Protein AF-0000000072267073 (afdb_homodimer)

Foldseek 3Di:
DDDPPPPPPPPVPDDDFFDKDKDKWWKKWWWKKFFFQQAPDWQNRHGGGDIDIFIKIKMKIKIWGADPVGKIKIWMKIWIDTDDDPDDDIDIDDTKIWIQDPVFIKMKDLDAFQQLVQDDFAPQFPAFSGRQFFLAFQHFRRFCAPPAPSIKIKTKDDDPQKIKMKMWAQHPVPPWDTKIKIKMKGWDDDPQKTKIKIWMKIKIADQDWFAGGNRSPHTAHGIKMKTKMKMKIDNPQFKIWMKMKIWIDHPVWTWIKIKIKMKGDDPQKIKMKMKMWTDIDPAFIKIKMKMKIWGHPDPFKIWIKMKMYIDTPPDDTTHMMIITIMMGID/DPPPPPPPPCPVPDPPQFDKDKDKWWKKWWWKKFFFQQAPDWQNRHGGGDIDIFMKIKMKIKIWGADPVGKIKIWMWIWIDTDDDPDDDTDIDDTKIWIQDPVFIKMKAQDAFQQLVQDDFEPQFPADSGRQFFLAQQHFRRFPACPAPNIKIKTKDDDPQKIKMKMWAQHPVPPWDTKIKIKMKGWDDDPQKTKIKMWMKMKIADQDWFAGGNRSPHTAHGIKMKTKMKMKIDNPQFKIKMKMKIWIDHPVWTWIKIKIKMKGDDDQKIKMKMKMWTDIDPAFIKIKMKMKMWGHPDPFKIWIKMKMYIDTPPDDTTHMMIITIMMGID

InterPro domains:
  IPR023614 Porin domain superfamily [G3DSA:2.40.160.10] (22-330)
  IPR033900 Porin domain, Gram-negative type [PF13609] (7-313)

pLDDT: mean 92.09, std 15.99, range [21.25, 98.94]

Organism: Cereibacter sphaeroides (strain ATCC 17023 / DSM 158 / JCM 6121 / CCUG 31486 / LMG 2827 / NBRC 12203 / NCIMB 8253 / ATH 2.4.1.) (NCBI:txid272943)

Sequence (660 aa):
MKQILLATTALVMTAGVAAAEISFSGYAEMGVVGGGDDAPARAGHAAGGQTEFHNDFNLIVTMTSETDTGLAFGASVEISKDEGDSNGNFAADNEAAFISGAFGTLTMGEIDGAMDWAMTENVGNPGTIGDDETTHAGYFGAYGDGKYDNQIARYEYSFGDFGVAISAELDDTDTNGDGYAIGAKYKGDFGGFGMGFGLAYQTFETDVLVGLGSQEAALVGGDVELLGASVNADFNNGFVAGLAYTDISSDAQDGNHLGLSAGFTTGAFQIGANYGVFDMDVQDKVKGWGVAAAYDLGGGLKLHGGYGDSDIDGVDGDFETYSVGLSMSFMKQILLATTALVMTAGVAAAEISFSGYAEMGVVGGGDDAPARAGHAAGGQTEFHNDFNLIVTMTSETDTGLAFGASVEISKDEGDSNGNFAADNEAAFISGAFGTLTMGEIDGAMDWAMTENVGNPGTIGDDETTHAGYFGAYGDGKYDNQIARYEYSFGDFGVAISAELDDTDTNGDGYAIGAKYKGDFGGFGMGFGLAYQTFETDVLVGLGSQEAALVGGDVELLGASVNADFNNGFVAGLAYTDISSDAQDGNHLGLSAGFTTGAFQIGANYGVFDMDVQDKVKGWGVAAAYDLGGGLKLHGGYGDSDIDGVDGDFETYSVGLSMSF

Radius of gyration: 29.17 Å; Cα contacts (8 Å, |Δi|>4): 2107; chains: 2; bounding box: 80×87×71 Å

Nearest PDB structures (foldseek):
  2por-assembly1_A  TM=7.127E-01  e=4.923E-16  Rhodobacter capsulatus
  3prn-assembly1_A  TM=7.571E-01  e=5.895E-15  Pseudogemmobacter blasticus
  1h6s-assembly1_1  TM=7.377E-01  e=1.018E-14  Pseudogemmobacter blasticus
  1bh3-assembly1_A  TM=7.299E-01  e=8.344E-15  Pseudogemmobacter blasticus
  6prn-assembly1_A  TM=7.325E-01  e=1.514E-14  Pseudogemmobacter blasticus

Structure (mmCIF, N/CA/C/O backbone):
data_AF-0000000072267073-model_v1
#
loop_
_entity.id
_entity.type
_entity.pdbx_description
1 polymer Porin
#
loop_
_atom_site.group_PDB
_atom_site.id
_atom_site.type_symbol
_atom_site.label_atom_id
_atom_site.label_alt_id
_atom_site.label_comp_id
_atom_site.label_asym_id
_atom_site.label_entity_id
_atom_site.label_seq_id
_atom_site.pdbx_PDB_ins_code
_atom_site.Cartn_x
_atom_site.Cartn_y
_atom_site.Cartn_z
_atom_site.occupancy
_atom_site.B_iso_or_equiv
_atom_site.auth_seq_id
_atom_site.auth_comp_id
_atom_site.auth_asym_id
_atom_site.auth_atom_id
_atom_site.pdbx_PDB_model_num
ATOM 1 N N . MET A 1 1 ? -38.656 11.133 26.547 1 21.94 1 MET A N 1
ATOM 2 C CA . MET A 1 1 ? -39.125 9.898 25.938 1 21.94 1 MET A CA 1
ATOM 3 C C . MET A 1 1 ? -38.312 9.531 24.703 1 21.94 1 MET A C 1
ATOM 5 O O . MET A 1 1 ? -38.562 10.07 23.625 1 21.94 1 MET A O 1
ATOM 9 N N . LYS A 1 2 ? -37 9.305 24.906 1 23.52 2 LYS A N 1
ATOM 10 C CA . LYS A 1 2 ? -36 9.273 23.859 1 23.52 2 LYS A CA 1
ATOM 11 C C . LYS A 1 2 ? -36.219 8.086 22.922 1 23.52 2 LYS A C 1
ATOM 13 O O . LYS A 1 2 ? -36.219 6.934 23.375 1 23.52 2 LYS A O 1
ATOM 18 N N . GLN A 1 3 ? -36.875 8.273 21.688 1 23.69 3 GLN A N 1
ATOM 19 C CA . GLN A 1 3 ? -37.188 7.414 20.547 1 23.69 3 GLN A CA 1
ATOM 20 C C . GLN A 1 3 ? -35.938 6.871 19.906 1 23.69 3 GLN A C 1
ATOM 22 O O . GLN A 1 3 ? -35.031 7.637 19.516 1 23.69 3 GLN A O 1
ATOM 27 N N . ILE A 1 4 ? -35.469 5.742 20.328 1 27.05 4 ILE A N 1
ATOM 28 C CA . ILE A 1 4 ? -34.25 5.043 19.891 1 27.05 4 ILE A CA 1
ATOM 29 C C . ILE A 1 4 ? -34.438 4.547 18.469 1 27.05 4 ILE A C 1
ATOM 31 O O . ILE A 1 4 ? -35.281 3.699 18.188 1 27.05 4 ILE A O 1
ATOM 35 N N . LEU A 1 5 ? -34.281 5.375 17.438 1 26.2 5 LEU A N 1
ATOM 36 C CA . LEU A 1 5 ? -34.438 4.957 16.047 1 26.2 5 LEU A CA 1
ATOM 37 C C . LEU A 1 5 ? -33.438 3.855 15.703 1 26.2 5 LEU A C 1
ATOM 39 O O . LEU A 1 5 ? -32.219 4.078 15.734 1 26.2 5 LEU A O 1
ATOM 43 N N . LEU A 1 6 ? -33.625 2.576 16.016 1 24.67 6 LEU A N 1
ATOM 44 C CA . LEU A 1 6 ? -32.906 1.373 15.609 1 24.67 6 LEU A CA 1
ATOM 45 C C . LEU A 1 6 ? -32.938 1.209 14.094 1 24.67 6 LEU A C 1
ATOM 47 O O . LEU A 1 6 ? -33.969 1.007 13.492 1 24.67 6 LEU A O 1
ATOM 51 N N . ALA A 1 7 ? -32.125 1.827 13.305 1 27.69 7 ALA A N 1
ATOM 52 C CA . ALA A 1 7 ? -32 1.585 11.875 1 27.69 7 ALA A CA 1
ATOM 53 C C . ALA A 1 7 ? -31.703 0.118 11.586 1 27.69 7 ALA A C 1
ATOM 55 O O . ALA A 1 7 ? -30.594 -0.354 11.852 1 27.69 7 ALA A O 1
ATOM 56 N N . THR A 1 8 ? -32.625 -0.835 11.742 1 25.92 8 THR A N 1
ATOM 57 C CA . THR A 1 8 ? -32.531 -2.236 11.352 1 25.92 8 THR A CA 1
ATOM 58 C C . THR A 1 8 ? -32.25 -2.361 9.852 1 25.92 8 THR A C 1
ATOM 60 O O . THR A 1 8 ? -33.031 -1.874 9.031 1 25.92 8 THR A O 1
ATOM 63 N N . THR A 1 9 ? -31.062 -2.16 9.359 1 30.52 9 THR A N 1
ATOM 64 C CA . THR A 1 9 ? -30.844 -2.588 7.984 1 30.52 9 THR A CA 1
ATOM 65 C C . THR A 1 9 ? -31.484 -3.947 7.73 1 30.52 9 THR A C 1
ATOM 67 O O . THR A 1 9 ? -31.156 -4.93 8.406 1 30.52 9 THR A O 1
ATOM 70 N N . ALA A 1 10 ? -32.688 -4.012 7.445 1 27.73 10 ALA A N 1
ATOM 71 C CA . ALA A 1 10 ? -33.406 -5.18 6.945 1 27.73 10 ALA A CA 1
ATOM 72 C C . ALA A 1 10 ? -32.594 -5.898 5.863 1 27.73 10 ALA A C 1
ATOM 74 O O . ALA A 1 10 ? -32.344 -5.336 4.801 1 27.73 10 ALA A O 1
ATOM 75 N N . LEU A 1 11 ? -31.578 -6.707 6.234 1 30.36 11 LEU A N 1
ATOM 76 C CA . LEU A 1 11 ? -31.234 -7.754 5.277 1 30.36 11 LEU A CA 1
ATOM 77 C C . LEU A 1 11 ? -32.5 -8.398 4.695 1 30.36 11 LEU A C 1
ATOM 79 O O . LEU A 1 11 ? -33.25 -9.047 5.418 1 30.36 11 LEU A O 1
ATOM 83 N N . VAL A 1 12 ? -33.219 -7.668 3.93 1 31.41 12 VAL A N 1
ATOM 84 C CA . VAL A 1 12 ? -34.312 -8.32 3.203 1 31.41 12 VAL A CA 1
ATOM 85 C C . VAL A 1 12 ? -33.844 -9.703 2.734 1 31.41 12 VAL A C 1
ATOM 87 O O . VAL A 1 12 ? -32.906 -9.82 1.955 1 31.41 12 VAL A O 1
ATOM 90 N N . MET A 1 13 ? -33.969 -10.727 3.529 1 32.97 13 MET A N 1
ATOM 91 C CA . MET A 1 13 ? -34 -12.117 3.094 1 32.97 13 MET A CA 1
ATOM 92 C C . MET A 1 13 ? -34.969 -12.289 1.927 1 32.97 13 MET A C 1
ATOM 94 O O . MET A 1 13 ? -36.156 -12.531 2.133 1 32.97 13 MET A O 1
ATOM 98 N N . THR A 1 14 ? -35.156 -11.391 1.019 1 35 14 THR A N 1
ATOM 99 C CA . THR A 1 14 ? -36.125 -11.828 0.022 1 35 14 THR A CA 1
ATOM 100 C C . THR A 1 14 ? -35.812 -13.25 -0.445 1 35 14 THR A C 1
ATOM 102 O O . THR A 1 14 ? -34.656 -13.711 -0.333 1 35 14 THR A O 1
ATOM 105 N N . ALA A 1 15 ? -36.812 -14.07 -0.979 1 36.5 15 ALA A N 1
ATOM 106 C CA . ALA A 1 15 ? -36.875 -15.414 -1.55 1 36.5 15 ALA A CA 1
ATOM 107 C C . ALA A 1 15 ? -35.625 -15.734 -2.342 1 36.5 15 ALA A C 1
ATOM 109 O O . ALA A 1 15 ? -34.812 -14.844 -2.645 1 36.5 15 ALA A O 1
ATOM 110 N N . GLY A 1 16 ? -35.688 -16.984 -3.312 1 40.53 16 GLY A N 1
ATOM 111 C CA . GLY A 1 16 ? -34.844 -17.891 -4.086 1 40.53 16 GLY A CA 1
ATOM 112 C C . GLY A 1 16 ? -33.844 -17.172 -4.969 1 40.53 16 GLY A C 1
ATOM 113 O O . GLY A 1 16 ? -33.125 -17.797 -5.734 1 40.53 16 GLY A O 1
ATOM 114 N N . VAL A 1 17 ? -34.219 -16 -5.535 1 47.91 17 VAL A N 1
ATOM 115 C CA . VAL A 1 17 ? -33.344 -15.516 -6.586 1 47.91 17 VAL A CA 1
ATOM 116 C C . VAL A 1 17 ? -32.031 -15.055 -5.977 1 47.91 17 VAL A C 1
ATOM 118 O O . VAL A 1 17 ? -32 -14.297 -5 1 47.91 17 VAL A O 1
ATOM 121 N N . ALA A 1 18 ? -31.109 -15.898 -6 1 55.47 18 ALA A N 1
ATOM 122 C CA . ALA A 1 18 ? -29.734 -15.617 -5.602 1 55.47 18 ALA A CA 1
ATOM 123 C C . ALA A 1 18 ? -29.359 -14.172 -5.902 1 55.47 18 ALA A C 1
ATOM 125 O O . ALA A 1 18 ? -29.297 -13.766 -7.066 1 55.47 18 ALA A O 1
ATOM 126 N N . ALA A 1 19 ? -29.719 -13.227 -5.125 1 69.62 19 ALA A N 1
ATOM 127 C CA . ALA A 1 19 ? -29.453 -11.805 -5.301 1 69.62 19 ALA A CA 1
ATOM 128 C C . ALA A 1 19 ? -27.953 -11.555 -5.457 1 69.62 19 ALA A C 1
ATOM 130 O O . ALA A 1 19 ? -27.125 -12.258 -4.855 1 69.62 19 ALA A O 1
ATOM 131 N N . ALA A 1 20 ? -27.625 -10.797 -6.492 1 86.19 20 ALA A N 1
ATOM 132 C CA . ALA A 1 20 ? -26.266 -10.32 -6.73 1 86.19 20 ALA A CA 1
ATOM 133 C C . ALA A 1 20 ? -25.625 -9.836 -5.438 1 86.19 20 ALA A C 1
ATOM 135 O O . ALA A 1 20 ? -26.281 -9.18 -4.617 1 86.19 20 ALA A O 1
ATOM 136 N N . GLU A 1 21 ? -24.547 -10.414 -5.129 1 92 21 GLU A N 1
ATOM 137 C CA . GLU A 1 21 ? -23.781 -10.008 -3.951 1 92 21 GLU A CA 1
ATOM 138 C C . GLU A 1 21 ? -22.438 -9.398 -4.352 1 92 21 GLU A C 1
ATOM 140 O O . GLU A 1 21 ? -21.766 -9.898 -5.258 1 92 21 GLU A O 1
ATOM 145 N N . ILE A 1 22 ? -22.094 -8.266 -3.752 1 95.44 22 ILE A N 1
ATOM 146 C CA . ILE A 1 22 ? -20.75 -7.695 -3.816 1 95.44 22 ILE A CA 1
ATOM 147 C C . ILE A 1 22 ? -20.094 -7.773 -2.441 1 95.44 22 ILE A C 1
ATOM 149 O O . ILE A 1 22 ? -20.672 -7.336 -1.443 1 95.44 22 ILE A O 1
ATOM 153 N N . SER A 1 23 ? -18.984 -8.383 -2.365 1 95.06 23 SER A N 1
ATOM 154 C CA . SER A 1 23 ? -18.25 -8.508 -1.111 1 95.06 23 SER A CA 1
ATOM 155 C C . SER A 1 23 ? -16.828 -7.992 -1.253 1 95.06 23 SER A C 1
ATOM 157 O O . SER A 1 23 ? -16.312 -7.895 -2.365 1 95.06 23 SER A O 1
ATOM 159 N N . PHE A 1 24 ? -16.312 -7.633 -0.055 1 95.81 24 PHE A N 1
ATOM 160 C CA . PHE A 1 24 ? -14.953 -7.125 -0.008 1 95.81 24 PHE A CA 1
ATOM 161 C C . PHE A 1 24 ? -14.094 -7.969 0.925 1 95.81 24 PHE A C 1
ATOM 163 O O . PHE A 1 24 ? -14.555 -8.414 1.977 1 95.81 24 PHE A O 1
ATOM 170 N N . SER A 1 25 ? -12.93 -8.195 0.554 1 96.81 25 SER A N 1
ATOM 171 C CA . SER A 1 25 ? -11.844 -8.68 1.395 1 96.81 25 SER A CA 1
ATOM 172 C C . SER A 1 25 ? -10.531 -7.965 1.076 1 96.81 25 SER A C 1
ATOM 174 O O . SER A 1 25 ? -10.484 -7.117 0.184 1 96.81 25 SER A O 1
ATOM 176 N N . GLY A 1 26 ? -9.523 -8.273 1.938 1 96.5 26 GLY A N 1
ATOM 177 C CA . GLY A 1 26 ? -8.266 -7.598 1.662 1 96.5 26 GLY A CA 1
ATOM 178 C C . GLY A 1 26 ? -7.125 -8.07 2.543 1 96.5 26 GLY A C 1
ATOM 179 O O . GLY A 1 26 ? -7.328 -8.875 3.451 1 96.5 26 GLY A O 1
ATOM 180 N N . TYR A 1 27 ? -5.965 -7.605 2.158 1 96.69 27 TYR A N 1
ATOM 181 C CA . TYR A 1 27 ? -4.785 -7.859 2.98 1 96.69 27 TYR A CA 1
ATOM 182 C C . TYR A 1 27 ? -3.801 -6.699 2.895 1 96.69 27 TYR A C 1
ATOM 184 O O . TYR A 1 27 ? -3.857 -5.898 1.961 1 96.69 27 TYR A O 1
ATOM 192 N N . ALA A 1 28 ? -2.979 -6.617 3.846 1 96.56 28 ALA A N 1
ATOM 193 C CA . ALA A 1 28 ? -1.916 -5.617 3.93 1 96.56 28 ALA A CA 1
ATOM 194 C C . ALA A 1 28 ? -0.643 -6.219 4.516 1 96.56 28 ALA A C 1
ATOM 196 O O . ALA A 1 28 ? -0.682 -7.281 5.141 1 96.56 28 ALA A O 1
ATOM 197 N N . GLU A 1 29 ? 0.433 -5.559 4.219 1 96.75 29 GLU A N 1
ATOM 198 C CA . GLU A 1 29 ? 1.729 -5.961 4.758 1 96.75 29 GLU A CA 1
ATOM 199 C C . GLU A 1 29 ? 2.518 -4.754 5.254 1 96.75 29 GLU A C 1
ATOM 201 O O . GLU A 1 29 ? 2.361 -3.645 4.738 1 96.75 29 GLU A O 1
ATOM 206 N N . MET A 1 30 ? 3.307 -4.973 6.219 1 96.56 30 MET A N 1
ATOM 207 C CA . MET A 1 30 ? 4.258 -3.979 6.703 1 96.56 30 MET A CA 1
ATOM 208 C C . MET A 1 30 ? 5.531 -4.645 7.215 1 96.56 30 MET A C 1
ATOM 210 O O . MET A 1 30 ? 5.469 -5.688 7.867 1 96.56 30 MET A O 1
ATOM 214 N N . GLY A 1 31 ? 6.691 -4.07 6.852 1 97.06 31 GLY A N 1
ATOM 215 C CA . GLY A 1 31 ? 7.953 -4.617 7.328 1 97.06 31 GLY A CA 1
ATOM 216 C C . GLY A 1 31 ? 9.164 -4.035 6.621 1 97.06 31 GLY A C 1
ATOM 217 O O . GLY A 1 31 ? 9.156 -2.867 6.23 1 97.06 31 GLY A O 1
ATOM 218 N N . VAL A 1 32 ? 10.211 -4.859 6.645 1 97.38 32 VAL A N 1
ATOM 219 C CA . VAL A 1 32 ? 11.492 -4.457 6.059 1 97.38 32 VAL A CA 1
ATOM 220 C C . VAL A 1 32 ? 11.938 -5.5 5.039 1 97.38 32 VAL A C 1
ATOM 222 O O . VAL A 1 32 ? 11.789 -6.703 5.262 1 97.38 32 VAL A O 1
ATOM 225 N N . VAL A 1 33 ? 12.539 -5.031 3.959 1 97.12 33 VAL A N 1
ATOM 226 C CA . VAL A 1 33 ? 13.109 -5.891 2.93 1 97.12 33 VAL A CA 1
ATOM 227 C C . VAL A 1 33 ? 14.531 -5.449 2.611 1 97.12 33 VAL A C 1
ATOM 229 O O . VAL A 1 33 ? 14.914 -4.309 2.895 1 97.12 33 VAL A O 1
ATOM 232 N N . GLY A 1 34 ? 15.328 -6.312 2.121 1 97.12 34 GLY A N 1
ATOM 233 C CA . GLY A 1 34 ? 16.688 -6.027 1.68 1 97.12 34 GLY A CA 1
ATOM 234 C C . GLY A 1 34 ? 17.344 -7.207 0.998 1 97.12 34 GLY A C 1
ATOM 235 O O . GLY A 1 34 ? 16.688 -8.188 0.65 1 97.12 34 GLY A O 1
ATOM 236 N N . GLY A 1 35 ? 18.656 -7.023 0.706 1 97.56 35 GLY A N 1
ATOM 237 C CA . GLY A 1 35 ? 19.391 -8.094 0.043 1 97.56 35 GLY A CA 1
ATOM 238 C C . GLY A 1 35 ? 20.781 -7.691 -0.396 1 97.56 35 GLY A C 1
ATOM 239 O O . GLY A 1 35 ? 21.406 -6.816 0.213 1 97.56 35 GLY A O 1
ATOM 240 N N . GLY A 1 36 ? 21.234 -8.523 -1.31 1 97.31 36 GLY A N 1
ATOM 241 C CA . GLY A 1 36 ? 22.531 -8.242 -1.893 1 97.31 36 GLY A CA 1
ATOM 242 C C . GLY A 1 36 ? 22.484 -7.188 -2.98 1 97.31 36 GLY A C 1
ATOM 243 O O . GLY A 1 36 ? 21.422 -6.836 -3.465 1 97.31 36 GLY A O 1
ATOM 244 N N . ASP A 1 37 ? 23.656 -6.773 -3.41 1 95.62 37 ASP A N 1
ATOM 245 C CA . ASP A 1 37 ? 23.781 -5.676 -4.359 1 95.62 37 ASP A CA 1
ATOM 246 C C . ASP A 1 37 ? 23.125 -6.02 -5.695 1 95.62 37 ASP A C 1
ATOM 248 O O . ASP A 1 37 ? 22.719 -5.129 -6.438 1 95.62 37 ASP A O 1
ATOM 252 N N . ASP A 1 38 ? 23.031 -7.305 -5.949 1 95.94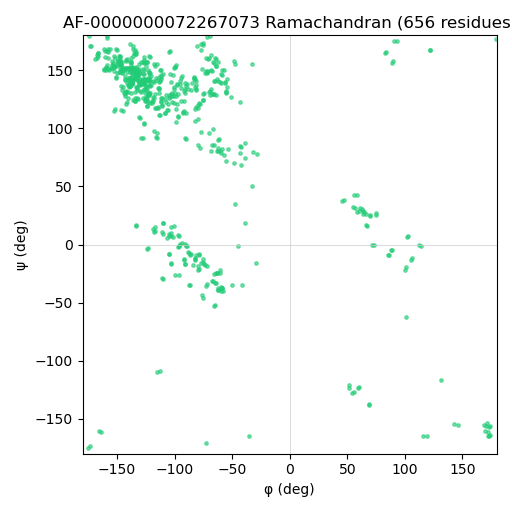 38 ASP A N 1
ATOM 253 C CA . ASP A 1 38 ? 22.484 -7.738 -7.234 1 95.94 38 ASP A CA 1
ATOM 254 C C . ASP A 1 38 ? 21.109 -8.375 -7.059 1 95.94 38 ASP A C 1
ATOM 256 O O . ASP A 1 38 ? 20.672 -9.148 -7.91 1 95.94 38 ASP A O 1
ATOM 260 N N . ALA A 1 39 ? 20.531 -8.094 -5.941 1 95.94 39 ALA A N 1
ATOM 261 C CA . ALA A 1 39 ? 19.188 -8.633 -5.715 1 95.94 39 ALA A CA 1
ATOM 262 C C . ALA A 1 39 ? 18.234 -8.219 -6.832 1 95.94 39 ALA A C 1
ATOM 264 O O . ALA A 1 39 ? 18.266 -7.078 -7.297 1 95.94 39 ALA A O 1
ATOM 265 N N . PRO A 1 40 ? 17.391 -9.133 -7.281 1 94.31 40 PRO A N 1
ATOM 266 C CA . PRO A 1 40 ? 16.406 -8.773 -8.305 1 94.31 40 PRO A CA 1
ATOM 267 C C . PRO A 1 40 ? 15.289 -7.871 -7.77 1 94.31 40 PRO A C 1
ATOM 269 O O . PRO A 1 40 ? 15.117 -7.762 -6.551 1 94.31 40 PRO A O 1
ATOM 272 N N . ALA A 1 41 ? 14.633 -7.191 -8.711 1 90.94 41 ALA A N 1
ATOM 273 C CA . ALA A 1 41 ? 13.391 -6.52 -8.328 1 90.94 41 ALA A CA 1
ATOM 274 C C . ALA A 1 41 ? 12.367 -7.52 -7.797 1 90.94 41 ALA A C 1
ATOM 276 O O . ALA A 1 41 ? 12.234 -8.625 -8.328 1 90.94 41 ALA A O 1
ATOM 277 N N . ARG A 1 42 ? 11.68 -7.145 -6.762 1 88.19 42 ARG A N 1
ATOM 278 C CA . ARG A 1 42 ? 10.703 -8.039 -6.141 1 88.19 42 ARG A CA 1
ATOM 279 C C . ARG A 1 42 ? 9.695 -7.25 -5.309 1 88.19 42 ARG A C 1
ATOM 281 O O . ARG A 1 42 ? 10.031 -6.219 -4.73 1 88.19 42 ARG A O 1
ATOM 288 N N . ALA A 1 43 ? 8.531 -7.797 -5.238 1 86.81 43 ALA A N 1
ATOM 289 C CA . ALA A 1 43 ? 7.492 -7.281 -4.352 1 86.81 43 ALA A CA 1
ATOM 290 C C . ALA A 1 43 ? 7.391 -5.762 -4.453 1 86.81 43 ALA A C 1
ATOM 292 O O . ALA A 1 43 ? 7.332 -5.066 -3.436 1 86.81 43 ALA A O 1
ATOM 293 N N . GLY A 1 44 ? 7.555 -5.238 -5.633 1 86.5 44 GLY A N 1
ATOM 294 C CA . GLY A 1 44 ? 7.379 -3.814 -5.879 1 86.5 44 GLY A CA 1
ATOM 295 C C . GLY A 1 44 ? 8.648 -3.012 -5.672 1 86.5 44 GLY A C 1
ATOM 296 O O . GLY A 1 44 ? 8.672 -1.802 -5.898 1 86.5 44 GLY A O 1
ATOM 297 N N . HIS A 1 45 ? 9.703 -3.641 -5.219 1 90.69 45 HIS A N 1
ATOM 298 C CA . HIS A 1 45 ? 10.977 -2.957 -5.004 1 90.69 45 HIS A CA 1
ATOM 299 C C . HIS A 1 45 ? 11.883 -3.09 -6.223 1 90.69 45 HIS A C 1
ATOM 301 O O . HIS A 1 45 ? 11.93 -4.148 -6.852 1 90.69 45 HIS A O 1
ATOM 307 N N . ALA A 1 46 ? 12.641 -2.053 -6.473 1 89.75 46 ALA A N 1
ATOM 308 C CA . ALA A 1 46 ? 13.602 -2.076 -7.57 1 89.75 46 ALA A CA 1
ATOM 309 C C . ALA A 1 46 ? 14.758 -3.025 -7.266 1 89.75 46 ALA A C 1
ATOM 311 O O . ALA A 1 46 ? 14.953 -3.426 -6.113 1 89.75 46 ALA A O 1
ATOM 312 N N . ALA A 1 47 ? 15.414 -3.383 -8.352 1 93 47 ALA A N 1
ATOM 313 C CA . ALA A 1 47 ? 16.609 -4.191 -8.148 1 93 47 ALA A CA 1
ATOM 314 C C . ALA A 1 47 ? 17.609 -3.48 -7.238 1 93 47 ALA A C 1
ATOM 316 O O . ALA A 1 47 ? 17.625 -2.25 -7.172 1 93 47 ALA A O 1
ATOM 317 N N . GLY A 1 48 ? 18.344 -4.324 -6.543 1 92.56 48 GLY A N 1
ATOM 318 C CA . GLY A 1 48 ? 19.266 -3.811 -5.547 1 92.56 48 GLY A CA 1
ATOM 319 C C . GLY A 1 48 ? 19 -4.344 -4.152 1 92.56 48 GLY A C 1
ATOM 320 O O . GLY A 1 48 ? 17.969 -4.961 -3.908 1 92.56 48 GLY A O 1
ATOM 321 N N . GLY A 1 49 ? 19.906 -4.148 -3.236 1 92.75 49 GLY A N 1
ATOM 322 C CA . GLY A 1 49 ? 19.828 -4.828 -1.953 1 92.75 49 GLY A CA 1
ATOM 323 C C . GLY A 1 49 ? 19.656 -3.877 -0.783 1 92.75 49 GLY A C 1
ATOM 324 O O . GLY A 1 49 ? 19.859 -4.262 0.37 1 92.75 49 GLY A O 1
ATOM 325 N N . GLN A 1 50 ? 19.312 -2.678 -1.016 1 93.69 50 GLN A N 1
ATOM 326 C CA . GLN A 1 50 ? 19.156 -1.718 0.074 1 93.69 50 GLN A CA 1
ATOM 327 C C . GLN A 1 50 ? 18 -2.1 0.99 1 93.69 50 GLN A C 1
ATOM 329 O O . GLN A 1 50 ? 16.969 -2.588 0.523 1 93.69 50 GLN A O 1
ATOM 334 N N . THR A 1 51 ? 18.281 -1.874 2.277 1 95.31 51 THR A N 1
ATOM 335 C CA . THR A 1 51 ? 17.188 -2.078 3.227 1 95.31 51 THR A CA 1
ATOM 336 C C . THR A 1 51 ? 16.125 -1.008 3.053 1 95.31 51 THR A C 1
ATOM 338 O O . THR A 1 51 ? 16.422 0.186 3.02 1 95.31 51 THR A O 1
ATOM 341 N N . GLU A 1 52 ? 14.922 -1.454 2.918 1 94.75 52 GLU A N 1
ATOM 342 C CA . GLU A 1 52 ? 13.789 -0.567 2.691 1 94.75 52 GLU A CA 1
ATOM 343 C C . GLU A 1 52 ? 12.602 -0.95 3.574 1 94.75 52 GLU A C 1
ATOM 345 O O . GLU A 1 52 ? 12.477 -2.104 3.988 1 94.75 52 GLU A O 1
ATOM 350 N N . PHE A 1 53 ? 11.805 0.051 3.881 1 95.19 53 PHE A N 1
ATOM 351 C CA . PHE A 1 53 ? 10.492 -0.274 4.426 1 95.19 53 PHE A CA 1
ATOM 352 C C . PHE A 1 53 ? 9.586 -0.859 3.348 1 95.19 53 PHE A C 1
ATOM 354 O O . PHE A 1 53 ? 9.734 -0.541 2.166 1 95.19 53 PHE A O 1
ATOM 361 N N . HIS A 1 54 ? 8.742 -1.729 3.777 1 94.56 54 HIS A N 1
ATOM 362 C CA . HIS A 1 54 ? 7.785 -2.385 2.895 1 94.56 54 HIS A CA 1
ATOM 363 C C . HIS A 1 54 ? 6.359 -2.209 3.4 1 94.56 54 HIS A C 1
ATOM 365 O O . HIS A 1 54 ? 6.055 -2.541 4.547 1 94.56 54 HIS A O 1
ATOM 371 N N . ASN A 1 55 ? 5.52 -1.665 2.553 1 92.19 55 ASN A N 1
ATOM 372 C CA . ASN A 1 55 ? 4.078 -1.587 2.75 1 92.19 55 ASN A CA 1
ATOM 373 C C . ASN A 1 55 ? 3.316 -2.066 1.516 1 92.19 55 ASN A C 1
ATOM 375 O O . ASN A 1 55 ? 3.717 -1.781 0.385 1 92.19 55 ASN A O 1
ATOM 379 N N . ASP A 1 56 ? 2.311 -2.789 1.799 1 92.75 56 ASP A N 1
ATOM 380 C CA . ASP A 1 56 ? 1.462 -3.279 0.716 1 92.75 56 ASP A CA 1
ATOM 381 C C . ASP A 1 56 ? -0.01 -3.266 1.122 1 92.75 56 ASP A C 1
ATOM 383 O O . ASP A 1 56 ? -0.357 -3.678 2.23 1 92.75 56 ASP A O 1
ATOM 387 N N . PHE A 1 57 ? -0.81 -2.766 0.336 1 95.19 57 PHE A N 1
ATOM 388 C CA . PHE A 1 57 ? -2.252 -2.732 0.558 1 95.19 57 PHE A CA 1
ATOM 389 C C . PHE A 1 57 ? -2.994 -3.359 -0.615 1 95.19 57 PHE A C 1
ATOM 391 O O . PHE A 1 57 ? -2.74 -3.018 -1.772 1 95.19 57 PHE A O 1
ATOM 398 N N . ASN A 1 58 ? -3.986 -4.246 -0.335 1 95.75 58 ASN A N 1
ATOM 399 C CA . ASN A 1 58 ? -4.797 -4.902 -1.355 1 95.75 58 ASN A CA 1
ATOM 400 C C . ASN A 1 58 ? -6.258 -5.008 -0.93 1 95.75 58 ASN A C 1
ATOM 402 O O . ASN A 1 58 ? -6.562 -5.52 0.149 1 95.75 58 ASN A O 1
ATOM 406 N N . LEU A 1 59 ? -7.125 -4.516 -1.763 1 96.56 59 LEU A N 1
ATOM 407 C CA . LEU A 1 59 ? -8.57 -4.668 -1.621 1 96.56 59 LEU A CA 1
ATOM 408 C C . LEU A 1 59 ? -9.133 -5.559 -2.723 1 96.56 59 LEU A C 1
ATOM 410 O O . LEU A 1 59 ? -8.922 -5.293 -3.91 1 96.56 59 LEU A O 1
ATOM 414 N N . ILE A 1 60 ? -9.859 -6.59 -2.361 1 97.81 60 ILE A N 1
ATOM 415 C CA . ILE A 1 60 ? -10.445 -7.512 -3.33 1 97.81 60 ILE A CA 1
ATOM 416 C C . ILE A 1 60 ? -11.961 -7.305 -3.389 1 97.81 60 ILE A C 1
ATOM 418 O O . ILE A 1 60 ? -12.641 -7.359 -2.361 1 97.81 60 ILE A O 1
ATOM 422 N N . VAL A 1 61 ? -12.422 -7.066 -4.539 1 97.62 61 VAL A N 1
ATOM 423 C CA . VAL A 1 61 ? -13.852 -6.961 -4.797 1 97.62 61 VAL A CA 1
ATOM 424 C C . VAL A 1 61 ? -14.344 -8.219 -5.512 1 97.62 61 VAL A C 1
ATOM 426 O O . VAL A 1 61 ? -13.805 -8.594 -6.555 1 97.62 61 VAL A O 1
ATOM 429 N N . THR A 1 62 ? -15.32 -8.828 -4.992 1 97.5 62 THR A N 1
ATOM 430 C CA . THR A 1 62 ? -15.922 -10.008 -5.594 1 97.5 62 THR A CA 1
ATOM 431 C C . THR A 1 62 ? -17.406 -9.805 -5.828 1 97.5 62 THR A C 1
ATOM 433 O O . THR A 1 62 ? -18.141 -9.375 -4.93 1 97.5 62 THR A O 1
ATOM 436 N N . MET A 1 63 ? -17.828 -10.062 -7.004 1 98.12 63 MET A N 1
ATOM 437 C CA . MET A 1 63 ? -19.234 -9.984 -7.391 1 98.12 63 MET A CA 1
ATOM 438 C C . MET A 1 63 ? -19.734 -11.344 -7.859 1 98.12 63 MET A C 1
ATOM 440 O O . MET A 1 63 ? -19.172 -11.945 -8.766 1 98.12 63 MET A O 1
ATOM 444 N N . THR A 1 64 ? -20.75 -11.75 -7.297 1 97.38 64 THR A N 1
ATOM 445 C CA . THR A 1 64 ? -21.281 -13.062 -7.668 1 97.38 64 THR A CA 1
ATOM 446 C C . THR A 1 64 ? -22.797 -13.031 -7.734 1 97.38 64 THR A C 1
ATOM 448 O O . THR A 1 64 ? -23.438 -12.195 -7.086 1 97.38 64 THR A O 1
ATOM 451 N N . SER A 1 65 ? -23.344 -13.859 -8.562 1 97 65 SER A N 1
ATOM 452 C CA . SER A 1 65 ? -24.781 -14.109 -8.641 1 97 65 SER A CA 1
ATOM 453 C C . SER A 1 65 ? -25.078 -15.453 -9.297 1 97 65 SER A C 1
ATOM 455 O O . SER A 1 65 ? -24.172 -16.266 -9.5 1 97 65 SER A O 1
ATOM 457 N N . GLU A 1 66 ? -26.297 -15.789 -9.414 1 95.69 66 GLU A N 1
ATOM 458 C CA . GLU A 1 66 ? -26.766 -17.016 -10.039 1 95.69 66 GLU A CA 1
ATOM 459 C C . GLU A 1 66 ? -27.922 -16.766 -10.984 1 95.69 66 GLU A C 1
ATOM 461 O O . GLU A 1 66 ? -28.781 -15.914 -10.711 1 95.69 66 GLU A O 1
ATOM 466 N N . THR A 1 67 ? -27.938 -17.531 -12.023 1 95.44 67 THR A N 1
ATOM 467 C CA . THR A 1 67 ? -29.078 -17.469 -12.922 1 95.44 67 THR A CA 1
ATOM 468 C C . THR A 1 67 ? -30.281 -18.203 -12.336 1 95.44 67 THR A C 1
ATOM 470 O O . THR A 1 67 ? -30.141 -18.969 -11.391 1 95.44 67 THR A O 1
ATOM 473 N N . ASP A 1 68 ? -31.344 -17.891 -13.047 1 92.81 68 ASP A N 1
ATOM 474 C CA . ASP A 1 68 ? -32.562 -18.578 -12.633 1 92.81 68 ASP A CA 1
ATOM 475 C C . ASP A 1 68 ? -32.438 -20.094 -12.828 1 92.81 68 ASP A C 1
ATOM 477 O O . ASP A 1 68 ? -33.094 -20.875 -12.125 1 92.81 68 ASP A O 1
ATOM 481 N N . THR A 1 69 ? -31.609 -20.484 -13.695 1 93.44 69 THR A N 1
ATOM 482 C CA . THR A 1 69 ? -31.469 -21.891 -14.023 1 93.44 69 THR A CA 1
ATOM 483 C C . THR A 1 69 ? -30.328 -22.516 -13.227 1 93.44 69 THR A C 1
ATOM 485 O O . THR A 1 69 ? -29.969 -23.672 -13.453 1 93.44 69 THR A O 1
ATOM 488 N N . GLY A 1 70 ? -29.656 -21.734 -12.383 1 92.25 70 GLY A N 1
ATOM 489 C CA . GLY A 1 70 ? -28.719 -22.312 -11.43 1 92.25 70 GLY A CA 1
ATOM 490 C C . GLY A 1 70 ? -27.266 -22.156 -11.852 1 92.25 70 GLY A C 1
ATOM 491 O O . GLY A 1 70 ? -26.359 -22.672 -11.195 1 92.25 70 GLY A O 1
ATOM 492 N N . LEU A 1 71 ? -26.984 -21.469 -12.875 1 95.44 71 LEU A N 1
ATOM 493 C CA . LEU A 1 71 ? -25.609 -21.156 -13.234 1 95.44 71 LEU A CA 1
ATOM 494 C C . LEU A 1 71 ? -25.047 -20.062 -12.328 1 95.44 71 LEU A C 1
ATOM 496 O O . LEU A 1 71 ? -25.625 -18.984 -12.203 1 95.44 71 LEU A O 1
ATOM 500 N N . ALA A 1 72 ? -23.922 -20.422 -11.719 1 96.94 72 ALA A N 1
ATOM 501 C CA . ALA A 1 72 ? -23.219 -19.391 -10.961 1 96.94 72 ALA A CA 1
ATOM 502 C C . ALA A 1 72 ? -22.328 -18.547 -11.875 1 96.94 72 ALA A C 1
ATOM 504 O O . ALA A 1 72 ? -21.734 -19.062 -12.82 1 96.94 72 ALA A O 1
ATOM 505 N N . PHE A 1 73 ? -22.25 -17.25 -11.594 1 98.25 73 PHE A N 1
ATOM 506 C CA . PHE A 1 73 ? -21.344 -16.375 -12.336 1 98.25 73 PHE A CA 1
ATOM 507 C C . PHE A 1 73 ? -20.828 -15.258 -11.453 1 98.25 73 PHE A C 1
ATOM 509 O O . PHE A 1 73 ? -21.391 -14.984 -10.391 1 98.25 73 PHE A O 1
ATOM 516 N N . GLY A 1 74 ? -19.719 -14.75 -11.875 1 98.44 74 GLY A N 1
ATOM 517 C CA . GLY A 1 74 ? -19.141 -13.695 -11.062 1 98.44 74 GLY A CA 1
ATOM 518 C C . GLY A 1 74 ? -17.922 -13.055 -11.695 1 98.44 74 GLY A C 1
ATOM 519 O O . GLY A 1 74 ? -17.547 -13.406 -12.812 1 98.44 74 GLY A O 1
ATOM 520 N N . ALA A 1 75 ? -17.391 -12.094 -10.969 1 98.69 75 ALA A N 1
ATOM 521 C CA . ALA A 1 75 ? -16.172 -11.383 -11.328 1 98.69 75 ALA A CA 1
ATOM 522 C C . ALA A 1 75 ? -15.438 -10.891 -10.078 1 98.69 75 ALA A C 1
ATOM 524 O O . ALA A 1 75 ? -16.047 -10.719 -9.023 1 98.69 75 ALA A O 1
ATOM 525 N N . SER A 1 76 ? -14.203 -10.75 -10.242 1 98.25 76 SER A N 1
ATOM 526 C CA . SER A 1 76 ? -13.406 -10.219 -9.141 1 98.25 76 SER A CA 1
ATOM 527 C C . SER A 1 76 ? -12.219 -9.414 -9.648 1 98.25 76 SER A C 1
ATOM 529 O O . SER A 1 76 ? -11.789 -9.578 -10.797 1 98.25 76 SER A O 1
ATOM 531 N N . VAL A 1 77 ? -11.758 -8.531 -8.844 1 98.06 77 VAL A N 1
ATOM 532 C CA . VAL A 1 77 ? -10.547 -7.773 -9.125 1 98.06 77 VAL A CA 1
ATOM 533 C C . VAL A 1 77 ? -9.859 -7.398 -7.809 1 98.06 77 VAL A C 1
ATOM 535 O O . VAL A 1 77 ? -10.523 -7.238 -6.781 1 98.06 77 VAL A O 1
ATOM 538 N N . GLU A 1 78 ? -8.625 -7.348 -7.859 1 96.81 78 GLU A N 1
ATOM 539 C CA . GLU A 1 78 ? -7.812 -6.832 -6.758 1 96.81 78 GLU A CA 1
ATOM 540 C C . GLU A 1 78 ? -7.32 -5.418 -7.051 1 96.81 78 GLU A C 1
ATOM 542 O O . GLU A 1 78 ? -6.691 -5.176 -8.086 1 96.81 78 GLU A O 1
ATOM 547 N N . ILE A 1 79 ? -7.641 -4.52 -6.184 1 94.5 79 ILE A N 1
ATOM 548 C CA . ILE A 1 79 ? -7.125 -3.158 -6.207 1 94.5 79 ILE A CA 1
ATOM 549 C C . ILE A 1 79 ? -5.949 -3.035 -5.238 1 94.5 79 ILE A C 1
ATOM 551 O O . ILE A 1 79 ? -6.105 -3.229 -4.031 1 94.5 79 ILE A O 1
ATOM 555 N N . SER A 1 80 ? -4.82 -2.66 -5.801 1 91.88 80 SER A N 1
ATOM 556 C CA . SER A 1 80 ? -3.643 -2.75 -4.945 1 91.88 80 SER A CA 1
ATOM 557 C C . SER A 1 80 ? -2.824 -1.464 -4.996 1 91.88 80 SER A C 1
ATOM 559 O O . SER A 1 80 ? -2.848 -0.746 -6 1 91.88 80 SER A O 1
ATOM 561 N N . LYS A 1 81 ? -2.279 -1.158 -3.943 1 88 81 LYS A N 1
ATOM 562 C CA . LYS A 1 81 ? -1.199 -0.182 -3.838 1 88 81 LYS A CA 1
ATOM 563 C C . LYS A 1 81 ? 0.094 -0.842 -3.365 1 88 81 LYS A C 1
ATOM 565 O O . LYS A 1 81 ? 0.25 -1.135 -2.18 1 88 81 LYS A O 1
ATOM 570 N N . ASP A 1 82 ? 0.874 -1.157 -4.414 1 72.81 82 ASP A N 1
ATOM 571 C CA . ASP A 1 82 ? 2.115 -1.881 -4.152 1 72.81 82 ASP A CA 1
ATOM 572 C C . ASP A 1 82 ? 3.176 -0.956 -3.559 1 72.81 82 ASP A C 1
ATOM 574 O O . ASP A 1 82 ? 3.029 0.268 -3.596 1 72.81 82 ASP A O 1
ATOM 578 N N . GLU A 1 83 ? 4.281 -1.688 -3.141 1 69.62 83 GLU A N 1
ATOM 579 C CA . GLU A 1 83 ? 5.445 -1.082 -2.504 1 69.62 83 GLU A CA 1
ATOM 580 C C . GLU A 1 83 ? 6.02 0.042 -3.363 1 69.62 83 GLU A C 1
ATOM 582 O O . GLU A 1 83 ? 5.84 0.053 -4.582 1 69.62 83 GLU A O 1
ATOM 587 N N . GLY A 1 84 ? 6.48 1.1 -2.719 1 59.41 84 GLY A N 1
ATOM 588 C CA . GLY A 1 84 ? 7.18 2.27 -3.23 1 59.41 84 GLY A CA 1
ATOM 589 C C . GLY A 1 84 ? 6.602 3.578 -2.721 1 59.41 84 GLY A C 1
ATOM 590 O O . GLY A 1 84 ? 6.32 3.715 -1.528 1 59.41 84 GLY A O 1
ATOM 591 N N . ASP A 1 85 ? 6.09 4.324 -3.785 1 58.22 85 ASP A N 1
ATOM 592 C CA . ASP A 1 85 ? 5.75 5.703 -3.447 1 58.22 85 ASP A CA 1
ATOM 593 C C . ASP A 1 85 ? 4.434 5.773 -2.682 1 58.22 85 ASP A C 1
ATOM 595 O O . ASP A 1 85 ? 3.393 5.344 -3.186 1 58.22 85 ASP A O 1
ATOM 599 N N . SER A 1 86 ? 4.504 5.84 -1.226 1 59.28 86 SER A N 1
ATOM 600 C CA . SER A 1 86 ? 3.381 5.918 -0.297 1 59.28 86 SER A CA 1
ATOM 601 C C . SER A 1 86 ? 2.189 6.625 -0.931 1 59.28 86 SER A C 1
ATOM 603 O O . SER A 1 86 ? 1.04 6.367 -0.566 1 59.28 86 SER A O 1
ATOM 605 N N . ASN A 1 87 ? 2.533 7.359 -2.125 1 65 87 ASN A N 1
ATOM 606 C CA . ASN A 1 87 ? 1.505 8.078 -2.867 1 65 87 ASN A CA 1
ATOM 607 C C . ASN A 1 87 ? 1.573 7.773 -4.359 1 65 87 ASN A C 1
ATOM 609 O O . ASN A 1 87 ? 2.586 7.273 -4.852 1 65 87 ASN A O 1
ATOM 613 N N . GLY A 1 88 ? 0.329 7.285 -4.91 1 72.31 88 GLY A N 1
ATOM 614 C CA . GLY A 1 88 ? 0.371 7.031 -6.344 1 72.31 88 GLY A CA 1
ATOM 615 C C . GLY A 1 88 ? -0.856 6.305 -6.855 1 72.31 88 GLY A C 1
ATOM 616 O O . GLY A 1 88 ? -1.943 6.43 -6.289 1 72.31 88 GLY A O 1
ATOM 617 N N . ASN A 1 89 ? -0.503 5.715 -7.934 1 80.56 89 ASN A N 1
ATOM 618 C CA . ASN A 1 89 ? -1.603 5.078 -8.656 1 80.56 89 ASN A CA 1
ATOM 619 C C . ASN A 1 89 ? -1.922 3.699 -8.086 1 80.56 89 ASN A C 1
ATOM 621 O O . ASN A 1 89 ? -1.027 2.994 -7.617 1 80.56 89 ASN A O 1
ATOM 625 N N . PHE A 1 90 ? -3.16 3.432 -8.102 1 87.94 90 PHE A N 1
ATOM 626 C CA . PHE A 1 90 ? -3.566 2.055 -7.844 1 87.94 90 PHE A CA 1
ATOM 627 C C . PHE A 1 90 ? -3.311 1.179 -9.062 1 87.94 90 PHE A C 1
ATOM 629 O O . PHE A 1 90 ? -3.285 1.671 -10.195 1 87.94 90 PHE A O 1
ATOM 636 N N . ALA A 1 91 ? -3.084 0.013 -8.68 1 88.44 91 ALA A N 1
ATOM 637 C CA . ALA A 1 91 ? -3.01 -0.996 -9.734 1 88.44 91 ALA A CA 1
ATOM 638 C C . ALA A 1 91 ? -4.109 -2.041 -9.57 1 88.44 91 ALA A C 1
ATOM 640 O O . ALA A 1 91 ? -4.652 -2.213 -8.477 1 88.44 91 ALA A O 1
ATOM 641 N N . ALA A 1 92 ? -4.473 -2.641 -10.68 1 91.12 92 ALA A N 1
ATOM 642 C CA . ALA A 1 92 ? -5.383 -3.783 -10.672 1 91.12 92 ALA A CA 1
ATOM 643 C C . ALA A 1 92 ? -4.629 -5.09 -10.883 1 91.12 92 ALA A C 1
ATOM 645 O O . ALA A 1 92 ? -3.656 -5.137 -11.641 1 91.12 92 ALA A O 1
ATOM 646 N N . ASP A 1 93 ? -5.059 -6.098 -10.141 1 92.31 93 ASP A N 1
ATOM 647 C CA . ASP A 1 93 ? -4.496 -7.434 -10.297 1 92.31 93 ASP A CA 1
ATOM 648 C C . ASP A 1 93 ? -5.59 -8.5 -10.234 1 92.31 93 ASP A C 1
ATOM 650 O O . ASP A 1 93 ? -6.637 -8.289 -9.617 1 92.31 93 ASP A O 1
ATOM 654 N N . ASN A 1 94 ? -5.355 -9.625 -10.992 1 96.31 94 ASN A N 1
ATOM 655 C CA . ASN A 1 94 ? -6.164 -10.836 -10.906 1 96.31 94 ASN A CA 1
ATOM 656 C C . ASN A 1 94 ? -7.613 -10.57 -11.312 1 96.31 94 ASN A C 1
ATOM 658 O O . ASN A 1 94 ? -8.539 -11.117 -10.711 1 96.31 94 ASN A O 1
ATOM 662 N N . GLU A 1 95 ? -7.793 -9.633 -12.203 1 97.69 95 GLU A N 1
ATOM 663 C CA . GLU A 1 95 ? -9.141 -9.43 -12.727 1 97.69 95 GLU A CA 1
ATOM 664 C C . GLU A 1 95 ? -9.625 -10.648 -13.5 1 97.69 95 GLU A C 1
ATOM 666 O O . GLU A 1 95 ? -8.945 -11.125 -14.414 1 97.69 95 GLU A O 1
ATOM 671 N N . ALA A 1 96 ? -10.797 -11.141 -13.188 1 98.69 96 ALA A N 1
ATOM 672 C CA . ALA A 1 96 ? -11.32 -12.312 -13.883 1 98.69 96 ALA A CA 1
ATOM 673 C C . ALA A 1 96 ? -12.844 -12.391 -13.758 1 98.69 96 ALA A C 1
ATOM 675 O O . ALA A 1 96 ? -13.422 -11.852 -12.812 1 98.69 96 ALA A O 1
ATOM 676 N N . ALA A 1 97 ? -13.43 -13.016 -14.672 1 98.81 97 ALA A N 1
ATOM 677 C CA . ALA A 1 97 ? -14.852 -13.375 -14.656 1 98.81 97 ALA A CA 1
ATOM 678 C C . ALA A 1 97 ? -15.039 -14.867 -14.891 1 98.81 97 ALA A C 1
ATOM 680 O O . ALA A 1 97 ? -14.211 -15.516 -15.539 1 98.81 97 ALA A O 1
ATOM 681 N N . PHE A 1 98 ? -16.188 -15.359 -14.406 1 98.75 98 PHE A N 1
ATOM 682 C CA . PHE A 1 98 ? -16.406 -16.781 -14.594 1 98.75 98 PHE A CA 1
ATOM 683 C C . PHE A 1 98 ? -17.891 -17.109 -14.727 1 98.75 98 PHE A C 1
ATOM 685 O O . PHE A 1 98 ? -18.734 -16.312 -14.32 1 98.75 98 PHE A O 1
ATOM 692 N N . ILE A 1 99 ? -18.172 -18.188 -15.328 1 98.56 99 ILE A N 1
ATOM 693 C CA . ILE A 1 99 ? -19.453 -18.875 -15.32 1 98.56 99 ILE A CA 1
ATOM 694 C C . ILE A 1 99 ? -19.25 -20.344 -14.945 1 98.56 99 ILE A C 1
ATOM 696 O O . ILE A 1 99 ? -18.297 -20.984 -15.398 1 98.56 99 ILE A O 1
ATOM 700 N N . SER A 1 100 ? -20.109 -20.844 -14.156 1 98.25 100 SER A N 1
ATOM 701 C CA . SER A 1 100 ? -19.938 -22.188 -13.625 1 98.25 100 SER A CA 1
ATOM 702 C C . SER A 1 100 ? -21.266 -22.906 -13.508 1 98.25 100 SER A C 1
ATOM 704 O O . SER A 1 100 ? -22.281 -22.312 -13.133 1 98.25 100 SER A O 1
ATOM 706 N N . GLY A 1 101 ? -21.266 -24.156 -13.781 1 96.81 101 GLY A N 1
ATOM 707 C CA . GLY A 1 101 ? -22.391 -25.062 -13.664 1 96.81 101 GLY A CA 1
ATOM 708 C C . GLY A 1 101 ? -22 -26.531 -13.727 1 96.81 101 GLY A C 1
ATOM 709 O O . GLY A 1 101 ? -20.844 -26.875 -13.453 1 96.81 101 GLY A O 1
ATOM 710 N N . ALA A 1 102 ? -22.938 -27.375 -14.016 1 95.12 102 ALA A N 1
ATOM 711 C CA . ALA A 1 102 ? -22.688 -28.812 -14.102 1 95.12 102 ALA A CA 1
ATOM 712 C C . ALA A 1 102 ? -21.656 -29.125 -15.18 1 95.12 102 ALA A C 1
ATOM 714 O O . ALA A 1 102 ? -20.953 -30.125 -15.094 1 95.12 102 ALA A O 1
ATOM 715 N N . PHE A 1 103 ? -21.531 -28.312 -16.094 1 96.5 103 PHE A N 1
ATOM 716 C CA . PHE A 1 103 ? -20.641 -28.547 -17.219 1 96.5 103 PHE A CA 1
ATOM 717 C C . PHE A 1 103 ? -19.203 -28.203 -16.859 1 96.5 103 PHE A C 1
ATOM 719 O O . PHE A 1 103 ? -18.281 -28.484 -17.625 1 96.5 103 PHE A O 1
ATOM 726 N N . GLY A 1 104 ? -19.031 -27.609 -15.734 1 98.12 104 GLY A N 1
ATOM 727 C CA . GLY A 1 104 ? -17.719 -27.109 -15.367 1 98.12 104 GLY A CA 1
ATOM 728 C C . GLY A 1 104 ? -17.656 -25.609 -15.219 1 98.12 104 GLY A C 1
ATOM 729 O O . GLY A 1 104 ? -18.688 -24.969 -14.953 1 98.12 104 GLY A O 1
ATOM 730 N N . THR A 1 105 ? -16.422 -25.094 -15.195 1 98.75 105 THR A N 1
ATOM 731 C CA . THR A 1 105 ? -16.25 -23.656 -15.016 1 98.75 105 THR A CA 1
ATOM 732 C C . THR A 1 105 ? -15.391 -23.062 -16.141 1 98.75 105 THR A C 1
ATOM 734 O O . THR A 1 105 ? -14.344 -23.625 -16.484 1 98.75 105 THR A O 1
ATOM 737 N N . LEU A 1 106 ? -15.852 -22.031 -16.719 1 98.94 106 LEU A N 1
ATOM 738 C CA . LEU A 1 106 ? -15.078 -21.188 -17.625 1 98.94 106 LEU A CA 1
ATOM 739 C C . LEU A 1 106 ? -14.688 -19.875 -16.969 1 98.94 106 LEU A C 1
ATOM 741 O O . LEU A 1 106 ? -15.547 -19.156 -16.453 1 98.94 106 LEU A O 1
ATOM 745 N N . THR A 1 107 ? -13.453 -19.656 -16.906 1 98.88 107 THR A N 1
ATOM 746 C CA . THR A 1 107 ? -12.93 -18.422 -16.344 1 98.88 107 THR A CA 1
ATOM 747 C C . THR A 1 107 ? -12.07 -17.688 -17.359 1 98.88 107 THR A C 1
ATOM 749 O O . THR A 1 107 ? -11.305 -18.297 -18.109 1 98.88 107 THR A O 1
ATOM 752 N N . MET A 1 108 ? -12.141 -16.391 -17.391 1 98.88 108 MET A N 1
ATOM 753 C CA . MET A 1 108 ? -11.336 -15.57 -18.297 1 98.88 108 MET A CA 1
ATOM 754 C C . MET A 1 108 ? -10.805 -14.328 -17.594 1 98.88 108 MET A C 1
ATOM 756 O O . MET A 1 108 ? -11.523 -13.711 -16.797 1 98.88 108 MET A O 1
ATOM 760 N N . GLY A 1 109 ? -9.594 -13.992 -17.781 1 98.62 109 GLY A N 1
ATOM 761 C CA . GLY A 1 109 ? -8.93 -12.844 -17.188 1 98.62 109 GLY A CA 1
ATOM 762 C C . GLY A 1 109 ? -7.461 -13.094 -16.891 1 98.62 109 GLY A C 1
ATOM 763 O O . GLY A 1 109 ? -6.785 -13.812 -17.625 1 98.62 109 GLY A O 1
ATOM 764 N N . GLU A 1 110 ? -6.934 -12.359 -15.953 1 98.19 110 GLU A N 1
ATOM 765 C CA . GLU A 1 110 ? -5.582 -12.617 -15.461 1 98.19 110 GLU A CA 1
ATOM 766 C C . GLU A 1 110 ? -5.562 -13.797 -14.492 1 98.19 110 GLU A C 1
ATOM 768 O O . GLU A 1 110 ? -5.629 -13.609 -13.273 1 98.19 110 GLU A O 1
ATOM 773 N N . ILE A 1 111 ? -5.504 -14.984 -15.031 1 98.06 111 ILE A N 1
ATOM 774 C CA . ILE A 1 111 ? -5.621 -16.219 -14.258 1 98.06 111 ILE A CA 1
ATOM 775 C C . ILE A 1 111 ? -4.539 -17.203 -14.695 1 98.06 111 ILE A C 1
ATOM 777 O O . ILE A 1 111 ? -3.883 -17 -15.719 1 98.06 111 ILE A O 1
ATOM 781 N N . ASP A 1 112 ? -4.414 -18.203 -13.898 1 98.19 112 ASP A N 1
ATOM 782 C CA . ASP A 1 112 ? -3.52 -19.297 -14.266 1 98.19 112 ASP A CA 1
ATOM 783 C C . ASP A 1 112 ? -4.062 -20.078 -15.469 1 98.19 112 ASP A C 1
ATOM 785 O O . ASP A 1 112 ? -5.234 -20.453 -15.492 1 98.19 112 ASP A O 1
ATOM 789 N N . GLY A 1 113 ? -3.154 -20.344 -16.438 1 98.81 113 GLY A N 1
ATOM 790 C CA . GLY A 1 113 ? -3.512 -21.281 -17.484 1 98.81 113 GLY A CA 1
ATOM 791 C C . GLY A 1 113 ? -3.568 -22.719 -16.984 1 98.81 113 GLY A C 1
ATOM 792 O O . GLY A 1 113 ? -3.275 -23 -15.82 1 98.81 113 GLY A O 1
ATOM 793 N N . ALA A 1 114 ? -3.922 -23.594 -17.906 1 98.94 114 ALA A N 1
ATOM 794 C CA . ALA A 1 114 ? -4.191 -24.984 -17.547 1 98.94 114 ALA A CA 1
ATOM 795 C C . ALA A 1 114 ? -2.947 -25.656 -16.969 1 98.94 114 ALA A C 1
ATOM 797 O O . ALA A 1 114 ? -3.045 -26.484 -16.062 1 98.94 114 ALA A O 1
ATOM 798 N N . MET A 1 115 ? -1.795 -25.359 -17.516 1 98.81 115 MET A N 1
ATOM 799 C CA . MET A 1 115 ? -0.581 -25.969 -16.984 1 98.81 115 MET A CA 1
ATOM 800 C C . MET A 1 115 ? -0.322 -25.484 -15.555 1 98.81 115 MET A C 1
ATOM 802 O O . MET A 1 115 ? -0.096 -26.281 -14.656 1 98.81 115 MET A O 1
ATOM 806 N N . ASP A 1 116 ? -0.317 -24.188 -15.422 1 98.44 116 ASP A N 1
ATOM 807 C CA . ASP A 1 116 ? -0.094 -23.625 -14.086 1 98.44 116 ASP A CA 1
ATOM 808 C C . ASP A 1 116 ? -1.146 -24.141 -13.102 1 98.44 116 ASP A C 1
ATOM 810 O O . ASP A 1 116 ? -0.834 -24.406 -11.945 1 98.44 116 ASP A O 1
ATOM 814 N N . TRP A 1 117 ? -2.342 -24.234 -13.531 1 98.5 117 TRP A N 1
ATOM 815 C CA . TRP A 1 117 ? -3.451 -24.766 -12.742 1 98.5 117 TRP A CA 1
ATOM 816 C C . TRP A 1 117 ? -3.176 -26.203 -12.305 1 98.5 117 TRP A C 1
ATOM 818 O O . TRP A 1 117 ? -3.492 -26.578 -11.18 1 98.5 117 TRP A O 1
ATOM 828 N N . ALA A 1 118 ? -2.604 -26.953 -13.086 1 98.75 118 ALA A N 1
ATOM 829 C CA . ALA A 1 118 ? -2.455 -28.391 -12.859 1 98.75 118 ALA A CA 1
ATOM 830 C C . ALA A 1 118 ? -1.201 -28.688 -12.047 1 98.75 118 ALA A C 1
ATOM 832 O O . ALA A 1 118 ? -1.192 -29.609 -11.227 1 98.75 118 ALA A O 1
ATOM 833 N N . MET A 1 119 ? -0.194 -27.922 -12.281 1 98.69 119 MET A N 1
ATOM 834 C CA . MET A 1 119 ? 1.107 -28.172 -11.672 1 98.69 119 MET A CA 1
ATOM 835 C C . MET A 1 119 ? 1.162 -27.625 -10.25 1 98.69 119 MET A C 1
ATOM 837 O O . MET A 1 119 ? 0.598 -26.562 -9.969 1 98.69 119 MET A O 1
ATOM 841 N N . THR A 1 120 ? 1.807 -28.391 -9.398 1 97.94 120 THR A N 1
ATOM 842 C CA . THR A 1 120 ? 2.15 -27.875 -8.078 1 97.94 120 THR A CA 1
ATOM 843 C C . THR A 1 120 ? 3.652 -27.625 -7.965 1 97.94 120 THR A C 1
ATOM 845 O O . THR A 1 120 ? 4.438 -28.578 -7.914 1 97.94 120 THR A O 1
ATOM 848 N N . GLU A 1 121 ? 3.961 -26.375 -7.852 1 94.69 121 GLU A N 1
ATOM 849 C CA . GLU A 1 121 ? 5.379 -26.047 -7.961 1 94.69 121 GLU A CA 1
ATOM 850 C C . GLU A 1 121 ? 5.988 -25.766 -6.59 1 94.69 121 GLU A C 1
ATOM 852 O O . GLU A 1 121 ? 7.215 -25.719 -6.449 1 94.69 121 GLU A O 1
ATOM 857 N N . ASN A 1 122 ? 5.234 -25.547 -5.613 1 97.44 122 ASN A N 1
ATOM 858 C CA . ASN A 1 122 ? 5.711 -25.172 -4.285 1 97.44 122 ASN A CA 1
ATOM 859 C C . ASN A 1 122 ? 4.73 -25.609 -3.197 1 97.44 122 ASN A C 1
ATOM 861 O O . ASN A 1 122 ? 3.605 -25.109 -3.139 1 97.44 122 ASN A O 1
ATOM 865 N N . VAL A 1 123 ? 5.137 -26.547 -2.32 1 97.75 123 VAL A N 1
ATOM 866 C CA . VAL A 1 123 ? 4.227 -26.984 -1.27 1 97.75 123 VAL A CA 1
ATOM 867 C C . VAL A 1 123 ? 4.742 -26.531 0.091 1 97.75 123 VAL A C 1
ATOM 869 O O . VAL A 1 123 ? 5.953 -26.391 0.289 1 97.75 123 VAL A O 1
ATOM 872 N N . GLY A 1 124 ? 3.82 -26.297 0.979 1 97.94 124 GLY A N 1
ATOM 873 C CA . GLY A 1 124 ? 4.152 -26 2.363 1 97.94 124 GLY A CA 1
ATOM 874 C C . GLY A 1 124 ? 4.809 -24.641 2.545 1 97.94 124 GLY A C 1
ATOM 875 O O . GLY A 1 124 ? 5.598 -24.453 3.471 1 97.94 124 GLY A O 1
ATOM 876 N N . ASN A 1 125 ? 4.594 -23.734 1.696 1 98.38 125 ASN A N 1
ATOM 877 C CA . ASN A 1 125 ? 5.195 -22.406 1.71 1 98.38 125 ASN A CA 1
ATOM 878 C C . ASN A 1 125 ? 4.312 -21.406 2.441 1 98.38 125 ASN A C 1
ATOM 880 O O . ASN A 1 125 ? 3.244 -21.031 1.951 1 98.38 125 ASN A O 1
ATOM 884 N N . PRO A 1 126 ? 4.742 -20.875 3.57 1 98.44 126 PRO A N 1
ATOM 885 C CA . PRO A 1 126 ? 3.898 -19.922 4.277 1 98.44 126 PRO A CA 1
ATOM 886 C C . PRO A 1 126 ? 3.949 -18.516 3.654 1 98.44 126 PRO A C 1
ATOM 888 O O . PRO A 1 126 ? 3.164 -17.641 4.027 1 98.44 126 PRO A O 1
ATOM 891 N N . GLY A 1 127 ? 4.848 -18.328 2.699 1 98.12 127 GLY A N 1
ATOM 892 C CA . GLY A 1 127 ? 5.008 -17.016 2.078 1 98.12 127 GLY A CA 1
ATOM 893 C C . GLY A 1 127 ? 5.883 -16.078 2.885 1 98.12 127 GLY A C 1
ATOM 894 O O . GLY A 1 127 ? 6.254 -16.391 4.02 1 98.12 127 GLY A O 1
ATOM 895 N N . THR A 1 128 ? 6.336 -14.992 2.246 1 98.31 128 THR A N 1
ATOM 896 C CA . THR A 1 128 ? 7.059 -13.875 2.844 1 98.31 128 THR A CA 1
ATOM 897 C C . THR A 1 128 ? 6.48 -12.539 2.365 1 98.31 128 THR A C 1
ATOM 899 O O . THR A 1 128 ? 5.727 -12.5 1.393 1 98.31 128 THR A O 1
ATOM 902 N N . ILE A 1 129 ? 6.84 -11.477 3.043 1 97.06 129 ILE A N 1
ATOM 903 C CA . ILE A 1 129 ? 6.297 -10.195 2.609 1 97.06 129 ILE A CA 1
ATOM 904 C C . ILE A 1 129 ? 7.09 -9.68 1.41 1 97.06 129 ILE A C 1
ATOM 906 O O . ILE A 1 129 ? 6.574 -8.898 0.609 1 97.06 129 ILE A O 1
ATOM 910 N N . GLY A 1 130 ? 8.328 -10.141 1.223 1 96.25 130 GLY A N 1
ATOM 911 C CA . GLY A 1 130 ? 9.164 -9.68 0.128 1 96.25 130 GLY A CA 1
ATOM 912 C C . GLY A 1 130 ? 9.289 -10.68 -1 1 96.25 130 GLY A C 1
ATOM 913 O O . GLY A 1 130 ? 10.164 -10.555 -1.856 1 96.25 130 GLY A O 1
ATOM 914 N N . ASP A 1 131 ? 8.523 -11.789 -0.97 1 96.62 131 ASP A N 1
ATOM 915 C CA . ASP A 1 131 ? 8.555 -12.867 -1.952 1 96.62 131 ASP A CA 1
ATOM 916 C C . ASP A 1 131 ? 9.945 -13.484 -2.051 1 96.62 131 ASP A C 1
ATOM 918 O O . ASP A 1 131 ? 10.344 -13.961 -3.115 1 96.62 131 ASP A O 1
ATOM 922 N N . ASP A 1 132 ? 10.688 -13.445 -1.014 1 98 132 ASP A N 1
ATOM 923 C CA . ASP A 1 132 ? 12.094 -13.859 -1.023 1 98 132 ASP A CA 1
ATOM 924 C C . ASP A 1 132 ? 12.234 -15.312 -1.454 1 98 132 ASP A C 1
ATOM 926 O O . ASP A 1 132 ? 13.164 -15.664 -2.182 1 98 132 ASP A O 1
ATOM 930 N N . GLU A 1 133 ? 11.32 -16.109 -1.04 1 98 133 GLU A N 1
ATOM 931 C CA . GLU A 1 133 ? 11.438 -17.547 -1.226 1 98 133 GLU A CA 1
ATOM 932 C C . GLU A 1 133 ? 11.109 -17.953 -2.662 1 98 133 GLU A C 1
ATOM 934 O O . GLU A 1 133 ? 11.406 -19.062 -3.084 1 98 133 GLU A O 1
ATOM 939 N N . THR A 1 134 ? 10.484 -17.062 -3.404 1 97.94 134 THR A N 1
ATOM 940 C CA . THR A 1 134 ? 10.062 -17.484 -4.734 1 97.94 134 THR A CA 1
ATOM 941 C C . THR A 1 134 ? 10.648 -16.562 -5.809 1 97.94 134 THR A C 1
ATOM 943 O O . THR A 1 134 ? 10.484 -16.812 -7.004 1 97.94 134 THR A O 1
ATOM 946 N N . THR A 1 135 ? 11.359 -15.539 -5.422 1 97.31 135 THR A N 1
ATOM 947 C CA . THR A 1 135 ? 11.867 -14.602 -6.414 1 97.31 135 THR A CA 1
ATOM 948 C C . THR A 1 135 ? 13.219 -15.07 -6.961 1 97.31 135 THR A C 1
ATOM 950 O O . THR A 1 135 ? 13.742 -14.484 -7.914 1 97.31 135 THR A O 1
ATOM 953 N N . HIS A 1 136 ? 13.836 -16.094 -6.441 1 97.75 136 HIS A N 1
ATOM 954 C CA . HIS A 1 136 ? 15.133 -16.547 -6.918 1 97.75 136 HIS A CA 1
ATOM 955 C C . HIS A 1 136 ? 15.047 -17.062 -8.352 1 97.75 136 HIS A C 1
ATOM 957 O O . HIS A 1 136 ? 13.992 -17.531 -8.789 1 97.75 136 HIS A O 1
ATOM 963 N N . ALA A 1 137 ? 16.188 -17.109 -8.977 1 97 137 ALA A N 1
ATOM 964 C CA . ALA A 1 137 ? 16.234 -17.281 -10.422 1 97 137 ALA A CA 1
ATOM 965 C C . ALA A 1 137 ? 15.883 -18.719 -10.812 1 97 137 ALA A C 1
ATOM 967 O O . ALA A 1 137 ? 15.547 -19 -11.969 1 97 137 ALA A O 1
ATOM 968 N N . GLY A 1 138 ? 15.938 -19.625 -9.93 1 97.88 138 GLY A N 1
ATOM 969 C CA . GLY A 1 138 ? 15.617 -21 -10.227 1 97.88 138 GLY A CA 1
ATOM 970 C C . GLY A 1 138 ? 14.148 -21.344 -10.031 1 97.88 138 GLY A C 1
ATOM 971 O O . GLY A 1 138 ? 13.734 -22.469 -10.266 1 97.88 138 GLY A O 1
ATOM 972 N N . TYR A 1 139 ? 13.398 -20.375 -9.602 1 98.38 139 TYR A N 1
ATOM 973 C CA . TYR A 1 139 ? 11.992 -20.641 -9.312 1 98.38 139 TYR A CA 1
ATOM 974 C C . TYR A 1 139 ? 11.164 -20.609 -10.594 1 98.38 139 TYR A C 1
ATOM 976 O O . TYR A 1 139 ? 11.336 -19.719 -11.43 1 98.38 139 TYR A O 1
ATOM 984 N N . PHE A 1 140 ? 10.25 -21.547 -10.758 1 97.75 140 PHE A N 1
ATOM 985 C CA . PHE A 1 140 ? 9.391 -21.656 -11.93 1 97.75 140 PHE A CA 1
ATOM 986 C C . PHE A 1 140 ? 7.93 -21.781 -11.523 1 97.75 140 PHE A C 1
ATOM 988 O O . PHE A 1 140 ? 7.41 -22.891 -11.383 1 97.75 140 PHE A O 1
ATOM 995 N N . GLY A 1 141 ? 7.234 -20.594 -11.43 1 94.56 141 GLY A N 1
ATOM 996 C CA . GLY A 1 141 ? 5.891 -20.609 -10.867 1 94.56 141 GLY A CA 1
ATOM 997 C C . GLY A 1 141 ? 4.812 -20.344 -11.898 1 94.56 141 GLY A C 1
ATOM 998 O O . GLY A 1 141 ? 3.686 -20.828 -11.766 1 94.56 141 GLY A O 1
ATOM 999 N N . ALA A 1 142 ? 5.109 -19.594 -12.922 1 92.81 142 ALA A N 1
ATOM 1000 C CA . ALA A 1 142 ? 4.07 -19.141 -13.844 1 92.81 142 ALA A CA 1
ATOM 1001 C C . ALA A 1 142 ? 4.117 -19.922 -15.148 1 92.81 142 ALA A C 1
ATOM 1003 O O . ALA A 1 142 ? 3.256 -19.75 -16.016 1 92.81 142 ALA A O 1
ATOM 1004 N N . TYR A 1 143 ? 5.141 -20.719 -15.312 1 97.19 143 TYR A N 1
ATOM 1005 C CA . TYR A 1 143 ? 5.352 -21.484 -16.547 1 97.19 143 TYR A CA 1
ATOM 1006 C C . TYR A 1 143 ? 5.273 -20.562 -17.766 1 97.19 143 TYR A C 1
ATOM 1008 O O . TYR A 1 143 ? 6.047 -19.609 -17.875 1 97.19 143 TYR A O 1
ATOM 1016 N N . GLY A 1 144 ? 4.383 -20.844 -18.641 1 96.81 144 GLY A N 1
ATOM 1017 C CA . GLY A 1 144 ? 4.348 -20.031 -19.859 1 96.81 144 GLY A CA 1
ATOM 1018 C C . GLY A 1 144 ? 3.223 -19.016 -19.859 1 96.81 144 GLY A C 1
ATOM 1019 O O . GLY A 1 144 ? 2.912 -18.438 -20.906 1 96.81 144 GLY A O 1
ATOM 1020 N N . ASP A 1 145 ? 2.629 -18.766 -18.734 1 96.88 145 ASP A N 1
ATOM 1021 C CA . ASP A 1 145 ? 1.521 -17.828 -18.672 1 96.88 145 ASP A CA 1
ATOM 1022 C C . ASP A 1 145 ? 2.008 -16.391 -18.875 1 96.88 145 ASP A C 1
ATOM 1024 O O . ASP A 1 145 ? 3.119 -16.047 -18.469 1 96.88 145 ASP A O 1
ATOM 1028 N N . GLY A 1 146 ? 1.192 -15.523 -19.438 1 95.94 146 GLY A N 1
ATOM 1029 C CA . GLY A 1 146 ? 1.427 -14.086 -19.531 1 95.94 146 GLY A CA 1
ATOM 1030 C C . GLY A 1 146 ? 2.471 -13.719 -20.578 1 95.94 146 GLY A C 1
ATOM 1031 O O . GLY A 1 146 ? 3.195 -12.734 -20.422 1 95.94 146 GLY A O 1
ATOM 1032 N N . LYS A 1 147 ? 2.639 -14.516 -21.531 1 95.75 147 LYS A N 1
ATOM 1033 C CA . LYS A 1 147 ? 3.65 -14.211 -22.531 1 95.75 147 LYS A CA 1
ATOM 1034 C C . LYS A 1 147 ? 3.117 -13.234 -23.578 1 95.75 147 LYS A C 1
ATOM 1036 O O . LYS A 1 147 ? 3.879 -12.711 -24.391 1 95.75 147 LYS A O 1
ATOM 1041 N N . TYR A 1 148 ? 1.78 -13.039 -23.531 1 96 148 TYR A N 1
ATOM 1042 C CA . TYR A 1 148 ? 1.163 -12.016 -24.359 1 96 148 TYR A CA 1
ATOM 1043 C C . TYR A 1 148 ? 0.547 -10.914 -23.516 1 96 148 TYR A C 1
ATOM 1045 O O . TYR A 1 148 ? 1.254 -10.227 -22.766 1 96 148 TYR A O 1
ATOM 1053 N N . ASP A 1 149 ? -0.752 -10.812 -23.453 1 94.25 149 ASP A N 1
ATOM 1054 C CA . ASP A 1 149 ? -1.317 -9.727 -22.672 1 94.25 149 ASP A CA 1
ATOM 1055 C C . ASP A 1 149 ? -1.834 -10.234 -21.328 1 94.25 149 ASP A C 1
ATOM 1057 O O . ASP A 1 149 ? -2.584 -9.531 -20.641 1 94.25 149 ASP A O 1
ATOM 1061 N N . ASN A 1 150 ? -1.538 -11.453 -20.969 1 96.19 150 ASN A N 1
ATOM 1062 C CA . ASN A 1 150 ? -1.846 -12.086 -19.703 1 96.19 150 ASN A CA 1
ATOM 1063 C C . ASN A 1 150 ? -3.35 -12.266 -19.5 1 96.19 150 ASN A C 1
ATOM 1065 O O . ASN A 1 150 ? -3.828 -12.367 -18.375 1 96.19 150 ASN A O 1
ATOM 1069 N N . GLN A 1 151 ? -4.125 -12.172 -20.562 1 97.62 151 GLN A N 1
ATOM 1070 C CA . GLN A 1 151 ? -5.531 -12.57 -20.578 1 97.62 151 GLN A CA 1
ATOM 1071 C C . GLN A 1 151 ? -5.684 -14.023 -21.016 1 97.62 151 GLN A C 1
ATOM 1073 O O . GLN A 1 151 ? -5.414 -14.367 -22.172 1 97.62 151 GLN A O 1
ATOM 1078 N N . ILE A 1 152 ? -6.16 -14.852 -20.094 1 98.75 152 ILE A N 1
ATOM 1079 C CA . ILE A 1 152 ? -6.254 -16.281 -20.328 1 98.75 152 ILE A CA 1
ATOM 1080 C C . ILE A 1 152 ? -7.699 -16.75 -20.156 1 98.75 152 ILE A C 1
ATOM 1082 O O . ILE A 1 152 ? -8.406 -16.281 -19.25 1 98.75 152 ILE A O 1
ATOM 1086 N N . ALA A 1 153 ? -8.117 -17.578 -21.047 1 98.88 153 ALA A N 1
ATOM 1087 C CA . ALA A 1 153 ? -9.359 -18.328 -20.859 1 98.88 153 ALA A CA 1
ATOM 1088 C C . ALA A 1 153 ? -9.07 -19.781 -20.469 1 98.88 153 ALA A C 1
ATOM 1090 O O . ALA A 1 153 ? -8.258 -20.453 -21.109 1 98.88 153 ALA A O 1
ATOM 1091 N N . ARG A 1 154 ? -9.688 -20.234 -19.422 1 98.94 154 ARG A N 1
ATOM 1092 C CA . ARG A 1 154 ? -9.484 -21.594 -18.953 1 98.94 154 ARG A CA 1
ATOM 1093 C C . ARG A 1 154 ? -10.812 -22.281 -18.656 1 98.94 154 ARG A C 1
ATOM 1095 O O . ARG A 1 154 ? -11.664 -21.719 -17.953 1 98.94 154 ARG A O 1
ATOM 1102 N N . TYR A 1 155 ? -10.984 -23.375 -19.234 1 98.94 155 TYR A N 1
ATOM 1103 C CA . TYR A 1 155 ? -12.07 -24.281 -18.859 1 98.94 155 TYR A CA 1
ATOM 1104 C C . TYR A 1 155 ? -11.555 -25.406 -17.969 1 98.94 155 TYR A C 1
ATOM 1106 O O . TYR A 1 155 ? -10.508 -26 -18.25 1 98.94 155 TYR A O 1
ATOM 1114 N N . GLU A 1 156 ? -12.312 -25.656 -16.938 1 98.75 156 GLU A N 1
ATOM 1115 C CA . GLU A 1 156 ? -11.938 -26.781 -16.078 1 98.75 156 GLU A CA 1
ATOM 1116 C C . GLU A 1 156 ? -13.156 -27.594 -15.664 1 98.75 156 GLU A C 1
ATOM 1118 O O . GLU A 1 156 ? -14.266 -27.062 -15.578 1 98.75 156 GLU A O 1
ATOM 1123 N N . TYR A 1 157 ? -12.898 -28.828 -15.461 1 98.56 157 TYR A N 1
ATOM 1124 C CA . TYR A 1 157 ? -13.906 -29.781 -15.031 1 98.56 157 TYR A CA 1
ATOM 1125 C C . TYR A 1 157 ? -13.336 -30.766 -14.023 1 98.56 157 TYR A C 1
ATOM 1127 O O . TYR A 1 157 ? -12.195 -31.219 -14.156 1 98.56 157 TYR A O 1
ATOM 1135 N N . SER A 1 158 ? -14.125 -31.031 -13.047 1 96.81 158 SER A N 1
ATOM 1136 C CA . SER A 1 158 ? -13.727 -31.984 -12.023 1 96.81 158 SER A CA 1
ATOM 1137 C C . SER A 1 158 ? -14.688 -33.188 -11.984 1 96.81 158 SER A C 1
ATOM 1139 O O . SER A 1 158 ? -15.898 -33 -12.133 1 96.81 158 SER A O 1
ATOM 1141 N N . PHE A 1 159 ? -14.156 -34.312 -11.797 1 95.12 159 PHE A N 1
ATOM 1142 C CA . PHE A 1 159 ? -14.938 -35.531 -11.633 1 95.12 159 PHE A CA 1
ATOM 1143 C C . PHE A 1 159 ? -14.234 -36.5 -10.672 1 95.12 159 PHE A C 1
ATOM 1145 O O . PHE A 1 159 ? -13.18 -37.062 -10.992 1 95.12 159 PHE A O 1
ATOM 1152 N N . GLY A 1 160 ? -14.891 -36.75 -9.539 1 94.5 160 GLY A N 1
ATOM 1153 C CA . GLY A 1 160 ? -14.242 -37.5 -8.469 1 94.5 160 GLY A CA 1
ATOM 1154 C C . GLY A 1 160 ? -12.977 -36.844 -7.965 1 94.5 160 GLY A C 1
ATOM 1155 O O . GLY A 1 160 ? -12.992 -35.656 -7.594 1 94.5 160 GLY A O 1
ATOM 1156 N N . ASP A 1 161 ? -11.891 -37.625 -8.039 1 95.38 161 ASP A N 1
ATOM 1157 C CA . ASP A 1 161 ? -10.609 -37.125 -7.535 1 95.38 161 ASP A CA 1
ATOM 1158 C C . ASP A 1 161 ? -9.758 -36.531 -8.664 1 95.38 161 ASP A C 1
ATOM 1160 O O . ASP A 1 161 ? -8.594 -36.188 -8.453 1 95.38 161 ASP A O 1
ATOM 1164 N N . PHE A 1 162 ? -10.398 -36.438 -9.852 1 97.75 162 PHE A N 1
ATOM 1165 C CA . PHE A 1 162 ? -9.664 -36 -11.031 1 97.75 162 PHE A CA 1
ATOM 1166 C C . PHE A 1 162 ? -10.141 -34.594 -11.469 1 97.75 162 PHE A C 1
ATOM 1168 O O . PHE A 1 162 ? -11.305 -34.25 -11.258 1 97.75 162 PHE A O 1
ATOM 1175 N N . GLY A 1 163 ? -9.273 -33.844 -11.984 1 98.5 163 GLY A N 1
ATOM 1176 C CA . GLY A 1 163 ? -9.578 -32.594 -12.688 1 98.5 163 GLY A CA 1
ATOM 1177 C C . GLY A 1 163 ? -8.859 -32.469 -14.016 1 98.5 163 GLY A C 1
ATOM 1178 O O . GLY A 1 163 ? -7.73 -32.938 -14.164 1 98.5 163 GLY A O 1
ATOM 1179 N N . VAL A 1 164 ? -9.492 -31.875 -14.945 1 98.81 164 VAL A N 1
ATOM 1180 C CA . VAL A 1 164 ? -8.883 -31.562 -16.234 1 98.81 164 VAL A CA 1
ATOM 1181 C C . VAL A 1 164 ? -9.141 -30.094 -16.594 1 98.81 164 VAL A C 1
ATOM 1183 O O . VAL A 1 164 ? -10.141 -29.516 -16.156 1 98.81 164 VAL A O 1
ATOM 1186 N N . ALA A 1 165 ? -8.25 -29.516 -17.328 1 98.94 165 ALA A N 1
ATOM 1187 C CA . ALA A 1 165 ? -8.414 -28.141 -17.781 1 98.94 165 ALA A CA 1
ATOM 1188 C C . ALA A 1 165 ? -7.77 -27.922 -19.156 1 98.94 165 ALA A C 1
ATOM 1190 O O . ALA A 1 165 ? -6.809 -28.609 -19.5 1 98.94 165 ALA A O 1
ATOM 1191 N N . ILE A 1 166 ? -8.312 -27.062 -19.906 1 98.94 166 ILE A N 1
ATOM 1192 C CA . ILE A 1 166 ? -7.719 -26.531 -21.125 1 98.94 166 ILE A CA 1
ATOM 1193 C C . ILE A 1 166 ? -7.715 -25 -21.078 1 98.94 166 ILE A C 1
ATOM 1195 O O . ILE A 1 166 ? -8.57 -24.391 -20.422 1 98.94 166 ILE A O 1
ATOM 1199 N N . SER A 1 167 ? -6.715 -24.406 -21.672 1 98.94 167 SER A N 1
ATOM 1200 C CA . SER A 1 167 ? -6.668 -22.938 -21.656 1 98.94 167 SER A CA 1
ATOM 1201 C C . SER A 1 167 ? -6.027 -22.391 -22.938 1 98.94 167 SER A C 1
ATOM 1203 O O . SER A 1 167 ? -5.363 -23.125 -23.656 1 98.94 167 SER A O 1
ATOM 1205 N N . ALA A 1 168 ? -6.289 -21.156 -23.156 1 98.88 168 ALA A N 1
ATOM 1206 C CA . ALA A 1 168 ? -5.691 -20.422 -24.266 1 98.88 168 ALA A CA 1
ATOM 1207 C C . ALA A 1 168 ? -5.336 -19 -23.875 1 98.88 168 ALA A C 1
ATOM 1209 O O . ALA A 1 168 ? -6.035 -18.375 -23.062 1 98.88 168 ALA A O 1
ATOM 1210 N N . GLU A 1 169 ? -4.27 -18.547 -24.344 1 98.69 169 GLU A N 1
ATOM 1211 C CA . GLU A 1 169 ? -3.869 -17.141 -24.359 1 98.69 169 GLU A CA 1
ATOM 1212 C C . GLU A 1 169 ? -3.588 -16.672 -25.781 1 98.69 169 GLU A C 1
ATOM 1214 O O . GLU A 1 169 ? -2.732 -17.219 -26.469 1 98.69 169 GLU A O 1
ATOM 1219 N N . LEU A 1 170 ? -4.281 -15.633 -26.219 1 98.31 170 LEU A N 1
ATOM 1220 C CA . LEU A 1 170 ? -4.211 -15.227 -27.609 1 98.31 170 LEU A CA 1
ATOM 1221 C C . LEU A 1 170 ? -3.178 -14.125 -27.812 1 98.31 170 LEU A C 1
ATOM 1223 O O . LEU A 1 170 ? -3.037 -13.242 -26.969 1 98.31 170 LEU A O 1
ATOM 1227 N N . ASP A 1 171 ? -2.43 -14.195 -28.812 1 97.31 171 ASP A N 1
ATOM 1228 C CA . ASP A 1 171 ? -1.595 -13.078 -29.234 1 97.31 171 ASP A CA 1
ATOM 1229 C C . ASP A 1 171 ? -2.41 -12.047 -30.016 1 97.31 171 ASP A C 1
ATOM 1231 O O . ASP A 1 171 ? -2.652 -12.219 -31.219 1 97.31 171 ASP A O 1
ATOM 1235 N N . ASP A 1 172 ? -2.643 -11 -29.469 1 95.81 172 ASP A N 1
ATOM 1236 C CA . ASP A 1 172 ? -3.537 -10.016 -30.062 1 95.81 172 ASP A CA 1
ATOM 1237 C C . ASP A 1 172 ? -2.859 -9.289 -31.219 1 95.81 172 ASP A C 1
ATOM 1239 O O . ASP A 1 172 ? -3.521 -8.602 -32 1 95.81 172 ASP A O 1
ATOM 1243 N N . THR A 1 173 ? -1.561 -9.453 -31.328 1 94.31 173 THR A N 1
ATOM 1244 C CA . THR A 1 173 ? -0.854 -8.82 -32.438 1 94.31 173 THR A CA 1
ATOM 1245 C C . THR A 1 173 ? -0.933 -9.688 -33.688 1 94.31 173 THR A C 1
ATOM 1247 O O . THR A 1 173 ? -0.641 -9.219 -34.781 1 94.31 173 THR A O 1
ATOM 1250 N N . ASP A 1 174 ? -1.257 -10.891 -33.531 1 94.19 174 ASP A N 1
ATOM 1251 C CA . ASP A 1 174 ? -1.399 -11.867 -34.594 1 94.19 174 ASP A CA 1
ATOM 1252 C C . ASP A 1 174 ? -0.065 -12.109 -35.312 1 94.19 174 ASP A C 1
ATOM 1254 O O . ASP A 1 174 ? -0.027 -12.344 -36.5 1 94.19 174 ASP A O 1
ATOM 1258 N N . THR A 1 175 ? 1.039 -11.945 -34.656 1 95.12 175 THR A N 1
ATOM 1259 C CA . THR A 1 175 ? 2.363 -12.195 -35.219 1 95.12 175 THR A CA 1
ATOM 1260 C C . THR A 1 175 ? 2.885 -13.562 -34.781 1 95.12 175 THR A C 1
ATOM 1262 O O . THR A 1 175 ? 3.732 -14.148 -35.438 1 95.12 175 THR A O 1
ATOM 1265 N N . ASN A 1 176 ? 2.439 -14.023 -33.688 1 95.88 176 ASN A N 1
ATOM 1266 C CA . ASN A 1 176 ? 2.807 -15.328 -33.156 1 95.88 176 ASN A CA 1
ATOM 1267 C C . ASN A 1 176 ? 1.604 -16.266 -33.094 1 95.88 176 ASN A C 1
ATOM 1269 O O . ASN A 1 176 ? 0.459 -15.812 -33.062 1 95.88 176 ASN A O 1
ATOM 1273 N N . GLY A 1 177 ? 1.844 -17.562 -33.125 1 96.75 177 GLY A N 1
ATOM 1274 C CA . GLY A 1 177 ? 0.792 -18.516 -32.75 1 96.75 177 GLY A CA 1
ATOM 1275 C C . GLY A 1 177 ? 0.279 -18.328 -31.344 1 96.75 177 GLY A C 1
ATOM 1276 O O . GLY A 1 177 ? 1.049 -18.031 -30.438 1 96.75 177 GLY A O 1
ATOM 1277 N N . ASP A 1 178 ? -0.98 -18.578 -31.188 1 98.06 178 ASP A N 1
ATOM 1278 C CA . ASP A 1 178 ? -1.594 -18.469 -29.859 1 98.06 178 ASP A CA 1
ATOM 1279 C C . ASP A 1 178 ? -1.033 -19.516 -28.906 1 98.06 178 ASP A C 1
ATOM 1281 O O . ASP A 1 178 ? -0.437 -20.5 -29.344 1 98.06 178 ASP A O 1
ATOM 1285 N N . GLY A 1 179 ? -1.122 -19.219 -27.656 1 98.56 179 GLY A N 1
ATOM 1286 C CA . GLY A 1 179 ? -0.742 -20.188 -26.625 1 98.56 179 GLY A CA 1
ATOM 1287 C C . GLY A 1 179 ? -1.887 -21.078 -26.188 1 98.56 179 GLY A C 1
ATOM 1288 O O . GLY A 1 179 ? -3.023 -20.625 -26.047 1 98.56 179 GLY A O 1
ATOM 1289 N N . TYR A 1 180 ? -1.596 -22.359 -26.016 1 98.88 180 TYR A N 1
ATOM 1290 C CA . TYR A 1 180 ? -2.57 -23.344 -25.547 1 98.88 180 TYR A CA 1
ATOM 1291 C C . TYR A 1 180 ? -1.976 -24.219 -24.453 1 98.88 180 TYR A C 1
ATOM 1293 O O . TYR A 1 180 ? -0.763 -24.438 -24.406 1 98.88 180 TYR A O 1
ATOM 1301 N N . ALA A 1 181 ? -2.814 -24.688 -23.547 1 98.94 181 ALA A N 1
ATOM 1302 C CA . ALA A 1 181 ? -2.354 -25.625 -22.531 1 98.94 181 ALA A CA 1
ATOM 1303 C C . ALA A 1 181 ? -3.455 -26.625 -22.172 1 98.94 181 ALA A C 1
ATOM 1305 O O . ALA A 1 181 ? -4.641 -26.312 -22.312 1 98.94 181 ALA A O 1
ATOM 1306 N N . ILE A 1 182 ? -3.061 -27.734 -21.812 1 98.94 182 ILE A N 1
ATOM 1307 C CA . ILE A 1 182 ? -3.926 -28.75 -21.234 1 98.94 182 ILE A CA 1
ATOM 1308 C C . ILE A 1 182 ? -3.297 -29.297 -19.953 1 98.94 182 ILE A C 1
ATOM 1310 O O . ILE A 1 182 ? -2.074 -29.422 -19.859 1 98.94 182 ILE A O 1
ATOM 1314 N N . GLY A 1 183 ? -4.07 -29.531 -18.938 1 98.88 183 GLY A N 1
ATOM 1315 C CA . GLY A 1 183 ? -3.586 -30.062 -17.672 1 98.88 183 GLY A CA 1
ATOM 1316 C C . GLY A 1 183 ? -4.555 -31.016 -17.016 1 98.88 183 GLY A C 1
ATOM 1317 O O . GLY A 1 183 ? -5.758 -30.969 -17.266 1 98.88 183 GLY A O 1
ATOM 1318 N N . ALA A 1 184 ? -4.023 -31.875 -16.281 1 98.88 184 ALA A N 1
ATOM 1319 C CA . ALA A 1 184 ? -4.785 -32.812 -15.445 1 98.88 184 ALA A CA 1
ATOM 1320 C C . ALA A 1 184 ? -4.207 -32.875 -14.039 1 98.88 184 ALA A C 1
ATOM 1322 O O . ALA A 1 184 ? -2.992 -32.75 -13.852 1 98.88 184 ALA A O 1
ATOM 1323 N N . LYS A 1 185 ? -5.074 -33.062 -13.133 1 98.38 185 LYS A N 1
ATOM 1324 C CA . LYS A 1 185 ? -4.621 -33.25 -11.758 1 98.38 185 LYS A CA 1
ATOM 1325 C C . LYS A 1 185 ? -5.41 -34.375 -11.078 1 98.38 185 LYS A C 1
ATOM 1327 O O . LYS A 1 185 ? -6.539 -34.656 -11.477 1 98.38 185 LYS A O 1
ATOM 1332 N N . TYR A 1 186 ? -4.781 -35 -10.156 1 98.25 186 TYR A N 1
ATOM 1333 C CA . TYR A 1 186 ? -5.355 -36.062 -9.344 1 98.25 186 TYR A CA 1
ATOM 1334 C C . TYR A 1 186 ? -4.918 -35.938 -7.891 1 98.25 186 TYR A C 1
ATOM 1336 O O . TYR A 1 186 ? -3.764 -35.625 -7.605 1 98.25 186 TYR A O 1
ATOM 1344 N N . LYS A 1 187 ? -5.859 -36.094 -7.02 1 96.31 187 LYS A N 1
ATOM 1345 C CA . LYS A 1 187 ? -5.559 -36.156 -5.59 1 96.31 187 LYS A CA 1
ATOM 1346 C C . LYS A 1 187 ? -6.16 -37.406 -4.949 1 96.31 187 LYS A C 1
ATOM 1348 O O . LYS A 1 187 ? -7.285 -37.781 -5.266 1 96.31 187 LYS A O 1
ATOM 1353 N N . GLY A 1 188 ? -5.332 -38.031 -4.027 1 94.5 188 GLY A N 1
ATOM 1354 C CA . GLY A 1 188 ? -5.824 -39.188 -3.332 1 94.5 188 GLY A CA 1
ATOM 1355 C C . GLY A 1 188 ? -5.047 -39.5 -2.064 1 94.5 188 GLY A C 1
ATOM 1356 O O . GLY A 1 188 ? -4.023 -38.875 -1.787 1 94.5 188 GLY A O 1
ATOM 1357 N N . ASP A 1 189 ? -5.66 -40.375 -1.351 1 93.06 189 ASP A N 1
ATOM 1358 C CA . ASP A 1 189 ? -5.012 -40.906 -0.155 1 93.06 189 ASP A CA 1
ATOM 1359 C C . ASP A 1 189 ? -4.395 -42.281 -0.426 1 93.06 189 ASP A C 1
ATOM 1361 O O . ASP A 1 189 ? -5.047 -43.156 -0.986 1 93.06 189 ASP A O 1
ATOM 1365 N N . PHE A 1 190 ? -3.17 -42.312 -0.061 1 91.56 190 PHE A N 1
ATOM 1366 C CA . PHE A 1 190 ? -2.449 -43.562 -0.251 1 91.56 190 PHE A CA 1
ATOM 1367 C C . PHE A 1 190 ? -1.808 -44 1.053 1 91.56 190 PHE A C 1
ATOM 1369 O O . PHE A 1 190 ? -0.686 -43.625 1.373 1 91.56 190 PHE A O 1
ATOM 1376 N N . GLY A 1 191 ? -2.391 -45.031 1.729 1 89.38 191 GLY A N 1
ATOM 1377 C CA . GLY A 1 191 ? -1.819 -45.625 2.926 1 89.38 191 GLY A CA 1
ATOM 1378 C C . GLY A 1 191 ? -1.538 -44.594 4.023 1 89.38 191 GLY A C 1
ATOM 1379 O O . GLY A 1 191 ? -0.48 -44.656 4.652 1 89.38 191 GLY A O 1
ATOM 1380 N N . GLY A 1 192 ? -2.252 -43.625 4.137 1 87.38 192 GLY A N 1
ATOM 1381 C CA . GLY A 1 192 ? -2.084 -42.688 5.219 1 87.38 192 GLY A CA 1
ATOM 1382 C C . GLY A 1 192 ? -1.463 -41.375 4.766 1 87.38 192 GLY A C 1
ATOM 1383 O O . GLY A 1 192 ? -1.336 -40.438 5.559 1 87.38 192 GLY A O 1
ATOM 1384 N N . PHE A 1 193 ? -0.958 -41.344 3.557 1 91.38 193 PHE A N 1
ATOM 1385 C CA . PHE A 1 193 ? -0.402 -40.125 3.004 1 91.38 193 PHE A CA 1
ATOM 1386 C C . PHE A 1 193 ? -1.32 -39.562 1.931 1 91.38 193 PHE A C 1
ATOM 1388 O O . PHE A 1 193 ? -1.86 -40.281 1.106 1 91.38 193 PHE A O 1
ATOM 1395 N N . GLY A 1 194 ? -1.653 -38.25 2.055 1 95.12 194 GLY A N 1
ATOM 1396 C CA . GLY A 1 194 ? -2.291 -37.594 0.927 1 95.12 194 GLY A CA 1
ATOM 1397 C C . GLY A 1 194 ? -1.331 -37.281 -0.207 1 95.12 194 GLY A C 1
ATOM 1398 O O . GLY A 1 194 ? -0.228 -36.781 0.025 1 95.12 194 GLY A O 1
ATOM 1399 N N . MET A 1 195 ? -1.713 -37.656 -1.408 1 97.44 195 MET A N 1
ATOM 1400 C CA . MET A 1 195 ? -0.834 -37.406 -2.543 1 97.44 195 MET A CA 1
ATOM 1401 C C . MET A 1 195 ? -1.57 -36.625 -3.625 1 97.44 195 MET A C 1
ATOM 1403 O O . MET A 1 195 ? -2.771 -36.812 -3.826 1 97.44 195 MET A O 1
ATOM 1407 N N . GLY A 1 196 ? -0.886 -35.719 -4.227 1 98.12 196 GLY A N 1
ATOM 1408 C CA . GLY A 1 196 ? -1.355 -35 -5.398 1 98.12 196 GLY A CA 1
ATOM 1409 C C . GLY A 1 196 ? -0.45 -35.156 -6.605 1 98.12 196 GLY A C 1
ATOM 1410 O O . GLY A 1 196 ? 0.773 -35.219 -6.465 1 98.12 196 GLY A O 1
ATOM 1411 N N . PHE A 1 197 ? -1.074 -35.281 -7.754 1 98.62 197 PHE A N 1
ATOM 1412 C CA . PHE A 1 197 ? -0.353 -35.406 -9.016 1 98.62 197 PHE A CA 1
ATOM 1413 C C . PHE A 1 197 ? -0.821 -34.375 -10.023 1 98.62 197 PHE A C 1
ATOM 1415 O O . PHE A 1 197 ? -2.014 -34.062 -10.109 1 98.62 197 PHE A O 1
ATOM 1422 N N . GLY A 1 198 ? 0.109 -33.812 -10.758 1 98.88 198 GLY A N 1
ATOM 1423 C CA . GLY A 1 198 ? -0.181 -32.938 -11.875 1 98.88 198 GLY A CA 1
ATOM 1424 C C . GLY A 1 198 ? 0.554 -33.312 -13.148 1 98.88 198 GLY A C 1
ATOM 1425 O O . GLY A 1 198 ? 1.702 -33.75 -13.094 1 98.88 198 GLY A O 1
ATOM 1426 N N . LEU A 1 199 ? -0.098 -33.25 -14.242 1 98.88 199 LEU A N 1
ATOM 1427 C CA . LEU A 1 199 ? 0.455 -33.438 -15.578 1 98.88 199 LEU A CA 1
ATOM 1428 C C . LEU A 1 199 ? -0.071 -32.344 -16.531 1 98.88 199 LEU A C 1
ATOM 1430 O O . LEU A 1 199 ? -1.273 -32.094 -16.562 1 98.88 199 LEU A O 1
ATOM 1434 N N . ALA A 1 200 ? 0.873 -31.734 -17.266 1 98.94 200 ALA A N 1
ATOM 1435 C CA . ALA A 1 200 ? 0.361 -30.672 -18.141 1 98.94 200 ALA A CA 1
ATOM 1436 C C . ALA A 1 200 ? 1.282 -30.453 -19.344 1 98.94 200 ALA A C 1
ATOM 1438 O O . ALA A 1 200 ? 2.471 -30.781 -19.281 1 98.94 200 ALA A O 1
ATOM 1439 N N . TYR A 1 201 ? 0.696 -30.016 -20.375 1 98.94 201 TYR A N 1
ATOM 1440 C CA . TYR A 1 201 ? 1.364 -29.594 -21.609 1 98.94 201 TYR A CA 1
ATOM 1441 C C . TYR A 1 201 ? 0.947 -28.188 -22.016 1 98.94 201 TYR A C 1
ATOM 1443 O O . TYR A 1 201 ? -0.231 -27.844 -21.922 1 98.94 201 TYR A O 1
ATOM 1451 N N . GLN A 1 202 ? 1.945 -27.344 -22.359 1 98.94 202 GLN A N 1
ATOM 1452 C CA . GLN A 1 202 ? 1.694 -25.969 -22.797 1 98.94 202 GLN A CA 1
ATOM 1453 C C . GLN A 1 202 ? 2.568 -25.609 -23.984 1 98.94 202 GLN A C 1
ATOM 1455 O O . GLN A 1 202 ? 3.736 -25.984 -24.047 1 98.94 202 GLN A O 1
ATOM 1460 N N . THR A 1 203 ? 1.996 -24.891 -24.953 1 98.81 203 THR A N 1
ATOM 1461 C CA . THR A 1 203 ? 2.748 -24.375 -26.094 1 98.81 203 THR A CA 1
ATOM 1462 C C . THR A 1 203 ? 2.443 -22.906 -26.328 1 98.81 203 THR A C 1
ATOM 1464 O O . THR A 1 203 ? 1.341 -22.438 -26.031 1 98.81 203 THR A O 1
ATOM 1467 N N . PHE A 1 204 ? 3.379 -22.172 -26.75 1 98.62 204 PHE A N 1
ATOM 1468 C CA . PHE A 1 204 ? 3.236 -20.797 -27.203 1 98.62 204 PHE A CA 1
ATOM 1469 C C . PHE A 1 204 ? 4.367 -20.406 -28.156 1 98.62 204 PHE A C 1
ATOM 1471 O O . PHE A 1 204 ? 5.309 -21.188 -28.344 1 98.62 204 PHE A O 1
ATOM 1478 N N . GLU A 1 205 ? 4.219 -19.328 -28.781 1 98.5 205 GLU A N 1
ATOM 1479 C CA . GLU A 1 205 ? 5.211 -18.859 -29.75 1 98.5 205 GLU A CA 1
ATOM 1480 C C . GLU A 1 205 ? 5.656 -17.438 -29.422 1 98.5 205 GLU A C 1
ATOM 1482 O O . GLU A 1 205 ? 4.859 -16.625 -28.969 1 98.5 205 GLU A O 1
ATOM 1487 N N . THR A 1 206 ? 6.93 -17.188 -29.625 1 97.19 206 THR A N 1
ATOM 1488 C CA . THR A 1 206 ? 7.469 -15.836 -29.484 1 97.19 206 THR A CA 1
ATOM 1489 C C . THR A 1 206 ? 8.453 -15.539 -30.609 1 97.19 206 THR A C 1
ATOM 1491 O O . THR A 1 206 ? 9.219 -16.406 -31.031 1 97.19 206 THR A O 1
ATOM 1494 N N . ASP A 1 207 ? 8.492 -14.32 -31.094 1 94.75 207 ASP A N 1
ATOM 1495 C CA . ASP A 1 207 ? 9.391 -13.93 -32.188 1 94.75 207 ASP A CA 1
ATOM 1496 C C . ASP A 1 207 ? 10.711 -13.391 -31.625 1 94.75 207 ASP A C 1
ATOM 1498 O O . ASP A 1 207 ? 11.664 -13.164 -32.375 1 94.75 207 ASP A O 1
ATOM 1502 N N . VAL A 1 208 ? 10.742 -13.117 -30.391 1 94.44 208 VAL A N 1
ATOM 1503 C CA . VAL A 1 208 ? 11.953 -12.688 -29.703 1 94.44 208 VAL A CA 1
ATOM 1504 C C . VAL A 1 208 ? 12.273 -13.641 -28.562 1 94.44 208 VAL A C 1
ATOM 1506 O O . VAL A 1 208 ? 11.422 -14.438 -28.156 1 94.44 208 VAL A O 1
ATOM 1509 N N . LEU A 1 209 ? 13.516 -13.562 -28.141 1 96.06 209 LEU A N 1
ATOM 1510 C CA . LEU A 1 209 ? 13.867 -14.336 -26.953 1 96.06 209 LEU A CA 1
ATOM 1511 C C . LEU A 1 209 ? 13.148 -13.805 -25.719 1 96.06 209 LEU A C 1
ATOM 1513 O O . LEU A 1 209 ? 13.117 -12.602 -25.484 1 96.06 209 LEU A O 1
ATOM 1517 N N . VAL A 1 210 ? 12.5 -14.719 -25 1 96.19 210 VAL A N 1
ATOM 1518 C CA . VAL A 1 210 ? 11.859 -14.383 -23.734 1 96.19 210 VAL A CA 1
ATOM 1519 C C . VAL A 1 210 ? 12.352 -15.32 -22.641 1 96.19 210 VAL A C 1
ATOM 1521 O O . VAL A 1 210 ? 12.906 -16.391 -22.922 1 96.19 210 VAL A O 1
ATOM 1524 N N . GLY A 1 211 ? 12.219 -14.891 -21.422 1 96.38 211 GLY A N 1
ATOM 1525 C CA . GLY A 1 211 ? 12.695 -15.695 -20.312 1 96.38 211 GLY A CA 1
ATOM 1526 C C . GLY A 1 211 ? 11.578 -16.438 -19.594 1 96.38 211 GLY A C 1
ATOM 1527 O O . GLY A 1 211 ? 10.461 -15.922 -19.469 1 96.38 211 GLY A O 1
ATOM 1528 N N . LEU A 1 212 ? 11.844 -17.641 -19.094 1 96.56 212 LEU A N 1
ATOM 1529 C CA . LEU A 1 212 ? 10.992 -18.391 -18.172 1 96.56 212 LEU A CA 1
ATOM 1530 C C . LEU A 1 212 ? 11.469 -18.234 -16.734 1 96.56 212 LEU A C 1
ATOM 1532 O O . LEU A 1 212 ? 12.648 -17.953 -16.5 1 96.56 212 LEU A O 1
ATOM 1536 N N . GLY A 1 213 ? 10.492 -18.406 -15.836 1 93.75 213 GLY A N 1
ATOM 1537 C CA . GLY A 1 213 ? 10.844 -18.359 -14.422 1 93.75 213 GLY A CA 1
ATOM 1538 C C . GLY A 1 213 ? 10.742 -16.984 -13.82 1 93.75 213 GLY A C 1
ATOM 1539 O O . GLY A 1 213 ? 10.5 -16 -14.531 1 93.75 213 GLY A O 1
ATOM 1540 N N . SER A 1 214 ? 10.953 -16.859 -12.469 1 91.56 214 SER A N 1
ATOM 1541 C CA . SER A 1 214 ? 10.711 -15.641 -11.703 1 91.56 214 SER A CA 1
ATOM 1542 C C . SER A 1 214 ? 11.648 -14.516 -12.148 1 91.56 214 SER A C 1
ATOM 1544 O O . SER A 1 214 ? 11.258 -13.344 -12.141 1 91.56 214 SER A O 1
ATOM 1546 N N . GLN A 1 215 ? 12.836 -14.758 -12.562 1 90.75 215 GLN A N 1
ATOM 1547 C CA . GLN A 1 215 ? 13.758 -13.719 -13.008 1 90.75 215 GLN A CA 1
ATOM 1548 C C . GLN A 1 215 ? 13.992 -13.805 -14.508 1 90.75 215 GLN A C 1
ATOM 1550 O O . GLN A 1 215 ? 14.914 -13.172 -15.039 1 90.75 215 GLN A O 1
ATOM 1555 N N . GLU A 1 216 ? 13.195 -14.609 -15.109 1 91.69 216 GLU A N 1
ATOM 1556 C CA . GLU A 1 216 ? 13.258 -14.766 -16.562 1 91.69 216 GLU A CA 1
ATOM 1557 C C . GLU A 1 216 ? 14.664 -15.156 -17.016 1 91.69 216 GLU A C 1
ATOM 1559 O O . GLU A 1 216 ? 15.188 -14.617 -17.984 1 91.69 216 GLU A O 1
ATOM 1564 N N . ALA A 1 217 ? 15.25 -16.094 -16.234 1 88.19 217 ALA A N 1
ATOM 1565 C CA . ALA A 1 217 ? 16.656 -16.375 -16.469 1 88.19 217 ALA A CA 1
ATOM 1566 C C . ALA A 1 217 ? 16.844 -17.5 -17.484 1 88.19 217 ALA A C 1
ATOM 1568 O O . ALA A 1 217 ? 17.922 -17.672 -18.047 1 88.19 217 ALA A O 1
ATOM 1569 N N . ALA A 1 218 ? 15.773 -18.266 -17.734 1 94.94 218 ALA A N 1
ATOM 1570 C CA . ALA A 1 218 ? 15.828 -19.328 -18.75 1 94.94 218 ALA A CA 1
ATOM 1571 C C . ALA A 1 218 ? 15.258 -18.844 -20.078 1 94.94 218 ALA A C 1
ATOM 1573 O O . ALA A 1 218 ? 14.039 -18.766 -20.25 1 94.94 218 ALA A O 1
ATOM 1574 N N . LEU A 1 219 ? 16.156 -18.703 -21.047 1 96.94 219 LEU A N 1
ATOM 1575 C CA . LEU A 1 219 ? 15.742 -18.062 -22.297 1 96.94 219 LEU A CA 1
ATOM 1576 C C . LEU A 1 219 ? 15.172 -19.094 -23.266 1 96.94 219 LEU A C 1
ATOM 1578 O O . LEU A 1 219 ? 15.727 -20.188 -23.406 1 96.94 219 LEU A O 1
ATOM 1582 N N . VAL A 1 220 ? 14.031 -18.734 -23.859 1 98.06 220 VAL A N 1
ATOM 1583 C CA . VAL A 1 220 ? 13.406 -19.547 -24.891 1 98.06 220 VAL A CA 1
ATOM 1584 C C . VAL A 1 220 ? 12.969 -18.656 -26.047 1 98.06 220 VAL A C 1
ATOM 1586 O O . VAL A 1 220 ? 12.945 -17.422 -25.922 1 98.06 220 VAL A O 1
ATOM 1589 N N . GLY A 1 221 ? 12.664 -19.266 -27.25 1 97.94 221 GLY A N 1
ATOM 1590 C CA . GLY A 1 221 ? 12.211 -18.516 -28.406 1 97.94 221 GLY A CA 1
ATOM 1591 C C . GLY A 1 221 ? 11.633 -19.391 -29.5 1 97.94 221 GLY A C 1
ATOM 1592 O O . GLY A 1 221 ? 11.82 -20.609 -29.484 1 97.94 221 GLY A O 1
ATOM 1593 N N . GLY A 1 222 ? 10.922 -18.734 -30.438 1 98.06 222 GLY A N 1
ATOM 1594 C CA . GLY A 1 222 ? 10.227 -19.484 -31.469 1 98.06 222 GLY A CA 1
ATOM 1595 C C . GLY A 1 222 ? 9.047 -20.281 -30.922 1 98.06 222 GLY A C 1
ATOM 1596 O O . GLY A 1 222 ? 8.219 -19.75 -30.188 1 98.06 222 GLY A O 1
ATOM 1597 N N . ASP A 1 223 ? 8.969 -21.484 -31.438 1 98.44 223 ASP A N 1
ATOM 1598 C CA . ASP A 1 223 ? 7.965 -22.391 -30.891 1 98.44 223 ASP A CA 1
ATOM 1599 C C . ASP A 1 223 ? 8.43 -22.984 -29.562 1 98.44 223 ASP A C 1
ATOM 1601 O O . ASP A 1 223 ? 9.484 -23.609 -29.484 1 98.44 223 ASP A O 1
ATOM 1605 N N . VAL A 1 224 ? 7.676 -22.75 -28.562 1 98.69 224 VAL A N 1
ATOM 1606 C CA . VAL A 1 224 ? 8.023 -23.234 -27.219 1 98.69 224 VAL A CA 1
ATOM 1607 C C . VAL A 1 224 ? 7.02 -24.281 -26.781 1 98.69 224 VAL A C 1
ATOM 1609 O O . VAL A 1 224 ? 5.805 -24.109 -26.906 1 98.69 224 VAL A O 1
ATOM 1612 N N . GLU A 1 225 ? 7.504 -25.375 -26.234 1 98.81 225 GLU A N 1
ATOM 1613 C CA . GLU A 1 225 ? 6.695 -26.453 -25.656 1 98.81 225 GLU A CA 1
ATOM 1614 C C . GLU A 1 225 ? 7.18 -26.797 -24.25 1 98.81 225 GLU A C 1
ATOM 1616 O O . GLU A 1 225 ? 8.383 -26.969 -24.016 1 98.81 225 GLU A O 1
ATOM 1621 N N . LEU A 1 226 ? 6.262 -26.859 -23.375 1 98.88 226 LEU A N 1
ATOM 1622 C CA . LEU A 1 226 ? 6.508 -27.281 -22 1 98.88 226 LEU A CA 1
ATOM 1623 C C . LEU A 1 226 ? 5.703 -28.547 -21.672 1 98.88 226 LEU A C 1
ATOM 1625 O O . LEU A 1 226 ? 4.496 -28.594 -21.922 1 98.88 226 LEU A O 1
ATOM 1629 N N . LEU A 1 227 ? 6.367 -29.531 -21.266 1 98.94 227 LEU A N 1
ATOM 1630 C CA . LEU A 1 227 ? 5.738 -30.734 -20.719 1 98.94 227 LEU A CA 1
ATOM 1631 C C . LEU A 1 227 ? 6.125 -30.938 -19.25 1 98.94 227 LEU A C 1
ATOM 1633 O O . LEU A 1 227 ? 7.297 -31.156 -18.938 1 98.94 227 LEU A O 1
ATOM 1637 N N . GLY A 1 228 ? 5.137 -30.891 -18.391 1 98.81 228 GLY A N 1
ATOM 1638 C CA . GLY A 1 228 ? 5.438 -30.875 -16.953 1 98.81 228 GLY A CA 1
ATOM 1639 C C . GLY A 1 228 ? 4.703 -31.953 -16.188 1 98.81 228 GLY A C 1
ATOM 1640 O O . GLY A 1 228 ? 3.594 -32.344 -16.562 1 98.81 228 GLY A O 1
ATOM 1641 N N . ALA A 1 229 ? 5.301 -32.406 -15.117 1 98.88 229 ALA A N 1
ATOM 1642 C CA . ALA A 1 229 ? 4.703 -33.312 -14.141 1 98.88 229 ALA A CA 1
ATOM 1643 C C . ALA A 1 229 ? 5.086 -32.906 -12.719 1 98.88 229 ALA A C 1
ATOM 1645 O O . ALA A 1 229 ? 6.207 -32.469 -12.469 1 98.88 229 ALA A O 1
ATOM 1646 N N . SER A 1 230 ? 4.145 -33.062 -11.789 1 98.88 230 SER A N 1
ATOM 1647 C CA . SER A 1 230 ? 4.434 -32.812 -10.383 1 98.88 230 SER A CA 1
ATOM 1648 C C . SER A 1 230 ? 3.795 -33.844 -9.477 1 98.88 230 SER A C 1
ATOM 1650 O O . SER A 1 230 ? 2.793 -34.469 -9.844 1 98.88 230 SER A O 1
ATOM 1652 N N . VAL A 1 231 ? 4.426 -34.031 -8.375 1 98.69 231 VAL A N 1
ATOM 1653 C CA . VAL A 1 231 ? 3.91 -34.906 -7.312 1 98.69 231 VAL A CA 1
ATOM 1654 C C . VAL A 1 231 ? 4.152 -34.25 -5.953 1 98.69 231 VAL A C 1
ATOM 1656 O O . VAL A 1 231 ? 5.188 -33.625 -5.738 1 98.69 231 VAL A O 1
ATOM 1659 N N . ASN A 1 232 ? 3.146 -34.312 -5.105 1 98.25 232 ASN A N 1
ATOM 1660 C CA . ASN A 1 232 ? 3.307 -33.844 -3.738 1 98.25 232 ASN A CA 1
ATOM 1661 C C . ASN A 1 232 ? 2.658 -34.781 -2.729 1 98.25 232 ASN A C 1
ATOM 1663 O O . ASN A 1 232 ? 1.762 -35.562 -3.08 1 98.25 232 ASN A O 1
ATOM 1667 N N . ALA A 1 233 ? 3.17 -34.688 -1.504 1 98.06 233 ALA A N 1
ATOM 1668 C CA . ALA A 1 233 ? 2.711 -35.594 -0.444 1 98.06 233 ALA A CA 1
ATOM 1669 C C . ALA A 1 233 ? 2.502 -34.812 0.862 1 98.06 233 ALA A C 1
ATOM 1671 O O . ALA A 1 233 ? 3.295 -33.938 1.21 1 98.06 233 ALA A O 1
ATOM 1672 N N . ASP A 1 234 ? 1.431 -35.188 1.469 1 97.81 234 ASP A N 1
ATOM 1673 C CA . ASP A 1 234 ? 1.134 -34.781 2.846 1 97.81 234 ASP A CA 1
ATOM 1674 C C . ASP A 1 234 ? 1.231 -36 3.785 1 97.81 234 ASP A C 1
ATOM 1676 O O . ASP A 1 234 ? 0.418 -36.906 3.707 1 97.81 234 ASP A O 1
ATOM 1680 N N . PHE A 1 235 ? 2.086 -35.906 4.699 1 96.94 235 PHE A N 1
ATOM 1681 C CA . PHE A 1 235 ? 2.359 -37.094 5.539 1 96.94 235 PHE A CA 1
ATOM 1682 C C . PHE A 1 235 ? 1.49 -37.062 6.789 1 96.94 235 PHE A C 1
ATOM 1684 O O . PHE A 1 235 ? 1.661 -37.875 7.688 1 96.94 235 PHE A O 1
ATOM 1691 N N . ASN A 1 236 ? 0.69 -36.062 6.863 1 94.31 236 ASN A N 1
ATOM 1692 C CA . ASN A 1 236 ? -0.325 -35.969 7.906 1 94.31 236 ASN A CA 1
ATOM 1693 C C . ASN A 1 236 ? 0.303 -35.812 9.289 1 94.31 236 ASN A C 1
ATOM 1695 O O . ASN A 1 236 ? -0.246 -36.281 10.281 1 94.31 236 ASN A O 1
ATOM 1699 N N . ASN A 1 237 ? 1.418 -35.312 9.398 1 96.38 237 ASN A N 1
ATOM 1700 C CA . ASN A 1 237 ? 2.105 -35.031 10.648 1 96.38 237 ASN A CA 1
ATOM 1701 C C . ASN A 1 237 ? 2.707 -33.625 10.648 1 96.38 237 ASN A C 1
ATOM 1703 O O . ASN A 1 237 ? 3.633 -33.344 11.406 1 96.38 237 ASN A O 1
ATOM 1707 N N . GLY A 1 238 ? 2.223 -32.844 9.703 1 97.44 238 GLY A N 1
ATOM 1708 C CA . GLY A 1 238 ? 2.729 -31.484 9.562 1 97.44 238 GLY A CA 1
ATOM 1709 C C . GLY A 1 238 ? 3.734 -31.328 8.438 1 97.44 238 GLY A C 1
ATOM 1710 O O . GLY A 1 238 ? 4.012 -30.219 7.988 1 97.44 238 GLY A O 1
ATOM 1711 N N . PHE A 1 239 ? 4.309 -32.438 8.023 1 98.44 239 PHE A N 1
ATOM 1712 C CA . PHE A 1 239 ? 5.324 -32.406 6.98 1 98.44 239 PHE A CA 1
ATOM 1713 C C . PHE A 1 239 ? 4.695 -32.656 5.609 1 98.44 239 PHE A C 1
ATOM 1715 O O . PHE A 1 239 ? 3.855 -33.531 5.449 1 98.44 239 PHE A O 1
ATOM 1722 N N . VAL A 1 240 ? 5.09 -31.844 4.617 1 98.69 240 VAL A N 1
ATOM 1723 C CA . VAL A 1 240 ? 4.691 -32 3.223 1 98.69 240 VAL A CA 1
ATOM 1724 C C . VAL A 1 240 ? 5.91 -31.875 2.314 1 98.69 240 VAL A C 1
ATOM 1726 O O . VAL A 1 240 ? 6.883 -31.203 2.668 1 98.69 240 VAL A O 1
ATOM 1729 N N . ALA A 1 241 ? 5.867 -32.469 1.214 1 98.69 241 ALA A N 1
ATOM 1730 C CA . ALA A 1 241 ? 6.949 -32.406 0.237 1 98.69 241 ALA A CA 1
ATOM 1731 C C . ALA A 1 241 ? 6.41 -32.469 -1.188 1 98.69 241 ALA A C 1
ATOM 1733 O O . ALA A 1 241 ? 5.316 -33 -1.415 1 98.69 241 ALA A O 1
ATOM 1734 N N . GLY A 1 242 ? 7.168 -31.906 -2.135 1 98.75 242 GLY A N 1
ATOM 1735 C CA . GLY A 1 242 ? 6.746 -31.922 -3.525 1 98.75 242 GLY A CA 1
ATOM 1736 C C . GLY A 1 242 ? 7.906 -31.875 -4.504 1 98.75 242 GLY A C 1
ATOM 1737 O O . GLY A 1 242 ? 9 -31.422 -4.152 1 98.75 242 GLY A O 1
ATOM 1738 N N . LEU A 1 243 ? 7.66 -32.406 -5.609 1 98.75 243 LEU A N 1
ATOM 1739 C CA . LEU A 1 243 ? 8.578 -32.406 -6.746 1 98.75 243 LEU A CA 1
ATOM 1740 C C . LEU A 1 243 ? 7.852 -32 -8.031 1 98.75 243 LEU A C 1
ATOM 1742 O O . LEU A 1 243 ? 6.727 -32.438 -8.273 1 98.75 243 LEU A O 1
ATOM 1746 N N . ALA A 1 244 ? 8.469 -31.141 -8.789 1 98.81 244 ALA A N 1
ATOM 1747 C CA . ALA A 1 244 ? 7.957 -30.781 -10.109 1 98.81 244 ALA A CA 1
ATOM 1748 C C . ALA A 1 244 ? 9.062 -30.828 -11.164 1 98.81 244 ALA A C 1
ATOM 1750 O O . ALA A 1 244 ? 10.188 -30.375 -10.914 1 98.81 244 ALA A O 1
ATOM 1751 N N . TYR A 1 245 ? 8.773 -31.422 -12.234 1 98.88 245 TYR A N 1
ATOM 1752 C CA . TYR A 1 245 ? 9.688 -31.5 -13.367 1 98.88 245 TYR A CA 1
ATOM 1753 C C . TYR A 1 245 ? 9.023 -30.984 -14.641 1 98.88 245 TYR A C 1
ATOM 1755 O O . TYR A 1 245 ? 7.852 -31.266 -14.891 1 98.88 245 TYR A O 1
ATOM 1763 N N . THR A 1 246 ? 9.734 -30.219 -15.422 1 98.88 246 THR A N 1
ATOM 1764 C CA . THR A 1 246 ? 9.234 -29.719 -16.703 1 98.88 246 THR A CA 1
ATOM 1765 C C . THR A 1 246 ? 10.281 -29.875 -17.797 1 98.88 246 THR A C 1
ATOM 1767 O O . THR A 1 246 ? 11.398 -29.375 -17.672 1 98.88 246 THR A O 1
ATOM 1770 N N . ASP A 1 247 ? 9.922 -30.547 -18.812 1 98.88 247 ASP A N 1
ATOM 1771 C CA . ASP A 1 247 ? 10.711 -30.562 -20.047 1 98.88 247 ASP A CA 1
ATOM 1772 C C . ASP A 1 247 ? 10.414 -29.328 -20.891 1 98.88 247 ASP A C 1
ATOM 1774 O O . ASP A 1 247 ? 9.258 -28.938 -21.062 1 98.88 247 ASP A O 1
ATOM 1778 N N . ILE A 1 248 ? 11.461 -28.688 -21.359 1 98.81 248 ILE A N 1
ATOM 1779 C CA . ILE A 1 248 ? 11.336 -27.453 -22.109 1 98.81 248 ILE A CA 1
ATOM 1780 C C . ILE A 1 248 ? 11.922 -27.641 -23.516 1 98.81 248 ILE A C 1
ATOM 1782 O O . ILE A 1 248 ? 13.102 -27.953 -23.656 1 98.81 248 ILE A O 1
ATOM 1786 N N . SER A 1 249 ? 11.133 -27.422 -24.547 1 98.75 249 SER A N 1
ATOM 1787 C CA . SER A 1 249 ? 11.586 -27.406 -25.922 1 98.75 249 SER A CA 1
ATOM 1788 C C . SER A 1 249 ? 11.266 -26.078 -26.609 1 98.75 249 SER A C 1
ATOM 1790 O O . SER A 1 249 ? 10.156 -25.562 -26.469 1 98.75 249 SER A O 1
ATOM 1792 N N . SER A 1 250 ? 12.234 -25.484 -27.25 1 98.56 250 SER A N 1
ATOM 1793 C CA . SER A 1 250 ? 12.023 -24.281 -28.031 1 98.56 250 SER A CA 1
ATOM 1794 C C . SER A 1 250 ? 13 -24.188 -29.203 1 98.56 250 SER A C 1
ATOM 1796 O O . SER A 1 250 ? 13.969 -24.953 -29.266 1 98.56 250 SER A O 1
ATOM 1798 N N . ASP A 1 251 ? 12.766 -23.25 -30.188 1 98.19 251 ASP A N 1
ATOM 1799 C CA . ASP A 1 251 ? 13.664 -23.078 -31.328 1 98.19 251 ASP A CA 1
ATOM 1800 C C . ASP A 1 251 ? 15.016 -22.547 -30.875 1 98.19 251 ASP A C 1
ATOM 1802 O O . ASP A 1 251 ? 16.047 -22.844 -31.484 1 98.19 251 ASP A O 1
ATOM 1806 N N . ALA A 1 252 ? 15.023 -21.781 -29.859 1 97.81 252 ALA A N 1
ATOM 1807 C CA . ALA A 1 252 ? 16.266 -21.172 -29.391 1 97.81 252 ALA A CA 1
ATOM 1808 C C . ALA A 1 252 ? 17.125 -22.188 -28.641 1 97.81 252 ALA A C 1
ATOM 1810 O O . ALA A 1 252 ? 18.359 -22.203 -28.797 1 97.81 252 ALA A O 1
ATOM 1811 N N . GLN A 1 253 ? 16.562 -22.969 -27.797 1 97.75 253 GLN A N 1
ATOM 1812 C CA . GLN A 1 253 ? 17.25 -24.031 -27.062 1 97.75 253 GLN A CA 1
ATOM 1813 C C . GLN A 1 253 ? 16.266 -24.938 -26.359 1 97.75 253 GLN A C 1
ATOM 1815 O O . GLN A 1 253 ? 15.125 -24.547 -26.078 1 97.75 253 GLN A O 1
ATOM 1820 N N . ASP A 1 254 ? 16.703 -26.125 -26.031 1 98.56 254 ASP A N 1
ATOM 1821 C CA . ASP A 1 254 ? 15.977 -27.078 -25.203 1 98.56 254 ASP A CA 1
ATOM 1822 C C . ASP A 1 254 ? 16.547 -27.125 -23.797 1 98.56 254 ASP A C 1
ATOM 1824 O O . ASP A 1 254 ? 17.625 -26.594 -23.531 1 98.56 254 ASP A O 1
ATOM 1828 N N . GLY A 1 255 ? 15.828 -27.719 -22.938 1 98.56 255 GLY A N 1
ATOM 1829 C CA . GLY A 1 255 ? 16.297 -27.922 -21.578 1 98.56 255 GLY A CA 1
ATOM 1830 C C . GLY A 1 255 ? 15.227 -28.5 -20.656 1 98.56 255 GLY A C 1
ATOM 1831 O O . GLY A 1 255 ? 14.328 -29.203 -21.125 1 98.56 255 GLY A O 1
ATOM 1832 N N . ASN A 1 256 ? 15.398 -28.281 -19.406 1 98.75 256 ASN A N 1
ATOM 1833 C CA . ASN A 1 256 ? 14.43 -28.766 -18.422 1 98.75 256 ASN A CA 1
ATOM 1834 C C . ASN A 1 256 ? 14.523 -27.969 -17.125 1 98.75 256 ASN A C 1
ATOM 1836 O O . ASN A 1 256 ? 15.445 -27.172 -16.938 1 98.75 256 ASN A O 1
ATOM 1840 N N . HIS A 1 257 ? 13.547 -28.125 -16.328 1 98.75 257 HIS A N 1
ATOM 1841 C CA . HIS A 1 257 ? 13.5 -27.547 -14.992 1 98.75 257 HIS A CA 1
ATOM 1842 C C . HIS A 1 257 ? 13.125 -28.594 -13.945 1 98.75 257 HIS A C 1
ATOM 1844 O O . HIS A 1 257 ? 12.242 -29.422 -14.188 1 98.75 257 HIS A O 1
ATOM 1850 N N . LEU A 1 258 ? 13.828 -28.531 -12.859 1 98.81 258 LEU A N 1
ATOM 1851 C CA . LEU A 1 258 ? 13.5 -29.328 -11.695 1 98.81 258 LEU A CA 1
ATOM 1852 C C . LEU A 1 258 ? 13.25 -28.453 -10.477 1 98.81 258 LEU A C 1
ATOM 1854 O O . LEU A 1 258 ? 14.039 -27.562 -10.172 1 98.81 258 LEU A O 1
ATOM 1858 N N . GLY A 1 259 ? 12.094 -28.672 -9.797 1 98.69 259 GLY A N 1
ATOM 1859 C CA . GLY A 1 259 ? 11.758 -27.984 -8.555 1 98.69 259 GLY A CA 1
ATOM 1860 C C . GLY A 1 259 ? 11.469 -28.922 -7.406 1 98.69 259 GLY A C 1
ATOM 1861 O O . GLY A 1 259 ? 10.797 -29.938 -7.582 1 98.69 259 GLY A O 1
ATOM 1862 N N . LEU A 1 260 ? 12.031 -28.594 -6.285 1 98.88 260 LEU A N 1
ATOM 1863 C CA . LEU A 1 260 ? 11.789 -29.297 -5.031 1 98.88 260 LEU A CA 1
ATOM 1864 C C . LEU A 1 260 ? 11.219 -28.359 -3.977 1 98.88 260 LEU A C 1
ATOM 1866 O O . LEU A 1 260 ? 11.594 -27.172 -3.92 1 98.88 260 LEU A O 1
ATOM 1870 N N . SER A 1 261 ? 10.352 -28.875 -3.164 1 98.88 261 SER A N 1
ATOM 1871 C CA . SER A 1 261 ? 9.828 -28.078 -2.062 1 98.88 261 SER A CA 1
ATOM 1872 C C . SER A 1 261 ? 9.398 -28.953 -0.891 1 98.88 261 SER A C 1
ATOM 1874 O O . SER A 1 261 ? 9.062 -30.125 -1.076 1 98.88 261 SER A O 1
ATOM 1876 N N . ALA A 1 262 ? 9.445 -28.375 0.238 1 98.88 262 ALA A N 1
ATOM 1877 C CA . ALA A 1 262 ? 8.977 -29.016 1.462 1 98.88 262 ALA A CA 1
ATOM 1878 C C . ALA A 1 262 ? 8.555 -27.984 2.502 1 98.88 262 ALA A C 1
ATOM 1880 O O . ALA A 1 262 ? 8.969 -26.828 2.438 1 98.88 262 ALA A O 1
ATOM 1881 N N . GLY A 1 263 ? 7.715 -28.438 3.416 1 98.81 263 GLY A N 1
ATOM 1882 C CA . GLY A 1 263 ? 7.266 -27.578 4.504 1 98.81 263 GLY A CA 1
ATOM 1883 C C . GLY A 1 263 ? 6.883 -28.344 5.75 1 98.81 263 GLY A C 1
ATOM 1884 O O . GLY A 1 263 ? 6.688 -29.562 5.699 1 98.81 263 GLY A O 1
ATOM 1885 N N . PHE A 1 264 ? 6.84 -27.656 6.781 1 98.81 264 PHE A N 1
ATOM 1886 C CA . PHE A 1 264 ? 6.461 -28.219 8.078 1 98.81 264 PHE A CA 1
ATOM 1887 C C . PHE A 1 264 ? 5.625 -27.219 8.867 1 98.81 264 PHE A C 1
ATOM 1889 O O . PHE A 1 264 ? 5.973 -26.031 8.953 1 98.81 264 PHE A O 1
ATOM 1896 N N . THR A 1 265 ? 4.555 -27.703 9.359 1 98.44 265 THR A N 1
ATOM 1897 C CA . THR A 1 265 ? 3.672 -26.891 10.195 1 98.44 265 THR A CA 1
ATOM 1898 C C . THR A 1 265 ? 3.496 -27.531 11.57 1 98.44 265 THR A C 1
ATOM 1900 O O . THR A 1 265 ? 3.238 -28.734 11.672 1 98.44 265 THR A O 1
ATOM 1903 N N . THR A 1 266 ? 3.666 -26.797 12.648 1 98.31 266 THR A N 1
ATOM 1904 C CA . THR A 1 266 ? 3.377 -27.219 14.016 1 98.31 266 THR A CA 1
ATOM 1905 C C . THR A 1 266 ? 2.803 -26.062 14.828 1 98.31 266 THR A C 1
ATOM 1907 O O . THR A 1 266 ? 3.463 -25.031 15 1 98.31 266 THR A O 1
ATOM 1910 N N . GLY A 1 267 ? 1.551 -26.281 15.352 1 97.5 267 GLY A N 1
ATOM 1911 C CA . GLY A 1 267 ? 0.891 -25.172 16.016 1 97.5 267 GLY A CA 1
ATOM 1912 C C . GLY A 1 267 ? 0.769 -23.938 15.148 1 97.5 267 GLY A C 1
ATOM 1913 O O . GLY A 1 267 ? 0.283 -24.016 14.016 1 97.5 267 GLY A O 1
ATOM 1914 N N . ALA A 1 268 ? 1.25 -22.828 15.695 1 97.69 268 ALA A N 1
ATOM 1915 C CA . ALA A 1 268 ? 1.152 -21.547 15 1 97.69 268 ALA A CA 1
ATOM 1916 C C . ALA A 1 268 ? 2.355 -21.312 14.086 1 97.69 268 ALA A C 1
ATOM 1918 O O . ALA A 1 268 ? 2.396 -20.344 13.328 1 97.69 268 ALA A O 1
ATOM 1919 N N . PHE A 1 269 ? 3.303 -22.188 14.164 1 98.69 269 PHE A N 1
ATOM 1920 C CA . PHE A 1 269 ? 4.551 -22.016 13.438 1 98.69 269 PHE A CA 1
ATOM 1921 C C . PHE A 1 269 ? 4.539 -22.812 12.141 1 98.69 269 PHE A C 1
ATOM 1923 O O . PHE A 1 269 ? 4.078 -23.953 12.117 1 98.69 269 PHE A O 1
ATOM 1930 N N . GLN A 1 270 ? 5.02 -22.25 11 1 98.81 270 GLN A N 1
ATOM 1931 C CA . GLN A 1 270 ? 5.191 -22.891 9.703 1 98.81 270 GLN A CA 1
ATOM 1932 C C . GLN A 1 270 ? 6.527 -22.5 9.07 1 98.81 270 GLN A C 1
ATOM 1934 O O . GLN A 1 270 ? 6.949 -21.359 9.156 1 98.81 270 GLN A O 1
ATOM 1939 N N . ILE A 1 271 ? 7.18 -23.438 8.461 1 98.88 271 ILE A N 1
ATOM 1940 C CA . ILE A 1 271 ? 8.406 -23.172 7.719 1 98.88 271 ILE A CA 1
ATOM 1941 C C . ILE A 1 271 ? 8.383 -23.938 6.398 1 98.88 271 ILE A C 1
ATOM 1943 O O . ILE A 1 271 ? 7.871 -25.047 6.336 1 98.88 271 ILE A O 1
ATOM 1947 N N . GLY A 1 272 ? 8.812 -23.359 5.328 1 98.88 272 GLY A N 1
ATOM 1948 C CA . GLY A 1 272 ? 8.922 -23.969 4.012 1 98.88 272 GLY A CA 1
ATOM 1949 C C . GLY A 1 272 ? 10.227 -23.656 3.312 1 98.88 272 GLY A C 1
ATOM 1950 O O . GLY A 1 272 ? 10.844 -22.609 3.574 1 98.88 272 GLY A O 1
ATOM 1951 N N . ALA A 1 273 ? 10.633 -24.516 2.508 1 98.88 273 ALA A N 1
ATOM 1952 C CA . ALA A 1 273 ? 11.82 -24.312 1.679 1 98.88 273 ALA A CA 1
ATOM 1953 C C . ALA A 1 273 ? 11.602 -24.859 0.27 1 98.88 273 ALA A C 1
ATOM 1955 O O . ALA A 1 273 ? 10.781 -25.766 0.066 1 98.88 273 ALA A O 1
ATOM 1956 N N . ASN A 1 274 ? 12.266 -24.297 -0.682 1 98.88 274 ASN A N 1
ATOM 1957 C CA . ASN A 1 274 ? 12.219 -24.797 -2.049 1 98.88 274 ASN A CA 1
ATOM 1958 C C . ASN A 1 274 ? 13.539 -24.578 -2.777 1 98.88 274 ASN A C 1
ATOM 1960 O O . ASN A 1 274 ? 14.359 -23.766 -2.35 1 98.88 274 ASN A O 1
ATOM 1964 N N . TYR A 1 275 ? 13.766 -25.344 -3.703 1 98.69 275 TYR A N 1
ATOM 1965 C CA . TYR A 1 275 ? 14.914 -25.312 -4.602 1 98.69 275 TYR A CA 1
ATOM 1966 C C . TYR A 1 275 ? 14.477 -25.531 -6.047 1 98.69 275 TYR A C 1
ATOM 1968 O O . TYR A 1 275 ? 13.562 -26.312 -6.32 1 98.69 275 TYR A O 1
ATOM 1976 N N . GLY A 1 276 ? 15.117 -24.812 -6.969 1 98.62 276 GLY A N 1
ATOM 1977 C CA . GLY A 1 276 ? 14.844 -25 -8.383 1 98.62 276 GLY A CA 1
ATOM 1978 C C . GLY A 1 276 ? 16.078 -24.828 -9.258 1 98.62 276 GLY A C 1
ATOM 1979 O O . GLY A 1 276 ? 16.984 -24.078 -8.906 1 98.62 276 GLY A O 1
ATOM 1980 N N . VAL A 1 277 ? 16.094 -25.547 -10.391 1 98.44 277 VAL A N 1
ATOM 1981 C CA . VAL A 1 277 ? 17.203 -25.438 -11.312 1 98.44 277 VAL A CA 1
ATOM 1982 C C . VAL A 1 277 ? 16.703 -25.531 -12.758 1 98.44 277 VAL A C 1
ATOM 1984 O O . VAL A 1 277 ? 15.914 -26.422 -13.086 1 98.44 277 VAL A O 1
ATOM 1987 N N . PHE A 1 278 ? 17.078 -24.578 -13.539 1 98.44 278 PHE A N 1
ATOM 1988 C CA . PHE A 1 278 ? 16.984 -24.656 -14.992 1 98.44 278 PHE A CA 1
ATOM 1989 C C . PHE A 1 278 ? 18.266 -25.188 -15.594 1 98.44 278 PHE A C 1
ATOM 1991 O O . PHE A 1 278 ? 19.344 -24.641 -15.352 1 98.44 278 PHE A O 1
ATOM 1998 N N . ASP A 1 279 ? 18.188 -26.25 -16.344 1 98.31 279 ASP A N 1
ATOM 1999 C CA . ASP A 1 279 ? 19.297 -26.812 -17.109 1 98.31 279 ASP A CA 1
ATOM 2000 C C . ASP A 1 279 ? 19 -26.734 -18.609 1 98.31 279 ASP A C 1
ATOM 2002 O O . ASP A 1 279 ? 18.359 -27.609 -19.188 1 98.31 279 ASP A O 1
ATOM 2006 N N . MET A 1 280 ? 19.484 -25.609 -19.141 1 97.88 280 MET A N 1
ATOM 2007 C CA . MET A 1 280 ? 19.25 -25.328 -20.562 1 97.88 280 MET A CA 1
ATOM 2008 C C . MET A 1 280 ? 20.469 -25.688 -21.391 1 97.88 280 MET A C 1
ATOM 2010 O O . MET A 1 280 ? 21.594 -25.562 -20.922 1 97.88 280 MET A O 1
ATOM 2014 N N . ASP A 1 281 ? 20.312 -26.016 -22.641 1 97.62 281 ASP A N 1
ATOM 2015 C CA . ASP A 1 281 ? 21.359 -26.625 -23.453 1 97.62 281 ASP A CA 1
ATOM 2016 C C . ASP A 1 281 ? 22.453 -25.594 -23.797 1 97.62 281 ASP A C 1
ATOM 2018 O O . ASP A 1 281 ? 23.625 -25.953 -23.906 1 97.62 281 ASP A O 1
ATOM 2022 N N . VAL A 1 282 ? 22.094 -24.375 -24.016 1 95.19 282 VAL A N 1
ATOM 2023 C CA . VAL A 1 282 ? 23.062 -23.453 -24.594 1 95.19 282 VAL A CA 1
ATOM 2024 C C . VAL A 1 282 ? 23.328 -22.297 -23.625 1 95.19 282 VAL A C 1
ATOM 2026 O O . VAL A 1 282 ? 23.766 -21.219 -24.031 1 95.19 282 VAL A O 1
ATOM 2029 N N . GLN A 1 283 ? 22.906 -22.438 -22.406 1 93.62 283 GLN A N 1
ATOM 2030 C CA . GLN A 1 283 ? 23.234 -21.438 -21.391 1 93.62 283 GLN A CA 1
ATOM 2031 C C . GLN A 1 283 ? 23.609 -22.125 -20.078 1 93.62 283 GLN A C 1
ATOM 2033 O O . GLN A 1 283 ? 23.359 -23.312 -19.891 1 93.62 283 GLN A O 1
ATOM 2038 N N . ASP A 1 284 ? 24.281 -21.359 -19.266 1 93 284 ASP A N 1
ATOM 2039 C CA . ASP A 1 284 ? 24.688 -21.875 -17.953 1 93 284 ASP A CA 1
ATOM 2040 C C . ASP A 1 284 ? 23.469 -22.188 -17.078 1 93 284 ASP A C 1
ATOM 2042 O O . ASP A 1 284 ? 22.422 -21.562 -17.219 1 93 284 ASP A O 1
ATOM 2046 N N . LYS A 1 285 ? 23.719 -23.156 -16.156 1 96.38 285 LYS A N 1
ATOM 2047 C CA . LYS A 1 285 ? 22.641 -23.531 -15.242 1 96.38 285 LYS A CA 1
ATOM 2048 C C . LYS A 1 285 ? 22.234 -22.344 -14.359 1 96.38 285 LYS A C 1
ATOM 2050 O O . LYS A 1 285 ? 23.094 -21.594 -13.898 1 96.38 285 LYS A O 1
ATOM 2055 N N . VAL A 1 286 ? 20.969 -22.281 -14.188 1 96.75 286 VAL A N 1
ATOM 2056 C CA . VAL A 1 286 ? 20.391 -21.266 -13.305 1 96.75 286 VAL A CA 1
ATOM 2057 C C . VAL A 1 286 ? 19.734 -21.938 -12.102 1 96.75 286 VAL A C 1
ATOM 2059 O O . VAL A 1 286 ? 18.781 -22.703 -12.25 1 96.75 286 VAL A O 1
ATOM 2062 N N . LYS A 1 287 ? 20.266 -21.641 -10.914 1 97.62 287 LYS A N 1
ATOM 2063 C CA . LYS A 1 287 ? 19.797 -22.297 -9.688 1 97.62 287 LYS A CA 1
ATOM 2064 C C . LYS A 1 287 ? 19.344 -21.25 -8.664 1 97.62 287 LYS A C 1
ATOM 2066 O O . LYS A 1 287 ? 19.75 -20.094 -8.727 1 97.62 287 LYS A O 1
ATOM 2071 N N . GLY A 1 288 ? 18.484 -21.688 -7.738 1 98.06 288 GLY A N 1
ATOM 2072 C CA . GLY A 1 288 ? 18.109 -20.875 -6.598 1 98.06 288 GLY A CA 1
ATOM 2073 C C . GLY A 1 288 ? 17.391 -21.641 -5.516 1 98.06 288 GLY A C 1
ATOM 2074 O O . GLY A 1 288 ? 16.953 -22.781 -5.746 1 98.06 288 GLY A O 1
ATOM 2075 N N . TRP A 1 289 ? 17.375 -21.031 -4.383 1 98.69 289 TRP A N 1
ATOM 2076 C CA . TRP A 1 289 ? 16.641 -21.609 -3.258 1 98.69 289 TRP A CA 1
ATOM 2077 C C . TRP A 1 289 ? 16.031 -20.516 -2.385 1 98.69 289 TRP A C 1
ATOM 2079 O O . TRP A 1 289 ? 16.438 -19.359 -2.461 1 98.69 289 TRP A O 1
ATOM 2089 N N . GLY A 1 290 ? 15 -20.875 -1.65 1 98.75 290 GLY A N 1
ATOM 2090 C CA . GLY A 1 290 ? 14.352 -19.953 -0.729 1 98.75 290 GLY A CA 1
ATOM 2091 C C . GLY A 1 290 ? 13.797 -20.641 0.506 1 98.75 290 GLY A C 1
ATOM 2092 O O . GLY A 1 290 ? 13.43 -21.812 0.459 1 98.75 290 GLY A O 1
ATOM 2093 N N . VAL A 1 291 ? 13.742 -19.859 1.57 1 98.94 291 VAL A N 1
ATOM 2094 C CA . VAL A 1 291 ? 13.133 -20.297 2.824 1 98.94 291 VAL A CA 1
ATOM 2095 C C . VAL A 1 291 ? 12.172 -19.219 3.334 1 98.94 291 VAL A C 1
ATOM 2097 O O . VAL A 1 291 ? 12.438 -18.016 3.197 1 98.94 291 VAL A O 1
ATOM 2100 N N . ALA A 1 292 ? 11.102 -19.688 3.859 1 98.94 292 ALA A N 1
ATOM 2101 C CA . ALA A 1 292 ? 10.094 -18.812 4.445 1 98.94 292 ALA A CA 1
ATOM 2102 C C . ALA A 1 292 ? 9.586 -19.375 5.77 1 98.94 292 ALA A C 1
ATOM 2104 O O . ALA A 1 292 ? 9.359 -20.578 5.895 1 98.94 292 ALA A O 1
ATOM 2105 N N . ALA A 1 293 ? 9.438 -18.547 6.684 1 98.94 293 ALA A N 1
ATOM 2106 C CA . ALA A 1 293 ? 8.844 -18.891 7.973 1 98.94 293 ALA A CA 1
ATOM 2107 C C . ALA A 1 293 ? 7.742 -17.922 8.359 1 98.94 293 ALA A C 1
ATOM 2109 O O . ALA A 1 293 ? 7.816 -16.734 8.031 1 98.94 293 ALA A O 1
ATOM 2110 N N . ALA A 1 294 ? 6.781 -18.484 9.062 1 98.88 294 ALA A N 1
ATOM 2111 C CA . ALA A 1 294 ? 5.688 -17.641 9.539 1 98.88 294 ALA A CA 1
ATOM 2112 C C . ALA A 1 294 ? 5.188 -18.109 10.898 1 98.88 294 ALA A C 1
ATOM 2114 O O . ALA A 1 294 ? 5.266 -19.297 11.227 1 98.88 294 ALA A O 1
ATOM 2115 N N . TYR A 1 295 ? 4.766 -17.234 11.656 1 98.75 295 TYR A N 1
ATOM 2116 C CA . TYR A 1 295 ? 4.098 -17.469 12.93 1 98.75 295 TYR A CA 1
ATOM 2117 C C . TYR A 1 295 ? 2.727 -16.797 12.953 1 98.75 295 TYR A C 1
ATOM 2119 O O . TYR A 1 295 ? 2.621 -15.578 12.875 1 98.75 295 TYR A O 1
ATOM 2127 N N . ASP A 1 296 ? 1.691 -17.641 13.117 1 98.38 296 ASP A N 1
ATOM 2128 C CA . ASP A 1 296 ? 0.31 -17.172 13.133 1 98.38 296 ASP A CA 1
ATOM 2129 C C . ASP A 1 296 ? -0.051 -16.578 14.492 1 98.38 296 ASP A C 1
ATOM 2131 O O . ASP A 1 296 ? -0.108 -17.281 15.492 1 98.38 296 ASP A O 1
ATOM 2135 N N . LEU A 1 297 ? -0.381 -15.297 14.492 1 97.38 297 LEU A N 1
ATOM 2136 C CA . LEU A 1 297 ? -0.688 -14.609 15.742 1 97.38 297 LEU A CA 1
ATOM 2137 C C . LEU A 1 297 ? -2.191 -14.57 15.984 1 97.38 297 LEU A C 1
ATOM 2139 O O . LEU A 1 297 ? -2.646 -14.031 17 1 97.38 297 LEU A O 1
ATOM 2143 N N . GLY A 1 298 ? -2.955 -15.133 15.031 1 96.25 298 GLY A N 1
ATOM 2144 C CA . GLY A 1 298 ? -4.402 -15.164 15.156 1 96.25 298 GLY A CA 1
ATOM 2145 C C . GLY A 1 298 ? -5.078 -13.938 14.578 1 96.25 298 GLY A C 1
ATOM 2146 O O . GLY A 1 298 ? -4.461 -12.875 14.461 1 96.25 298 GLY A O 1
ATOM 2147 N N . GLY A 1 299 ? -6.422 -14.141 14.195 1 95.75 299 GLY A N 1
ATOM 2148 C CA . GLY A 1 299 ? -7.234 -13.023 13.734 1 95.75 299 GLY A CA 1
ATOM 2149 C C . GLY A 1 299 ? -6.867 -12.555 12.344 1 95.75 299 GLY A C 1
ATOM 2150 O O . GLY A 1 299 ? -7.438 -11.586 11.836 1 95.75 299 GLY A O 1
ATOM 2151 N N . GLY A 1 300 ? -5.922 -13.125 11.719 1 97.25 300 GLY A N 1
ATOM 2152 C CA . GLY A 1 300 ? -5.496 -12.742 10.383 1 97.25 300 GLY A CA 1
ATOM 2153 C C . GLY A 1 300 ? -4.117 -12.117 10.352 1 97.25 300 GLY A C 1
ATOM 2154 O O . GLY A 1 300 ? -3.627 -11.727 9.289 1 97.25 300 GLY A O 1
ATOM 2155 N N . LEU A 1 301 ? -3.516 -12.008 11.492 1 98.25 301 LEU A N 1
ATOM 2156 C CA . LEU A 1 301 ? -2.18 -11.43 11.594 1 98.25 301 LEU A CA 1
ATOM 2157 C C . LEU A 1 301 ? -1.116 -12.523 11.633 1 98.25 301 LEU A C 1
ATOM 2159 O O . LEU A 1 301 ? -1.227 -13.477 12.406 1 98.25 301 LEU A O 1
ATOM 2163 N N . LYS A 1 302 ? -0.116 -12.359 10.773 1 98.56 302 LYS A N 1
ATOM 2164 C CA . LYS A 1 302 ? 1.015 -13.289 10.789 1 98.56 302 LYS A CA 1
ATOM 2165 C C . LYS A 1 302 ? 2.342 -12.531 10.758 1 98.56 302 LYS A C 1
ATOM 2167 O O . LYS A 1 302 ? 2.463 -11.508 10.086 1 98.56 302 LYS A O 1
ATOM 2172 N N . LEU A 1 303 ? 3.326 -13.039 11.516 1 98.75 303 LEU A N 1
ATOM 2173 C CA . LEU A 1 303 ? 4.715 -12.609 11.398 1 98.75 303 LEU A CA 1
ATOM 2174 C C . LEU A 1 303 ? 5.465 -13.484 10.398 1 98.75 303 LEU A C 1
ATOM 2176 O O . LEU A 1 303 ? 5.402 -14.711 10.469 1 98.75 303 LEU A O 1
ATOM 2180 N N . HIS A 1 304 ? 6.16 -12.852 9.477 1 98.88 304 HIS A N 1
ATOM 2181 C CA . HIS A 1 304 ? 6.875 -13.578 8.43 1 98.88 304 HIS A CA 1
ATOM 2182 C C . HIS A 1 304 ? 8.367 -13.266 8.469 1 98.88 304 HIS A C 1
ATOM 2184 O O . HIS A 1 304 ? 8.758 -12.141 8.789 1 98.88 304 HIS A O 1
ATOM 2190 N N . GLY A 1 305 ? 9.188 -14.156 8.141 1 98.88 305 GLY A N 1
ATOM 2191 C CA . GLY A 1 305 ? 10.578 -14.016 7.746 1 98.88 305 GLY A CA 1
ATOM 2192 C C . GLY A 1 305 ? 10.953 -14.875 6.551 1 98.88 305 GLY A C 1
ATOM 2193 O O . GLY A 1 305 ? 10.453 -15.984 6.402 1 98.88 305 GLY A O 1
ATOM 2194 N N . GLY A 1 306 ? 11.867 -14.383 5.742 1 98.75 306 GLY A N 1
ATOM 2195 C CA . GLY A 1 306 ? 12.25 -15.156 4.574 1 98.75 306 GLY A CA 1
ATOM 2196 C C . GLY A 1 306 ? 13.617 -14.781 4.027 1 98.75 306 GLY A C 1
ATOM 2197 O O . GLY A 1 306 ? 14.156 -13.727 4.367 1 98.75 306 GLY A O 1
ATOM 2198 N N . TYR A 1 307 ? 14.102 -15.664 3.303 1 98.81 307 TYR A N 1
ATOM 2199 C CA . TYR A 1 307 ? 15.398 -15.523 2.65 1 98.81 307 TYR A CA 1
ATOM 2200 C C . TYR A 1 307 ? 15.445 -16.312 1.35 1 98.81 307 TYR A C 1
ATOM 2202 O O . TYR A 1 307 ? 14.859 -17.406 1.258 1 98.81 307 TYR A O 1
ATOM 2210 N N . GLY A 1 308 ? 16.094 -15.797 0.338 1 98.62 308 GLY A N 1
ATOM 2211 C CA . GLY A 1 308 ? 16.312 -16.484 -0.927 1 98.62 308 GLY A CA 1
ATOM 2212 C C . GLY A 1 308 ? 17.625 -16.109 -1.582 1 98.62 308 GLY A C 1
ATOM 2213 O O . GLY A 1 308 ? 18.219 -15.07 -1.257 1 98.62 308 GLY A O 1
ATOM 2214 N N . ASP A 1 309 ? 18.062 -16.953 -2.416 1 98.31 309 ASP A N 1
ATOM 2215 C CA . ASP A 1 309 ? 19.297 -16.688 -3.139 1 98.31 309 ASP A CA 1
ATOM 2216 C C . ASP A 1 309 ? 19.328 -17.422 -4.477 1 98.31 309 ASP A C 1
ATOM 2218 O O . ASP A 1 309 ? 18.594 -18.406 -4.664 1 98.31 309 ASP A O 1
ATOM 2222 N N . SER A 1 310 ? 20.078 -16.891 -5.398 1 97.62 310 SER A N 1
ATOM 2223 C CA . SER A 1 310 ? 20.25 -17.453 -6.73 1 97.62 310 SER A CA 1
ATOM 2224 C C . SER A 1 310 ? 21.719 -17.734 -7.027 1 97.62 310 SER A C 1
ATOM 2226 O O . SER A 1 310 ? 22.609 -17.078 -6.484 1 97.62 310 SER A O 1
ATOM 2228 N N . ASP A 1 311 ? 21.906 -18.703 -7.766 1 94.38 311 ASP A N 1
ATOM 2229 C CA . ASP A 1 311 ? 23.203 -19.062 -8.32 1 94.38 311 ASP A CA 1
ATOM 2230 C C . ASP A 1 311 ? 23.125 -19.281 -9.828 1 94.38 311 ASP A C 1
ATOM 2232 O O . ASP A 1 311 ? 22.547 -20.281 -10.273 1 94.38 311 ASP A O 1
ATOM 2236 N N . ILE A 1 312 ? 23.688 -18.359 -10.516 1 87.38 312 ILE A N 1
ATOM 2237 C CA . ILE A 1 312 ? 23.797 -18.484 -11.969 1 87.38 312 ILE A CA 1
ATOM 2238 C C . ILE A 1 312 ? 25.234 -18.797 -12.359 1 87.38 312 ILE A C 1
ATOM 2240 O O . ILE A 1 312 ? 26.125 -17.969 -12.172 1 87.38 312 ILE A O 1
ATOM 2244 N N . ASP A 1 313 ? 25.422 -19.922 -12.898 1 86.56 313 ASP A N 1
ATOM 2245 C CA . ASP A 1 313 ? 26.781 -20.344 -13.227 1 86.56 313 ASP A CA 1
ATOM 2246 C C . ASP A 1 313 ? 27.484 -19.328 -14.125 1 86.56 313 ASP A C 1
ATOM 2248 O O . ASP A 1 313 ? 26.891 -18.859 -15.094 1 86.56 313 ASP A O 1
ATOM 2252 N N . GLY A 1 314 ? 28.672 -18.984 -13.758 1 84.88 314 GLY A N 1
ATOM 2253 C CA . GLY A 1 314 ? 29.484 -18.062 -14.547 1 84.88 314 GLY A CA 1
ATOM 2254 C C . GLY A 1 314 ? 29.219 -16.609 -14.219 1 84.88 314 GLY A C 1
ATOM 2255 O O . GLY A 1 314 ? 29.844 -15.719 -14.773 1 84.88 314 GLY A O 1
ATOM 2256 N N . VAL A 1 315 ? 28.25 -16.359 -13.461 1 86.12 315 VAL A N 1
ATOM 2257 C CA . VAL A 1 315 ? 27.922 -14.984 -13.078 1 86.12 315 VAL A CA 1
ATOM 2258 C C . VAL A 1 315 ? 28.156 -14.797 -11.578 1 86.12 315 VAL A C 1
ATOM 2260 O O . VAL A 1 315 ? 27.5 -15.43 -10.758 1 86.12 315 VAL A O 1
ATOM 2263 N N . ASP A 1 316 ? 29.141 -14.023 -11.273 1 88.44 316 ASP A N 1
ATOM 2264 C CA . ASP A 1 316 ? 29.375 -13.68 -9.875 1 88.44 316 ASP A CA 1
ATOM 2265 C C . ASP A 1 316 ? 28.469 -12.531 -9.438 1 88.44 316 ASP A C 1
ATOM 2267 O O . ASP A 1 316 ? 28.344 -11.523 -10.133 1 88.44 316 ASP A O 1
ATOM 2271 N N . GLY A 1 317 ? 27.531 -12.812 -8.43 1 91.94 317 GLY A N 1
ATOM 2272 C CA . GLY A 1 317 ? 26.672 -11.75 -7.93 1 91.94 317 GLY A CA 1
ATOM 2273 C C . GLY A 1 317 ? 26.078 -12.055 -6.566 1 91.94 317 GLY A C 1
ATOM 2274 O O . GLY A 1 317 ? 26.047 -13.211 -6.145 1 91.94 317 GLY A O 1
ATOM 2275 N N . ASP A 1 318 ? 25.812 -11.023 -5.859 1 95.19 318 ASP A N 1
ATOM 2276 C CA . ASP A 1 318 ? 25.094 -11.109 -4.594 1 95.19 318 ASP A CA 1
ATOM 2277 C C . ASP A 1 318 ? 23.578 -10.984 -4.812 1 95.19 318 ASP A C 1
ATOM 2279 O O . ASP A 1 318 ? 23.031 -9.883 -4.738 1 95.19 318 ASP A O 1
ATOM 2283 N N . PHE A 1 319 ? 22.922 -12.102 -5.004 1 97.12 319 PHE A N 1
ATOM 2284 C CA . PHE A 1 319 ? 21.531 -12.102 -5.445 1 97.12 319 PHE A CA 1
ATOM 2285 C C . PHE A 1 319 ? 20.594 -12.367 -4.277 1 97.12 319 PHE A C 1
ATOM 2287 O O . PHE A 1 319 ? 19.391 -12.531 -4.469 1 97.12 319 PHE A O 1
ATOM 2294 N N . GLU A 1 320 ? 21.094 -12.43 -3.084 1 98.06 320 GLU A N 1
ATOM 2295 C CA . GLU A 1 320 ? 20.25 -12.797 -1.941 1 98.06 320 GLU A CA 1
ATOM 2296 C C . GLU A 1 320 ? 19.219 -11.719 -1.645 1 98.06 320 GLU A C 1
ATOM 2298 O O . GLU A 1 320 ? 19.438 -10.539 -1.923 1 98.06 320 GLU A O 1
ATOM 2303 N N . THR A 1 321 ? 18.094 -12.117 -1.14 1 98.38 321 THR A N 1
ATOM 2304 C CA . THR A 1 321 ? 17.016 -11.25 -0.666 1 98.38 321 THR A CA 1
ATOM 2305 C C . THR A 1 321 ? 16.531 -11.695 0.715 1 98.38 321 THR A C 1
ATOM 2307 O O . THR A 1 321 ? 16.578 -12.883 1.044 1 98.38 321 THR A O 1
ATOM 2310 N N . TYR A 1 322 ? 16.094 -10.773 1.533 1 98.69 322 TYR A N 1
ATOM 2311 C CA . TYR A 1 322 ? 15.484 -11.086 2.82 1 98.69 322 TYR A CA 1
ATOM 2312 C C . TYR A 1 322 ? 14.328 -10.141 3.123 1 98.69 322 TYR A C 1
ATOM 2314 O O . TYR A 1 322 ? 14.242 -9.055 2.553 1 98.69 322 TYR A O 1
ATOM 2322 N N . SER A 1 323 ? 13.469 -10.578 3.994 1 98.56 323 SER A N 1
ATOM 2323 C CA . SER A 1 323 ? 12.398 -9.727 4.508 1 98.56 323 SER A CA 1
ATOM 2324 C C . SER A 1 323 ? 11.906 -10.219 5.867 1 98.56 323 SER A C 1
ATOM 2326 O O . SER A 1 323 ? 11.984 -11.414 6.168 1 98.56 323 SER A O 1
ATOM 2328 N N . VAL A 1 324 ? 11.445 -9.32 6.629 1 98.81 324 VAL A N 1
ATOM 2329 C CA . VAL A 1 324 ? 10.805 -9.578 7.91 1 98.81 324 VAL A CA 1
ATOM 2330 C C . VAL A 1 324 ? 9.664 -8.586 8.125 1 98.81 324 VAL A C 1
ATOM 2332 O O . VAL A 1 324 ? 9.828 -7.387 7.883 1 98.81 324 VAL A O 1
ATOM 2335 N N . GLY A 1 325 ? 8.531 -9.18 8.492 1 98.56 325 GLY A N 1
ATOM 2336 C CA . GLY A 1 325 ? 7.426 -8.273 8.742 1 98.56 325 GLY A CA 1
ATOM 2337 C C . GLY A 1 325 ? 6.109 -8.984 8.977 1 98.56 325 GLY A C 1
ATOM 2338 O O . GLY A 1 325 ? 6.09 -10.172 9.289 1 98.56 325 GLY A O 1
ATOM 2339 N N . LEU A 1 326 ? 5.039 -8.188 8.883 1 98.75 326 LEU A N 1
ATOM 2340 C CA . LEU A 1 326 ? 3.697 -8.664 9.203 1 98.75 326 LEU A CA 1
ATOM 2341 C C . LEU A 1 326 ? 2.826 -8.711 7.953 1 98.75 326 LEU A C 1
ATOM 2343 O O . LEU A 1 326 ? 2.9 -7.82 7.102 1 98.75 326 LEU A O 1
ATOM 2347 N N . SER A 1 327 ? 2.02 -9.734 7.855 1 98.5 327 SER A N 1
ATOM 2348 C CA . SER A 1 327 ? 0.884 -9.742 6.938 1 98.5 327 SER A CA 1
ATOM 2349 C C . SER A 1 327 ? -0.439 -9.711 7.695 1 98.5 327 SER A C 1
ATOM 2351 O O . SER A 1 327 ? -0.571 -10.328 8.75 1 98.5 327 SER A O 1
ATOM 2353 N N . MET A 1 328 ? -1.352 -9.008 7.141 1 98.44 328 MET A N 1
ATOM 2354 C CA . MET A 1 328 ? -2.684 -8.812 7.703 1 98.44 328 MET A CA 1
ATOM 2355 C C . MET A 1 328 ? -3.762 -9.234 6.711 1 98.44 328 MET A C 1
ATOM 2357 O O . MET A 1 328 ? -3.789 -8.75 5.578 1 98.44 328 MET A O 1
ATOM 2361 N N . SER A 1 329 ? -4.602 -10.102 7.148 1 97.88 329 SER A N 1
ATOM 2362 C CA . SER A 1 329 ? -5.715 -10.531 6.309 1 97.88 329 SER A CA 1
ATOM 2363 C C . SER A 1 329 ? -7.055 -10.125 6.914 1 97.88 329 SER A C 1
ATOM 2365 O O . SER A 1 329 ? -7.25 -10.234 8.125 1 97.88 329 SER A O 1
ATOM 2367 N N . PHE A 1 330 ? -7.941 -9.727 5.988 1 97.62 330 PHE A N 1
ATOM 2368 C CA . PHE A 1 330 ? -9.227 -9.219 6.441 1 97.62 330 PHE A CA 1
ATOM 2369 C C . PHE A 1 330 ? -10.367 -9.844 5.652 1 97.62 330 PHE A C 1
ATOM 2371 O O . PHE A 1 330 ? -10.234 -10.109 4.457 1 97.62 330 PHE A O 1
ATOM 2378 N N . MET B 1 1 ? -51.469 -24.141 5.75 1 22.22 1 MET B N 1
ATOM 2379 C CA . MET B 1 1 ? -50.688 -23.594 6.863 1 22.22 1 MET B CA 1
ATOM 2380 C C . MET B 1 1 ? -49.469 -22.828 6.352 1 22.22 1 MET B C 1
ATOM 2382 O O . MET B 1 1 ? -48.719 -23.312 5.496 1 22.22 1 MET B O 1
ATOM 2386 N N . LYS B 1 2 ? -49.562 -21.469 6.379 1 23.44 2 LYS B N 1
ATOM 2387 C CA . LYS B 1 2 ? -48.75 -20.484 5.637 1 23.44 2 LYS B CA 1
ATOM 2388 C C . LYS B 1 2 ? -47.312 -20.469 6.121 1 23.44 2 LYS B C 1
ATOM 2390 O O . LYS B 1 2 ? -47.031 -20.109 7.27 1 23.44 2 LYS B O 1
ATOM 2395 N N . GLN B 1 3 ? -46.438 -21.297 5.645 1 22.17 3 GLN B N 1
ATOM 2396 C CA . GLN B 1 3 ? -45.062 -21.484 6.082 1 22.17 3 GLN B CA 1
ATOM 2397 C C . GLN B 1 3 ? -44.219 -20.25 5.805 1 22.17 3 GLN B C 1
ATOM 2399 O O . GLN B 1 3 ? -44.094 -19.812 4.66 1 22.17 3 GLN B O 1
ATOM 2404 N N . ILE B 1 4 ? -44.25 -19.281 6.746 1 22.22 4 ILE B N 1
ATOM 2405 C CA . ILE B 1 4 ? -43.562 -18 6.758 1 22.22 4 ILE B CA 1
ATOM 2406 C C . ILE B 1 4 ? -42.031 -18.219 6.781 1 22.22 4 ILE B C 1
ATOM 2408 O O . ILE B 1 4 ? -41.5 -18.781 7.742 1 22.22 4 ILE B O 1
ATOM 2412 N N . LEU B 1 5 ? -41.438 -18.484 5.688 1 23.53 5 LEU B N 1
ATOM 2413 C CA . LEU B 1 5 ? -39.969 -18.688 5.648 1 23.53 5 LEU B CA 1
ATOM 2414 C C . LEU B 1 5 ? -39.25 -17.422 6.07 1 23.53 5 LEU B C 1
ATOM 2416 O O . LEU B 1 5 ? -39.312 -16.406 5.387 1 23.53 5 LEU B O 1
ATOM 2420 N N . LEU B 1 6 ? -39.094 -17.094 7.367 1 21.25 6 LEU B N 1
ATOM 2421 C CA . LEU B 1 6 ? -38.312 -16.047 8.008 1 21.25 6 LEU B CA 1
ATOM 2422 C C . LEU B 1 6 ? -36.812 -16.234 7.727 1 21.25 6 LEU B C 1
ATOM 2424 O O . LEU B 1 6 ? -36.219 -17.234 8.133 1 21.25 6 LEU B O 1
ATOM 2428 N N . ALA B 1 7 ? -36.312 -15.812 6.652 1 24.84 7 ALA B N 1
ATOM 2429 C CA . ALA B 1 7 ? -34.875 -15.82 6.379 1 24.84 7 ALA B CA 1
ATOM 2430 C C . ALA B 1 7 ? -34.125 -14.992 7.414 1 24.84 7 ALA B C 1
ATOM 2432 O O . ALA B 1 7 ? -34.281 -13.773 7.484 1 24.84 7 ALA B O 1
ATOM 2433 N N . THR B 1 8 ? -33.844 -15.461 8.656 1 22.67 8 THR B N 1
ATOM 2434 C CA . THR B 1 8 ? -33.031 -14.883 9.727 1 22.67 8 THR B CA 1
ATOM 2435 C C . THR B 1 8 ? -31.625 -14.547 9.219 1 22.67 8 THR B C 1
ATOM 2437 O O . THR B 1 8 ? -30.938 -15.398 8.656 1 22.67 8 THR B O 1
ATOM 2440 N N . THR B 1 9 ? -31.422 -13.445 8.586 1 27.92 9 THR B N 1
ATOM 2441 C CA . THR B 1 9 ? -30.062 -12.922 8.406 1 27.92 9 THR B CA 1
ATOM 2442 C C . THR B 1 9 ? -29.219 -13.148 9.648 1 27.92 9 THR B C 1
ATOM 2444 O O . THR B 1 9 ? -29.562 -12.664 10.734 1 27.92 9 THR B O 1
ATOM 2447 N N . ALA B 1 10 ? -28.781 -14.344 9.898 1 25.45 10 ALA B N 1
ATOM 2448 C CA . ALA B 1 10 ? -27.969 -14.641 11.07 1 25.45 10 ALA B CA 1
ATOM 2449 C C . ALA B 1 10 ? -26.828 -13.633 11.219 1 25.45 10 ALA B C 1
ATOM 2451 O O . ALA B 1 10 ? -25.953 -13.539 10.352 1 25.45 10 ALA B O 1
ATOM 2452 N N . LEU B 1 11 ? -27.031 -12.336 11.57 1 27.84 11 LEU B N 1
ATOM 2453 C CA . LEU B 1 11 ? -26 -11.648 12.344 1 27.84 11 LEU B CA 1
ATOM 2454 C C . LEU B 1 11 ? -25.281 -12.617 13.273 1 27.84 11 LEU B C 1
ATOM 2456 O O . LEU B 1 11 ? -25.844 -13.047 14.281 1 27.84 11 LEU B O 1
ATOM 2460 N N . VAL B 1 12 ? -24.828 -13.703 12.75 1 28.38 12 VAL B N 1
ATOM 2461 C CA . VAL B 1 12 ? -24.125 -14.531 13.734 1 28.38 12 VAL B CA 1
ATOM 2462 C C . VAL B 1 12 ? -23.234 -13.648 14.609 1 28.38 12 VAL B C 1
ATOM 2464 O O . VAL B 1 12 ? -22.312 -13.016 14.109 1 28.38 12 VAL B O 1
ATOM 2467 N N . MET B 1 13 ? -23.734 -13.062 15.625 1 30.3 13 MET B N 1
ATOM 2468 C CA . MET B 1 13 ? -23.078 -12.648 16.859 1 30.3 13 MET B CA 1
ATOM 2469 C C . MET B 1 13 ? -22.062 -13.688 17.312 1 30.3 13 MET B C 1
ATOM 2471 O O . MET B 1 13 ? -22.297 -14.398 18.297 1 30.3 13 MET B O 1
ATOM 2475 N N . THR B 1 14 ? -21.547 -14.602 16.578 1 32.78 14 THR B N 1
ATOM 2476 C CA . THR B 1 14 ? -20.781 -15.609 17.312 1 32.78 14 THR B CA 1
ATOM 2477 C C . THR B 1 14 ? -19.812 -14.945 18.281 1 32.78 14 THR B C 1
ATOM 2479 O O . THR B 1 14 ? -19.469 -13.773 18.125 1 32.78 14 THR B O 1
ATOM 2482 N N . ALA B 1 15 ? -19.312 -15.625 19.391 1 33.09 15 ALA B N 1
ATOM 2483 C CA . ALA B 1 15 ? -18.375 -15.312 20.453 1 33.09 15 ALA B CA 1
ATOM 2484 C C . ALA B 1 15 ? -17.266 -14.383 19.953 1 33.09 15 ALA B C 1
ATOM 2486 O O . ALA B 1 15 ? -17 -14.32 18.75 1 33.09 15 ALA B O 1
ATOM 2487 N N . GLY B 1 16 ? -16.5 -13.484 20.875 1 38.84 16 GLY B N 1
ATOM 2488 C CA . GLY B 1 16 ? -15.648 -12.305 20.859 1 38.84 16 GLY B CA 1
ATOM 2489 C C . GLY B 1 16 ? -14.586 -12.359 19.766 1 38.84 16 GLY B C 1
ATOM 2490 O O . GLY B 1 16 ? -13.555 -11.688 19.875 1 38.84 16 GLY B O 1
ATOM 2491 N N . VAL B 1 17 ? -14.477 -13.328 19.016 1 46.16 17 VAL B N 1
ATOM 2492 C CA . VAL B 1 17 ? -13.336 -13.25 18.094 1 46.16 17 VAL B CA 1
ATOM 2493 C C . VAL B 1 17 ? -13.5 -12.047 17.172 1 46.16 17 VAL B C 1
ATOM 2495 O O . VAL B 1 17 ? -14.562 -11.852 16.578 1 46.16 17 VAL B O 1
ATOM 2498 N N . ALA B 1 18 ? -13.039 -10.93 17.5 1 52.12 18 ALA B N 1
ATOM 2499 C CA . ALA B 1 18 ? -12.961 -9.672 16.75 1 52.12 18 ALA B CA 1
ATOM 2500 C C . ALA B 1 18 ? -12.875 -9.93 15.25 1 52.12 18 ALA B C 1
ATOM 2502 O O . ALA B 1 18 ? -11.891 -10.492 14.766 1 52.12 18 ALA B O 1
ATOM 2503 N N . ALA B 1 19 ? -13.945 -10.258 14.555 1 67.81 19 ALA B N 1
ATOM 2504 C CA . ALA B 1 19 ? -13.984 -10.477 13.109 1 67.81 19 ALA B CA 1
ATOM 2505 C C . ALA B 1 19 ? -13.43 -9.266 12.359 1 67.81 19 ALA B C 1
ATOM 2507 O O . ALA B 1 19 ? -13.633 -8.125 12.781 1 67.81 19 ALA B O 1
ATOM 2508 N N . ALA B 1 20 ? -12.594 -9.531 11.359 1 82.56 20 ALA B N 1
ATOM 2509 C CA . ALA B 1 20 ? -12.062 -8.508 10.469 1 82.56 20 ALA B CA 1
ATOM 2510 C C . ALA B 1 20 ? -13.18 -7.641 9.898 1 82.56 20 ALA B C 1
ATOM 2512 O O . ALA B 1 20 ? -14.258 -8.141 9.586 1 82.56 20 ALA B O 1
ATOM 2513 N N . GLU B 1 21 ? -13.086 -6.41 10.023 1 90.25 21 GLU B N 1
ATOM 2514 C CA . GLU B 1 21 ? -14.047 -5.453 9.484 1 90.25 21 GLU B CA 1
ATOM 2515 C C . GLU B 1 21 ? -13.422 -4.594 8.391 1 90.25 21 GLU B C 1
ATOM 2517 O O . GLU B 1 21 ? -12.281 -4.141 8.531 1 90.25 21 GLU B O 1
ATOM 2522 N N . ILE B 1 22 ? -14.133 -4.52 7.293 1 96 22 ILE B N 1
ATOM 2523 C CA . ILE B 1 22 ? -13.805 -3.541 6.258 1 96 22 ILE B CA 1
ATOM 2524 C C . ILE B 1 22 ? -14.906 -2.48 6.184 1 96 22 ILE B C 1
ATOM 2526 O O . ILE B 1 22 ? -16.078 -2.805 5.965 1 96 22 ILE B O 1
ATOM 2530 N N . SER B 1 23 ? -14.492 -1.251 6.359 1 96.75 23 SER B N 1
ATOM 2531 C CA . SER B 1 23 ? -15.461 -0.154 6.348 1 96.75 23 SER B CA 1
ATOM 2532 C C . SER B 1 23 ? -15.039 0.939 5.371 1 96.75 23 SER B C 1
ATOM 2534 O O . SER B 1 23 ? -13.867 1.014 4.98 1 96.75 23 SER B O 1
ATOM 2536 N N . PHE B 1 24 ? -16.094 1.684 4.969 1 97.19 24 PHE B N 1
ATOM 2537 C CA . PHE B 1 24 ? -15.883 2.779 4.035 1 97.19 24 PHE B CA 1
ATOM 2538 C C . PHE B 1 24 ? -16.344 4.102 4.629 1 97.19 24 PHE B C 1
ATOM 2540 O O . PHE B 1 24 ? -17.375 4.152 5.305 1 97.19 24 PHE B O 1
ATOM 2547 N N . SER B 1 25 ? -15.609 5.094 4.469 1 97.94 25 SER B N 1
ATOM 2548 C CA . SER B 1 25 ? -16 6.484 4.668 1 97.94 25 SER B CA 1
ATOM 2549 C C . SER B 1 25 ? -15.492 7.367 3.533 1 97.94 25 SER B C 1
ATOM 2551 O O . SER B 1 25 ? -14.812 6.891 2.623 1 97.94 25 SER B O 1
ATOM 2553 N N . GLY B 1 26 ? -15.992 8.648 3.547 1 97.81 26 GLY B N 1
ATOM 2554 C CA . GLY B 1 26 ? -15.531 9.484 2.451 1 97.81 26 GLY B CA 1
ATOM 2555 C C . GLY B 1 26 ? -15.961 10.93 2.588 1 97.81 26 GLY B C 1
ATOM 2556 O O . GLY B 1 26 ? -16.672 11.289 3.535 1 97.81 26 GLY B O 1
ATOM 2557 N N . TYR B 1 27 ? -15.391 11.727 1.716 1 97.06 27 TYR B N 1
ATOM 2558 C CA . TYR B 1 27 ? -15.789 13.125 1.645 1 97.06 27 TYR B CA 1
ATOM 2559 C C . TYR B 1 27 ? -15.688 13.648 0.217 1 97.06 27 TYR B C 1
ATOM 2561 O O . TYR B 1 27 ? -15 13.062 -0.62 1 97.06 27 TYR B O 1
ATOM 2569 N N . ALA B 1 28 ? -16.406 14.641 -0.074 1 96.56 28 ALA B N 1
ATOM 2570 C CA . ALA B 1 28 ? -16.422 15.32 -1.364 1 96.56 28 ALA B CA 1
ATOM 2571 C C . ALA B 1 28 ? -16.484 16.844 -1.18 1 96.56 28 ALA B C 1
ATOM 2573 O O . ALA B 1 28 ? -16.844 17.328 -0.101 1 96.56 28 ALA B O 1
ATOM 2574 N N . GLU B 1 29 ? -16.047 17.531 -2.197 1 96.38 29 GLU B N 1
ATOM 2575 C CA . GLU B 1 29 ? -16.094 18.984 -2.201 1 96.38 29 GLU B CA 1
ATOM 2576 C C . GLU B 1 29 ? -16.609 19.516 -3.535 1 96.38 29 GLU B C 1
ATOM 2578 O O . GLU B 1 29 ? -16.438 18.875 -4.574 1 96.38 29 GLU B O 1
ATOM 2583 N N . MET B 1 30 ? -17.281 20.625 -3.527 1 96.69 30 MET B N 1
ATOM 2584 C CA . MET B 1 30 ? -17.688 21.359 -4.723 1 96.69 30 MET B CA 1
ATOM 2585 C C . MET B 1 30 ? -17.641 22.859 -4.473 1 96.69 30 MET B C 1
ATOM 2587 O O . MET B 1 30 ? -17.984 23.328 -3.383 1 96.69 30 MET B O 1
ATOM 2591 N N . GLY B 1 31 ? -17.094 23.578 -5.418 1 97 31 GLY B N 1
ATOM 2592 C CA . GLY B 1 31 ? -17.078 25.031 -5.277 1 97 31 GLY B CA 1
ATOM 2593 C C . GLY B 1 31 ? -16.234 25.719 -6.332 1 97 31 GLY B C 1
ATOM 2594 O O . GLY B 1 31 ? -16.188 25.281 -7.48 1 97 31 GLY B O 1
ATOM 2595 N N . VAL B 1 32 ? -15.742 26.906 -5.926 1 97.44 32 VAL B N 1
ATOM 2596 C CA . VAL B 1 32 ? -14.938 27.75 -6.812 1 97.44 32 VAL B CA 1
ATOM 2597 C C . VAL B 1 32 ? -13.633 28.125 -6.125 1 97.44 32 VAL B C 1
ATOM 2599 O O . VAL B 1 32 ? -13.609 28.406 -4.926 1 97.44 32 VAL B O 1
ATOM 2602 N N . VAL B 1 33 ? -12.609 28.125 -6.902 1 96.94 33 VAL B N 1
ATOM 2603 C CA . VAL B 1 33 ? -11.297 28.547 -6.426 1 96.94 33 VAL B CA 1
ATOM 2604 C C . VAL B 1 33 ? -10.703 29.594 -7.375 1 96.94 33 VAL B C 1
ATOM 2606 O O . VAL B 1 33 ? -11.125 29.688 -8.531 1 96.94 33 VAL B O 1
ATOM 2609 N N . GLY B 1 34 ? -9.805 30.375 -6.902 1 97.44 34 GLY B N 1
ATOM 2610 C CA . GLY B 1 34 ? -9.094 31.375 -7.691 1 97.44 34 GLY B CA 1
ATOM 2611 C C . GLY B 1 34 ? -8.008 32.094 -6.91 1 97.44 34 GLY B C 1
ATOM 2612 O O . GLY B 1 34 ? -7.66 31.672 -5.801 1 97.44 34 GLY B O 1
ATOM 2613 N N . GLY B 1 35 ? -7.391 33.125 -7.594 1 97.56 35 GLY B N 1
ATOM 2614 C CA . GLY B 1 35 ? -6.336 33.844 -6.922 1 97.56 35 GLY B CA 1
ATOM 2615 C C . GLY B 1 35 ? -5.629 34.844 -7.824 1 97.56 35 GLY B C 1
ATOM 2616 O O . GLY B 1 35 ? -6.223 35.344 -8.789 1 97.56 35 GLY B O 1
ATOM 2617 N N . GLY B 1 36 ? -4.508 35.219 -7.281 1 97.5 36 GLY B N 1
ATOM 2618 C CA . GLY B 1 36 ? -3.666 36.125 -8.055 1 97.5 36 GLY B CA 1
ATOM 2619 C C . GLY B 1 36 ? -2.904 35.406 -9.164 1 97.5 36 GLY B C 1
ATOM 2620 O O . GLY B 1 36 ? -2.852 34.188 -9.203 1 97.5 36 GLY B O 1
ATOM 2621 N N . ASP B 1 37 ? -2.234 36.188 -10.023 1 96.12 37 ASP B N 1
ATOM 2622 C CA . ASP B 1 37 ? -1.553 35.656 -11.211 1 96.12 37 ASP B CA 1
ATOM 2623 C C . ASP B 1 37 ? -0.414 34.719 -10.828 1 96.12 37 ASP B C 1
ATOM 2625 O O . ASP B 1 37 ? -0.037 33.844 -11.602 1 96.12 37 ASP B O 1
ATOM 2629 N N . ASP B 1 38 ? 0.102 34.906 -9.625 1 95.75 38 ASP B N 1
ATOM 2630 C CA . ASP B 1 38 ? 1.247 34.125 -9.188 1 95.75 38 ASP B CA 1
ATOM 2631 C C . ASP B 1 38 ? 0.848 33.125 -8.094 1 95.75 38 ASP B C 1
ATOM 2633 O O . ASP B 1 38 ? 1.691 32.688 -7.312 1 95.75 38 ASP B O 1
ATOM 2637 N N . ALA B 1 39 ? -0.419 32.875 -8.023 1 95.31 39 ALA B N 1
ATOM 2638 C CA . ALA B 1 39 ? -0.892 31.891 -7.039 1 95.31 39 ALA B CA 1
ATOM 2639 C C . ALA B 1 39 ? -0.204 30.547 -7.223 1 95.31 39 ALA B C 1
ATOM 2641 O O . ALA B 1 39 ? -0.007 30.094 -8.352 1 95.31 39 ALA B O 1
ATOM 2642 N N . PRO B 1 40 ? 0.174 29.859 -6.133 1 93.5 40 PRO B N 1
ATOM 2643 C CA . PRO B 1 40 ? 0.78 28.531 -6.242 1 93.5 40 PRO B CA 1
ATOM 2644 C C . PRO B 1 40 ? -0.228 27.453 -6.633 1 93.5 40 PRO B C 1
ATOM 2646 O O . PRO B 1 40 ? -1.438 27.672 -6.535 1 93.5 40 PRO B O 1
ATOM 2649 N N . ALA B 1 41 ? 0.336 26.375 -7.129 1 89.94 41 ALA B N 1
ATOM 2650 C CA . ALA B 1 41 ? -0.516 25.203 -7.273 1 89.94 41 ALA B CA 1
ATOM 2651 C C . ALA B 1 41 ? -1.064 24.75 -5.926 1 89.94 41 ALA B C 1
ATOM 2653 O O . ALA B 1 41 ? -0.357 24.781 -4.914 1 89.94 41 ALA B O 1
ATOM 2654 N N . ARG B 1 42 ? -2.305 24.359 -5.938 1 86.75 42 ARG B N 1
ATOM 2655 C CA . ARG B 1 42 ? -2.953 23.922 -4.699 1 86.75 42 ARG B CA 1
ATOM 2656 C C . ARG B 1 42 ? -4.191 23.094 -4.992 1 86.75 42 ARG B C 1
ATOM 2658 O O . ARG B 1 42 ? -4.867 23.297 -6 1 86.75 42 ARG B O 1
ATOM 2665 N N . ALA B 1 43 ? -4.434 22.234 -4.105 1 84.31 43 ALA B N 1
ATOM 2666 C CA . ALA B 1 43 ? -5.668 21.469 -4.129 1 84.31 43 ALA B CA 1
ATOM 2667 C C . ALA B 1 43 ? -5.949 20.922 -5.527 1 84.31 43 ALA B C 1
ATOM 2669 O O . ALA B 1 43 ? -7.07 21.016 -6.027 1 84.31 43 ALA B O 1
ATOM 2670 N N . GLY B 1 44 ? -4.961 20.5 -6.215 1 84.31 44 GLY B N 1
ATOM 2671 C CA . GLY B 1 44 ? -5.113 19.859 -7.512 1 84.31 44 GLY B CA 1
ATOM 2672 C C . GLY B 1 44 ? -5.129 20.844 -8.664 1 84.31 44 GLY B C 1
ATOM 2673 O O . GLY B 1 44 ? -5.215 20.453 -9.828 1 84.31 44 GLY B O 1
ATOM 2674 N N . HIS B 1 45 ? -5.098 22.141 -8.359 1 88.81 45 HIS B N 1
ATOM 2675 C CA . HIS B 1 45 ? -5.082 23.156 -9.406 1 88.81 45 HIS B CA 1
ATOM 2676 C C . HIS B 1 45 ? -3.66 23.594 -9.727 1 88.81 45 HIS B C 1
ATOM 2678 O O . HIS B 1 45 ? -2.832 23.734 -8.828 1 88.81 45 HIS B O 1
ATOM 2684 N N . ALA B 1 46 ? -3.479 23.828 -11 1 89 46 ALA B N 1
ATOM 2685 C CA . ALA B 1 46 ? -2.176 24.328 -11.43 1 89 46 ALA B CA 1
ATOM 2686 C C . ALA B 1 46 ? -1.938 25.75 -10.922 1 89 46 ALA B C 1
ATOM 2688 O O . ALA B 1 46 ? -2.869 26.422 -10.461 1 89 46 ALA B O 1
ATOM 2689 N N . ALA B 1 47 ? -0.663 26.125 -10.961 1 92.38 47 ALA B N 1
ATOM 2690 C CA . ALA B 1 47 ? -0.333 27.5 -10.602 1 92.38 47 ALA B CA 1
ATOM 2691 C C . ALA B 1 47 ? -1.057 28.484 -11.508 1 92.38 47 ALA B C 1
ATOM 2693 O O . ALA B 1 47 ? -1.372 28.172 -12.656 1 92.38 47 ALA B O 1
ATOM 2694 N N . GLY B 1 48 ? -1.277 29.562 -10.891 1 92.12 48 GLY B N 1
ATOM 2695 C CA . GLY B 1 48 ? -2.043 30.594 -11.578 1 92.12 48 GLY B CA 1
ATOM 2696 C C . GLY B 1 48 ? -3.301 31 -10.828 1 92.12 48 GLY B C 1
ATOM 2697 O O . GLY B 1 48 ? -3.699 30.344 -9.867 1 92.12 48 GLY B O 1
ATOM 2698 N N . GLY B 1 49 ? -3.979 32.062 -11.156 1 91.56 49 GLY B N 1
ATOM 2699 C CA . GLY B 1 49 ? -5.035 32.656 -10.344 1 91.56 49 GLY B CA 1
ATOM 2700 C C . GLY B 1 49 ? -6.391 32.625 -11.023 1 91.56 49 GLY B C 1
ATOM 2701 O O . GLY B 1 49 ? -7.32 33.312 -10.586 1 91.56 49 GLY B O 1
ATOM 2702 N N . GLN B 1 50 ? -6.578 31.922 -12.094 1 94.25 50 GLN B N 1
ATOM 2703 C CA . GLN B 1 50 ? -7.867 31.875 -12.773 1 94.25 50 GLN B CA 1
ATOM 2704 C C . GLN B 1 50 ? -8.938 31.266 -11.883 1 94.25 50 GLN B C 1
ATOM 2706 O O . GLN B 1 50 ? -8.664 30.328 -11.125 1 94.25 50 GLN B O 1
ATOM 2711 N N . THR B 1 51 ? -10.07 31.859 -12.047 1 96.44 51 THR B N 1
ATOM 2712 C CA . THR B 1 51 ? -11.203 31.266 -11.352 1 96.44 51 THR B CA 1
ATOM 2713 C C . THR B 1 51 ? -11.586 29.922 -11.984 1 96.44 51 THR B C 1
ATOM 2715 O O . THR B 1 51 ? -11.742 29.828 -13.203 1 96.44 51 THR B O 1
ATOM 2718 N N . GLU B 1 52 ? -11.742 28.938 -11.148 1 94.19 52 GLU B N 1
ATOM 2719 C CA . GLU B 1 52 ? -12.055 27.594 -11.617 1 94.19 52 GLU B CA 1
ATOM 2720 C C . GLU B 1 52 ? -13.109 26.922 -10.742 1 94.19 52 GLU B C 1
ATOM 2722 O O . GLU B 1 52 ? -13.258 27.281 -9.57 1 94.19 52 GLU B O 1
ATOM 2727 N N . PHE B 1 53 ? -13.805 25.984 -11.352 1 93.88 53 PHE B N 1
ATOM 2728 C CA . PHE B 1 53 ? -14.617 25.078 -10.539 1 93.88 53 PHE B CA 1
ATOM 2729 C C . PHE B 1 53 ? -13.727 24.078 -9.812 1 93.88 53 PHE B C 1
ATOM 2731 O O . PHE B 1 53 ? -12.656 23.719 -10.297 1 93.88 53 PHE B O 1
ATOM 2738 N N . HIS B 1 54 ? -14.195 23.734 -8.672 1 93.19 54 HIS B N 1
ATOM 2739 C CA . HIS B 1 54 ? -13.492 22.766 -7.836 1 93.19 54 HIS B CA 1
ATOM 2740 C C . HIS B 1 54 ? -14.406 21.594 -7.457 1 93.19 54 HIS B C 1
ATOM 2742 O O . HIS B 1 54 ? -15.516 21.812 -6.961 1 93.19 54 HIS B O 1
ATOM 2748 N N . ASN B 1 55 ? -13.953 20.406 -7.719 1 92.25 55 ASN B N 1
ATOM 2749 C CA . ASN B 1 55 ? -14.562 19.172 -7.234 1 92.25 55 ASN B CA 1
ATOM 2750 C C . ASN B 1 55 ? -13.516 18.188 -6.711 1 92.25 55 ASN B C 1
ATOM 2752 O O . ASN B 1 55 ? -12.406 18.109 -7.246 1 92.25 55 ASN B O 1
ATOM 2756 N N . ASP B 1 56 ? -13.852 17.5 -5.691 1 92.06 56 ASP B N 1
ATOM 2757 C CA . ASP B 1 56 ? -12.953 16.531 -5.078 1 92.06 56 ASP B CA 1
ATOM 2758 C C . ASP B 1 56 ? -13.734 15.336 -4.531 1 92.06 56 ASP B C 1
ATOM 2760 O O . ASP B 1 56 ? -14.805 15.5 -3.947 1 92.06 56 ASP B O 1
ATOM 2764 N N . PHE B 1 57 ? -13.281 14.203 -4.824 1 93.5 57 PHE B N 1
ATOM 2765 C CA . PHE B 1 57 ? -13.867 12.961 -4.332 1 93.5 57 PHE B CA 1
ATOM 2766 C C . PHE B 1 57 ? -12.828 12.133 -3.594 1 93.5 57 PHE B C 1
ATOM 2768 O O . PHE B 1 57 ? -11.727 11.906 -4.105 1 93.5 57 PHE B O 1
ATOM 2775 N N . ASN B 1 58 ? -13.188 11.695 -2.365 1 95.31 58 ASN B N 1
ATOM 2776 C CA . ASN B 1 58 ? -12.297 10.836 -1.586 1 95.31 58 ASN B CA 1
ATOM 2777 C C . ASN B 1 58 ? -13.062 9.688 -0.927 1 95.31 58 ASN B C 1
ATOM 2779 O O . ASN B 1 58 ? -14.031 9.922 -0.199 1 95.31 58 ASN B O 1
ATOM 2783 N N . LEU B 1 59 ? -12.641 8.469 -1.196 1 96.44 59 LEU B N 1
ATOM 2784 C CA . LEU B 1 59 ? -13.133 7.262 -0.539 1 96.44 59 LEU B CA 1
ATOM 2785 C C . LEU B 1 59 ? -12.055 6.656 0.361 1 96.44 59 LEU B C 1
ATOM 2787 O O . LEU B 1 59 ? -10.93 6.414 -0.083 1 96.44 59 LEU B O 1
ATOM 2791 N N . ILE B 1 60 ? -12.43 6.461 1.603 1 97.69 60 ILE B N 1
ATOM 2792 C CA . ILE B 1 60 ? -11.484 5.887 2.553 1 97.69 60 ILE B CA 1
ATOM 2793 C C . ILE B 1 60 ? -11.883 4.445 2.873 1 97.69 60 ILE B C 1
ATOM 2795 O O . ILE B 1 60 ? -13.016 4.191 3.283 1 97.69 60 ILE B O 1
ATOM 2799 N N . VAL B 1 61 ? -10.984 3.562 2.641 1 97.25 61 VAL B N 1
ATOM 2800 C CA . VAL B 1 61 ? -11.156 2.162 3.016 1 97.25 61 VAL B CA 1
ATOM 2801 C C . VAL B 1 61 ? -10.367 1.869 4.289 1 97.25 61 VAL B C 1
ATOM 2803 O O . VAL B 1 61 ? -9.172 2.158 4.367 1 97.25 61 VAL B O 1
ATOM 2806 N N . THR B 1 62 ? -11.016 1.312 5.27 1 97.88 62 THR B N 1
ATOM 2807 C CA . THR B 1 62 ? -10.375 0.929 6.523 1 97.88 62 THR B CA 1
ATOM 2808 C C . THR B 1 62 ? -10.617 -0.546 6.828 1 97.88 62 THR B C 1
ATOM 2810 O O . THR B 1 62 ? -11.766 -1.007 6.816 1 97.88 62 THR B O 1
ATOM 2813 N N . MET B 1 63 ? -9.555 -1.206 7.047 1 97.94 63 MET B N 1
ATOM 2814 C CA . MET B 1 63 ? -9.609 -2.611 7.438 1 97.94 63 MET B CA 1
ATOM 2815 C C . MET B 1 63 ? -9.016 -2.816 8.828 1 97.94 63 MET B C 1
ATOM 2817 O O . MET B 1 63 ? -7.879 -2.412 9.086 1 97.94 63 MET B O 1
ATOM 2821 N N . THR B 1 64 ? -9.781 -3.504 9.688 1 97.88 64 THR B N 1
ATOM 2822 C CA . THR B 1 64 ? -9.281 -3.697 11.047 1 97.88 64 THR B CA 1
ATOM 2823 C C . THR B 1 64 ? -9.648 -5.086 11.562 1 97.88 64 THR B C 1
ATOM 2825 O O . THR B 1 64 ? -10.617 -5.695 11.102 1 97.88 64 THR B O 1
ATOM 2828 N N . SER B 1 65 ? -8.812 -5.578 12.453 1 97.56 65 SER B N 1
ATOM 2829 C CA . SER B 1 65 ? -9.062 -6.82 13.172 1 97.56 65 SER B CA 1
ATOM 2830 C C . SER B 1 65 ? -8.25 -6.875 14.469 1 97.56 65 SER B C 1
ATOM 2832 O O . SER B 1 65 ? -7.625 -5.891 14.859 1 97.56 65 SER B O 1
ATOM 2834 N N . GLU B 1 66 ? -8.422 -7.906 15.227 1 96.75 66 GLU B N 1
ATOM 2835 C CA . GLU B 1 66 ? -7.715 -8.133 16.484 1 96.75 66 GLU B CA 1
ATOM 2836 C C . GLU B 1 66 ? -7.227 -9.578 16.578 1 96.75 66 GLU B C 1
ATOM 2838 O O . GLU B 1 66 ? -7.93 -10.508 16.188 1 96.75 66 GLU B O 1
ATOM 2843 N N . THR B 1 67 ? -6.031 -9.688 17.156 1 96.44 67 THR B N 1
ATOM 2844 C CA . THR B 1 67 ? -5.512 -11.031 17.375 1 96.44 67 THR B CA 1
ATOM 2845 C C . THR B 1 67 ? -6.223 -11.703 18.547 1 96.44 67 THR B C 1
ATOM 2847 O O . THR B 1 67 ? -6.965 -11.047 19.297 1 96.44 67 THR B O 1
ATOM 2850 N N . ASP B 1 68 ? -5.863 -12.969 18.672 1 90.12 68 ASP B N 1
ATOM 2851 C CA . ASP B 1 68 ? -6.418 -13.734 19.781 1 90.12 68 ASP B CA 1
ATOM 2852 C C . ASP B 1 68 ? -5.914 -13.195 21.109 1 90.12 68 ASP B C 1
ATOM 2854 O O . ASP B 1 68 ? -6.609 -13.297 22.125 1 90.12 68 ASP B O 1
ATOM 2858 N N . THR B 1 69 ? -4.777 -12.578 21.094 1 93.06 69 THR B N 1
ATOM 2859 C CA . THR B 1 69 ? -4.16 -12.102 22.328 1 93.06 69 THR B CA 1
ATOM 2860 C C . THR B 1 69 ? -4.477 -10.633 22.562 1 93.06 69 THR B C 1
ATOM 2862 O O . THR B 1 69 ? -3.955 -10.016 23.484 1 93.06 69 THR B O 1
ATOM 2865 N N . GLY B 1 70 ? -5.227 -10.023 21.609 1 93.81 70 GLY B N 1
ATOM 2866 C CA . GLY B 1 70 ? -5.734 -8.688 21.891 1 93.81 70 GLY B CA 1
ATOM 2867 C C . GLY B 1 70 ? -4.961 -7.594 21.188 1 93.81 70 GLY B C 1
ATOM 2868 O O . GLY B 1 70 ? -5.18 -6.406 21.438 1 93.81 70 GLY B O 1
ATOM 2869 N N . LEU B 1 71 ? -4.074 -7.945 20.328 1 96.38 71 LEU B N 1
ATOM 2870 C CA . LEU B 1 71 ? -3.426 -6.926 19.516 1 96.38 71 LEU B CA 1
ATOM 2871 C C . LEU B 1 71 ? -4.363 -6.43 18.422 1 96.38 71 LEU B C 1
ATOM 2873 O O . LEU B 1 71 ? -4.883 -7.23 17.641 1 96.38 71 LEU B O 1
ATOM 2877 N N . ALA B 1 72 ? -4.559 -5.125 18.422 1 97.94 72 ALA B N 1
ATOM 2878 C CA . ALA B 1 72 ? -5.301 -4.531 17.312 1 97.94 72 ALA B CA 1
ATOM 2879 C C . ALA B 1 72 ? -4.391 -4.293 16.109 1 97.94 72 ALA B C 1
ATOM 2881 O O . ALA B 1 72 ? -3.227 -3.916 16.266 1 97.94 72 ALA B O 1
ATOM 2882 N N . PHE B 1 73 ? -4.875 -4.5 14.953 1 98.5 73 PHE B N 1
ATOM 2883 C CA . PHE B 1 73 ? -4.121 -4.207 13.742 1 98.5 73 PHE B CA 1
ATOM 2884 C C . PHE B 1 73 ? -5.051 -3.785 12.609 1 98.5 73 PHE B C 1
ATOM 2886 O O . PHE B 1 73 ? -6.262 -4.004 12.68 1 98.5 73 PHE B O 1
ATOM 2893 N N . GLY B 1 74 ? -4.484 -3.162 11.602 1 98.38 74 GLY B N 1
ATOM 2894 C CA . GLY B 1 74 ? -5.309 -2.703 10.492 1 98.38 74 GLY B CA 1
ATOM 2895 C C . GLY B 1 74 ? -4.512 -1.993 9.414 1 98.38 74 GLY B C 1
ATOM 2896 O O . GLY B 1 74 ? -3.285 -1.896 9.5 1 98.38 74 GLY B O 1
ATOM 2897 N N . ALA B 1 75 ? -5.211 -1.628 8.391 1 97.25 75 ALA B N 1
ATOM 2898 C CA . ALA B 1 75 ? -4.684 -0.856 7.266 1 97.25 75 ALA B CA 1
ATOM 2899 C C . ALA B 1 75 ? -5.754 0.055 6.676 1 97.25 75 ALA B C 1
ATOM 2901 O O . ALA B 1 75 ? -6.949 -0.22 6.801 1 97.25 75 ALA B O 1
ATOM 2902 N N . SER B 1 76 ? -5.312 1.089 6.066 1 95.94 76 SER B N 1
ATOM 2903 C CA . SER B 1 76 ? -6.246 2.012 5.43 1 95.94 76 SER B CA 1
ATOM 2904 C C . SER B 1 76 ? -5.613 2.684 4.215 1 95.94 76 SER B C 1
ATOM 2906 O O . SER B 1 76 ? -4.391 2.746 4.102 1 95.94 76 SER B O 1
ATOM 2908 N N . VAL B 1 77 ? -6.453 3.143 3.342 1 94.56 77 VAL B N 1
ATOM 2909 C CA . VAL B 1 77 ? -6.02 3.918 2.184 1 94.56 77 VAL B CA 1
ATOM 2910 C C . VAL B 1 77 ? -7.133 4.863 1.747 1 94.56 77 VAL B C 1
ATOM 2912 O O . VAL B 1 77 ? -8.312 4.598 1.992 1 94.56 77 VAL B O 1
ATOM 2915 N N . GLU B 1 78 ? -6.75 5.926 1.223 1 94.81 78 GLU B N 1
ATOM 2916 C CA . GLU B 1 78 ? -7.684 6.852 0.587 1 94.81 78 GLU B CA 1
ATOM 2917 C C . GLU B 1 78 ? -7.605 6.758 -0.934 1 94.81 78 GLU B C 1
ATOM 2919 O O . GLU B 1 78 ? -6.516 6.812 -1.509 1 94.81 78 GLU B O 1
ATOM 2924 N N . ILE B 1 79 ? -8.711 6.555 -1.565 1 92.88 79 ILE B N 1
ATOM 2925 C CA . ILE B 1 79 ? -8.867 6.602 -3.016 1 92.88 79 ILE B CA 1
ATOM 2926 C C . ILE B 1 79 ? -9.438 7.953 -3.432 1 92.88 79 ILE B C 1
ATOM 2928 O O . ILE B 1 79 ? -10.578 8.281 -3.102 1 92.88 79 ILE B O 1
ATOM 2932 N N . SER B 1 80 ? -8.633 8.648 -4.184 1 90.88 80 SER B N 1
ATOM 2933 C CA . SER B 1 80 ? -9.062 10.023 -4.43 1 90.88 80 SER B CA 1
ATOM 2934 C C . SER B 1 80 ? -9.078 10.344 -5.922 1 90.88 80 SER B C 1
ATOM 2936 O O . SER B 1 80 ? -8.344 9.727 -6.699 1 90.88 80 SER B O 1
ATOM 2938 N N . LYS B 1 81 ? -9.977 11.062 -6.367 1 85.56 81 LYS B N 1
ATOM 2939 C CA . LYS B 1 81 ? -10.008 11.727 -7.668 1 85.56 81 LYS B CA 1
ATOM 2940 C C . LYS B 1 81 ? -10.062 13.242 -7.508 1 85.56 81 LYS B C 1
ATOM 2942 O O . LYS B 1 81 ? -11.109 13.797 -7.152 1 85.56 81 LYS B O 1
ATOM 2947 N N . ASP B 1 82 ? -8.789 13.766 -7.637 1 72.12 82 ASP B N 1
ATOM 2948 C CA . ASP B 1 82 ? -8.656 15.211 -7.453 1 72.12 82 ASP B CA 1
ATOM 2949 C C . ASP B 1 82 ? -9.227 15.969 -8.648 1 72.12 82 ASP B C 1
ATOM 2951 O O . ASP B 1 82 ? -9.562 15.367 -9.672 1 72.12 82 ASP B O 1
ATOM 2955 N N . GLU B 1 83 ? -8.984 17.297 -8.664 1 69.38 83 GLU B N 1
ATOM 2956 C CA . GLU B 1 83 ? -9.547 18.312 -9.555 1 69.38 83 GLU B CA 1
ATOM 2957 C C . GLU B 1 83 ? -9.164 18.047 -11.008 1 69.38 83 GLU B C 1
ATOM 2959 O O . GLU B 1 83 ? -8.141 17.406 -11.273 1 69.38 83 GLU B O 1
ATOM 2964 N N . GLY B 1 84 ? -9.938 18.562 -11.938 1 61.41 84 GLY B N 1
ATOM 2965 C CA . GLY B 1 84 ? -9.742 18.906 -13.344 1 61.41 84 GLY B CA 1
ATOM 2966 C C . GLY B 1 84 ? -10.312 17.859 -14.289 1 61.41 84 GLY B C 1
ATOM 2967 O O . GLY B 1 84 ? -10.797 18.203 -15.367 1 61.41 84 GLY B O 1
ATOM 2968 N N . ASP B 1 85 ? -9.719 16.516 -14.211 1 59.78 85 ASP B N 1
ATOM 2969 C CA . ASP B 1 85 ? -10.109 15.68 -15.336 1 59.78 85 ASP B CA 1
ATOM 2970 C C . ASP B 1 85 ? -11.258 14.742 -14.961 1 59.78 85 ASP B C 1
ATOM 2972 O O . ASP B 1 85 ? -11.164 14 -13.984 1 59.78 85 ASP B O 1
ATOM 2976 N N . SER B 1 86 ? -12.508 15.172 -15.523 1 61.09 86 SER B N 1
ATOM 2977 C CA . SER B 1 86 ? -13.664 14.32 -15.281 1 61.09 86 SER B CA 1
ATOM 2978 C C . SER B 1 86 ? -13.305 12.844 -15.422 1 61.09 86 SER B C 1
ATOM 2980 O O . SER B 1 86 ? -13.844 12 -14.703 1 61.09 86 SER B O 1
ATOM 2982 N N . ASN B 1 87 ? -12.352 12.547 -16.406 1 69.06 87 ASN B N 1
ATOM 2983 C CA . ASN B 1 87 ? -11.945 11.164 -16.625 1 69.06 87 ASN B CA 1
ATOM 2984 C C . ASN B 1 87 ? -10.461 10.961 -16.344 1 69.06 87 ASN B C 1
ATOM 2986 O O . ASN B 1 87 ? -9.68 11.914 -16.406 1 69.06 87 ASN B O 1
ATOM 2990 N N . GLY B 1 88 ? -9.977 10.023 -15.5 1 75.31 88 GLY B N 1
ATOM 2991 C CA . GLY B 1 88 ? -8.57 9.727 -15.289 1 75.31 88 GLY B CA 1
ATOM 2992 C C . GLY B 1 88 ? -8.328 8.805 -14.109 1 75.31 88 GLY B C 1
ATOM 2993 O O . GLY B 1 88 ? -9.219 8.07 -13.695 1 75.31 88 GLY B O 1
ATOM 2994 N N . ASN B 1 89 ? -7.105 8.852 -13.648 1 80.5 89 ASN B N 1
ATOM 2995 C CA . ASN B 1 89 ? -6.641 7.879 -12.664 1 80.5 89 ASN B CA 1
ATOM 2996 C C . ASN B 1 89 ? -7 8.305 -11.242 1 80.5 89 ASN B C 1
ATOM 2998 O O . ASN B 1 89 ? -6.996 9.492 -10.922 1 80.5 89 ASN B O 1
ATOM 3002 N N . PHE B 1 90 ? -7.418 7.297 -10.5 1 87.69 90 PHE B N 1
ATOM 3003 C CA . PHE B 1 90 ? -7.473 7.512 -9.055 1 87.69 90 PHE B CA 1
ATOM 3004 C C . PHE B 1 90 ? -6.074 7.547 -8.461 1 87.69 90 PHE B C 1
ATOM 3006 O O . PHE B 1 90 ? -5.148 6.938 -9 1 87.69 90 PHE B O 1
ATOM 3013 N N . ALA B 1 91 ? -6.027 8.336 -7.414 1 87.38 91 ALA B N 1
ATOM 3014 C CA . ALA B 1 91 ? -4.773 8.367 -6.668 1 87.38 91 ALA B CA 1
ATOM 3015 C C . ALA B 1 91 ? -4.949 7.785 -5.27 1 87.38 91 ALA B C 1
ATOM 3017 O O . ALA B 1 91 ? -6.012 7.93 -4.656 1 87.38 91 ALA B O 1
ATOM 3018 N N . ALA B 1 92 ? -3.916 7.105 -4.832 1 90.19 92 ALA B N 1
ATOM 3019 C CA . ALA B 1 92 ? -3.881 6.641 -3.447 1 90.19 92 ALA B CA 1
ATOM 3020 C C . ALA B 1 92 ? -3.234 7.68 -2.535 1 90.19 92 ALA B C 1
ATOM 3022 O O . ALA B 1 92 ? -2.244 8.312 -2.91 1 90.19 92 ALA B O 1
ATOM 3023 N N . ASP B 1 93 ? -3.863 7.871 -1.399 1 89.94 93 ASP B N 1
ATOM 3024 C CA . ASP B 1 93 ? -3.311 8.75 -0.37 1 89.94 93 ASP B CA 1
ATOM 3025 C C . ASP B 1 93 ? -3.461 8.125 1.017 1 89.94 93 ASP B C 1
ATOM 3027 O O . ASP B 1 93 ? -4.367 7.32 1.247 1 89.94 93 ASP B O 1
ATOM 3031 N N . ASN B 1 94 ? -2.473 8.438 1.877 1 92.38 94 ASN B N 1
ATOM 3032 C CA . ASN B 1 94 ? -2.523 8.094 3.295 1 92.38 94 ASN B CA 1
ATOM 3033 C C . ASN B 1 94 ? -2.6 6.586 3.504 1 92.38 94 ASN B C 1
ATOM 3035 O O . ASN B 1 94 ? -3.314 6.113 4.387 1 92.38 94 ASN B O 1
ATOM 3039 N N . GLU B 1 95 ? -1.99 5.848 2.604 1 94.25 95 GLU B N 1
ATOM 3040 C CA . GLU B 1 95 ? -1.914 4.406 2.824 1 94.25 95 GLU B CA 1
ATOM 3041 C C . GLU B 1 95 ? -1.055 4.078 4.043 1 94.25 95 GLU B C 1
ATOM 3043 O O . GLU B 1 95 ? 0.092 4.52 4.137 1 94.25 95 GLU B O 1
ATOM 3048 N N . ALA B 1 96 ? -1.584 3.234 4.961 1 95.12 96 ALA B N 1
ATOM 3049 C CA . ALA B 1 96 ? -0.83 2.881 6.16 1 95.12 96 ALA B CA 1
ATOM 3050 C C . ALA B 1 96 ? -1.356 1.59 6.781 1 95.12 96 ALA B C 1
ATOM 3052 O O . ALA B 1 96 ? -2.531 1.249 6.617 1 95.12 96 ALA B O 1
ATOM 3053 N N . ALA B 1 97 ? -0.492 0.939 7.445 1 96.88 97 ALA B N 1
ATOM 3054 C CA . ALA B 1 97 ? -0.828 -0.21 8.281 1 96.88 97 ALA B CA 1
ATOM 3055 C C . ALA B 1 97 ? -0.333 -0.013 9.711 1 96.88 97 ALA B C 1
ATOM 3057 O O . ALA B 1 97 ? 0.638 0.71 9.945 1 96.88 97 ALA B O 1
ATOM 3058 N N . PHE B 1 98 ? -1.01 -0.674 10.648 1 98.44 98 PHE B N 1
ATOM 3059 C CA . PHE B 1 98 ? -0.582 -0.496 12.031 1 98.44 98 PHE B CA 1
ATOM 3060 C C . PHE B 1 98 ? -0.812 -1.769 12.836 1 98.44 98 PHE B C 1
ATOM 3062 O O . PHE B 1 98 ? -1.615 -2.619 12.445 1 98.44 98 PHE B O 1
ATOM 3069 N N . ILE B 1 99 ? -0.072 -1.881 13.859 1 98.56 99 ILE B N 1
ATOM 3070 C CA . ILE B 1 99 ? -0.306 -2.812 14.953 1 98.56 99 ILE B CA 1
ATOM 3071 C C . ILE B 1 99 ? -0.272 -2.061 16.281 1 98.56 99 ILE B C 1
ATOM 3073 O O . ILE B 1 99 ? 0.562 -1.173 16.484 1 98.56 99 ILE B O 1
ATOM 3077 N N . SER B 1 100 ? -1.176 -2.438 17.188 1 98.5 100 SER B N 1
ATOM 3078 C CA . SER B 1 100 ? -1.322 -1.709 18.438 1 98.5 100 SER B CA 1
ATOM 3079 C C . SER B 1 100 ? -1.636 -2.654 19.594 1 98.5 100 SER B C 1
ATOM 3081 O O . SER B 1 100 ? -2.412 -3.598 19.438 1 98.5 100 SER B O 1
ATOM 3083 N N . GLY B 1 101 ? -1.071 -2.379 20.719 1 97.31 101 GLY B N 1
ATOM 3084 C CA . GLY B 1 101 ? -1.302 -3.072 21.969 1 97.31 101 GLY B CA 1
ATOM 3085 C C . GLY B 1 101 ? -0.814 -2.295 23.188 1 97.31 101 GLY B C 1
ATOM 3086 O O . GLY B 1 101 ? -0.648 -1.076 23.109 1 97.31 101 GLY B O 1
ATOM 3087 N N . ALA B 1 102 ? -0.631 -2.99 24.281 1 95.81 102 ALA B N 1
ATOM 3088 C CA . ALA B 1 102 ? -0.178 -2.355 25.516 1 95.81 102 ALA B CA 1
ATOM 3089 C C . ALA B 1 102 ? 1.192 -1.711 25.328 1 95.81 102 ALA B C 1
ATOM 3091 O O . ALA B 1 102 ? 1.528 -0.742 26.016 1 95.81 102 ALA B O 1
ATOM 3092 N N . PHE B 1 103 ? 1.897 -2.135 24.391 1 96.5 103 PHE B N 1
ATOM 3093 C CA . PHE B 1 103 ? 3.254 -1.653 24.156 1 96.5 103 PHE B CA 1
ATOM 3094 C C . PHE B 1 103 ? 3.236 -0.344 23.375 1 96.5 103 PHE B C 1
ATOM 3096 O O . PHE B 1 103 ? 4.273 0.306 23.219 1 96.5 103 PHE B O 1
ATOM 3103 N N . GLY B 1 104 ? 2.1 0.019 22.828 1 98.25 104 GLY B N 1
ATOM 3104 C CA . GLY B 1 104 ? 2.01 1.175 21.953 1 98.25 104 GLY B CA 1
ATOM 3105 C C . GLY B 1 104 ? 1.547 0.824 20.547 1 98.25 104 GLY B C 1
ATOM 3106 O O . GLY B 1 104 ? 0.882 -0.193 20.344 1 98.25 104 GLY B O 1
ATOM 3107 N N . THR B 1 105 ? 1.764 1.786 19.656 1 98.75 105 THR B N 1
ATOM 3108 C CA . THR B 1 105 ? 1.317 1.589 18.281 1 98.75 105 THR B CA 1
ATOM 3109 C C . THR B 1 105 ? 2.471 1.795 17.312 1 98.75 105 THR B C 1
ATOM 3111 O O . THR B 1 105 ? 3.213 2.773 17.406 1 98.75 105 THR B O 1
ATOM 3114 N N . LEU B 1 106 ? 2.73 0.841 16.5 1 98.81 106 LEU B N 1
ATOM 3115 C CA . LEU B 1 106 ? 3.611 0.969 15.344 1 98.81 106 LEU B CA 1
ATOM 3116 C C . LEU B 1 106 ? 2.805 1.139 14.062 1 98.81 106 LEU B C 1
ATOM 3118 O O . LEU B 1 106 ? 1.929 0.324 13.758 1 98.81 106 LEU B O 1
ATOM 3122 N N . THR B 1 107 ? 3.037 2.211 13.367 1 98.12 107 THR B N 1
ATOM 3123 C CA . THR B 1 107 ? 2.379 2.498 12.102 1 98.12 107 THR B CA 1
ATOM 3124 C C . THR B 1 107 ? 3.406 2.703 10.992 1 98.12 107 THR B C 1
ATOM 3126 O O . THR B 1 107 ? 4.461 3.301 11.219 1 98.12 107 THR B O 1
ATOM 3129 N N . MET B 1 108 ? 3.107 2.24 9.859 1 96.5 108 MET B N 1
ATOM 3130 C CA . MET B 1 108 ? 3.998 2.408 8.719 1 96.5 108 MET B CA 1
ATOM 3131 C C . MET B 1 108 ? 3.209 2.768 7.461 1 96.5 108 MET B C 1
ATOM 3133 O O . MET B 1 108 ? 2.145 2.201 7.207 1 96.5 108 MET B O 1
ATOM 3137 N N . GLY B 1 109 ? 3.678 3.672 6.688 1 94.88 109 GLY B N 1
ATOM 3138 C CA . GLY B 1 109 ? 3.051 4.133 5.461 1 94.88 109 GLY B CA 1
ATOM 3139 C C . GLY B 1 109 ? 3.209 5.625 5.234 1 94.88 109 GLY B C 1
ATOM 3140 O O . GLY B 1 109 ? 4.234 6.207 5.598 1 94.88 109 GLY B O 1
ATOM 3141 N N . GLU B 1 110 ? 2.295 6.18 4.508 1 94.25 110 GLU B N 1
ATOM 3142 C CA . GLU B 1 110 ? 2.248 7.629 4.336 1 94.25 110 GLU B CA 1
ATOM 3143 C C . GLU B 1 110 ? 1.605 8.305 5.543 1 94.25 110 GLU B C 1
ATOM 3145 O O . GLU B 1 110 ? 0.405 8.586 5.535 1 94.25 110 GLU B O 1
ATOM 3150 N N . ILE B 1 111 ? 2.4 8.562 6.516 1 95.25 111 ILE B N 1
ATOM 3151 C CA . ILE B 1 111 ? 1.926 9.094 7.789 1 95.25 111 ILE B CA 1
ATOM 3152 C C . ILE B 1 111 ? 2.852 10.211 8.258 1 95.25 111 ILE B C 1
ATOM 3154 O O . ILE B 1 111 ? 3.938 10.406 7.703 1 95.25 111 ILE B O 1
ATOM 3158 N N . ASP B 1 112 ? 2.383 10.891 9.25 1 97.56 112 ASP B N 1
ATOM 3159 C CA . ASP B 1 112 ? 3.23 11.891 9.898 1 97.56 112 ASP B CA 1
ATOM 3160 C C . ASP B 1 112 ? 4.371 11.227 10.664 1 97.56 112 ASP B C 1
ATOM 3162 O O . ASP B 1 112 ? 4.145 10.297 11.438 1 97.56 112 ASP B O 1
ATOM 3166 N N . GLY B 1 113 ? 5.602 11.758 10.445 1 98.62 113 GLY B N 1
ATOM 3167 C CA . GLY B 1 113 ? 6.691 11.359 11.328 1 98.62 113 GLY B CA 1
ATOM 3168 C C . GLY B 1 113 ? 6.539 11.906 12.742 1 98.62 113 GLY B C 1
ATOM 3169 O O . GLY B 1 113 ? 5.598 12.648 13.031 1 98.62 113 GLY B O 1
ATOM 3170 N N . ALA B 1 114 ? 7.48 11.555 13.562 1 98.94 114 ALA B N 1
ATOM 3171 C CA . ALA B 1 114 ? 7.379 11.852 14.992 1 98.94 114 ALA B CA 1
ATOM 3172 C C . ALA B 1 114 ? 7.328 13.359 15.234 1 98.94 114 ALA B C 1
ATOM 3174 O O . ALA B 1 114 ? 6.645 13.82 16.156 1 98.94 114 ALA B O 1
ATOM 3175 N N . MET B 1 115 ? 8.086 14.109 14.5 1 98.88 115 MET B N 1
ATOM 3176 C CA . MET B 1 115 ? 8.047 15.562 14.695 1 98.88 115 MET B CA 1
ATOM 3177 C C . MET B 1 115 ? 6.68 16.125 14.32 1 98.88 115 MET B C 1
ATOM 3179 O O . MET B 1 115 ? 6.082 16.875 15.094 1 98.88 115 MET B O 1
ATOM 3183 N N . ASP B 1 116 ? 6.281 15.758 13.133 1 98.5 116 ASP B N 1
ATOM 3184 C CA . ASP B 1 116 ? 4.977 16.25 12.695 1 98.5 116 ASP B CA 1
ATOM 3185 C C . ASP B 1 116 ? 3.877 15.781 13.648 1 98.5 116 ASP B C 1
ATOM 3187 O O . ASP B 1 116 ? 2.936 16.531 13.93 1 98.5 116 ASP B O 1
ATOM 3191 N N . TRP B 1 117 ? 3.973 14.602 14.172 1 98.5 117 TRP B N 1
ATOM 3192 C CA . TRP B 1 117 ? 3.041 14.039 15.141 1 98.5 117 TRP B CA 1
ATOM 3193 C C . TRP B 1 117 ? 3.027 14.859 16.422 1 98.5 117 TRP B C 1
ATOM 3195 O O . TRP B 1 117 ? 1.97 15.07 17.031 1 98.5 117 TRP B O 1
ATOM 3205 N N . ALA B 1 118 ? 4.113 15.336 16.828 1 98.81 118 ALA B N 1
ATOM 3206 C CA . ALA B 1 118 ? 4.262 15.977 18.125 1 98.81 118 ALA B CA 1
ATOM 3207 C C . ALA B 1 118 ? 3.912 17.469 18.047 1 98.81 118 ALA B C 1
ATOM 3209 O O . ALA B 1 118 ? 3.352 18.016 19 1 98.81 118 ALA B O 1
ATOM 3210 N N . MET B 1 119 ? 4.23 18.047 16.938 1 98.69 119 MET B N 1
ATOM 3211 C CA . MET B 1 119 ? 4.078 19.5 16.797 1 98.69 119 MET B CA 1
ATOM 3212 C C . MET B 1 119 ? 2.641 19.859 16.422 1 98.69 119 MET B C 1
ATOM 3214 O O . MET B 1 119 ? 1.99 19.141 15.664 1 98.69 119 MET B O 1
ATOM 3218 N N . THR B 1 120 ? 2.207 20.953 17 1 98 120 THR B N 1
ATOM 3219 C CA . THR B 1 120 ? 0.951 21.562 16.562 1 98 120 THR B CA 1
ATOM 3220 C C . THR B 1 120 ? 1.206 22.859 15.812 1 98 120 THR B C 1
ATOM 3222 O O . THR B 1 120 ? 1.586 23.875 16.422 1 98 120 THR B O 1
ATOM 3225 N N . GLU B 1 121 ? 0.893 22.797 14.562 1 94.75 121 GLU B N 1
ATOM 3226 C CA . GLU B 1 121 ? 1.312 23.922 13.742 1 94.75 121 GLU B CA 1
ATOM 3227 C C . GLU B 1 121 ? 0.135 24.844 13.438 1 94.75 121 GLU B C 1
ATOM 3229 O O . GLU B 1 121 ? 0.328 25.969 12.977 1 94.75 121 GLU B O 1
ATOM 3234 N N . ASN B 1 122 ? -1.009 24.422 13.602 1 97.12 122 ASN B N 1
ATOM 3235 C CA . ASN B 1 122 ? -2.203 25.172 13.25 1 97.12 122 ASN B CA 1
ATOM 3236 C C . ASN B 1 122 ? -3.393 24.781 14.125 1 97.12 122 ASN B C 1
ATOM 3238 O O . ASN B 1 122 ? -3.867 23.656 14.055 1 97.12 122 ASN B O 1
ATOM 3242 N N . VAL B 1 123 ? -3.926 25.75 14.945 1 97.69 123 VAL B N 1
ATOM 3243 C CA . VAL B 1 123 ? -5.062 25.422 15.797 1 97.69 123 VAL B CA 1
ATOM 3244 C C . VAL B 1 123 ? -6.297 26.188 15.336 1 97.69 123 VAL B C 1
ATOM 3246 O O . VAL B 1 123 ? -6.18 27.297 14.789 1 97.69 123 VAL B O 1
ATOM 3249 N N . GLY B 1 124 ? -7.406 25.609 15.555 1 97.75 124 GLY B N 1
ATOM 3250 C CA . GLY B 1 124 ? -8.68 26.281 15.328 1 97.75 124 GLY B CA 1
ATOM 3251 C C . GLY B 1 124 ? -8.977 26.516 13.859 1 97.75 124 GLY B C 1
ATOM 3252 O O . GLY B 1 124 ? -9.672 27.469 13.508 1 97.75 124 GLY B O 1
ATOM 3253 N N . ASN B 1 125 ? -8.43 25.75 13.008 1 98.19 125 ASN B N 1
ATOM 3254 C CA . ASN B 1 125 ? -8.578 25.891 11.562 1 98.19 125 ASN B CA 1
ATOM 3255 C C . ASN B 1 125 ? -9.727 25.047 11.023 1 98.19 125 ASN B C 1
ATOM 3257 O O . ASN B 1 125 ? -9.648 23.828 11.016 1 98.19 125 ASN B O 1
ATOM 3261 N N . PRO B 1 126 ? -10.797 25.656 10.516 1 98.25 126 PRO B N 1
ATOM 3262 C CA . PRO B 1 126 ? -11.906 24.844 10.008 1 98.25 126 PRO B CA 1
ATOM 3263 C C . PRO B 1 126 ? -11.625 24.266 8.617 1 98.25 126 PRO B C 1
ATOM 3265 O O . PRO B 1 126 ? -12.391 23.422 8.133 1 98.25 126 PRO B O 1
ATOM 3268 N N . GLY B 1 127 ? -10.555 24.703 7.992 1 97.94 127 GLY B N 1
ATOM 3269 C CA . GLY B 1 127 ? -10.227 24.25 6.652 1 97.94 127 GLY B CA 1
ATOM 3270 C C . GLY B 1 127 ? -10.945 25.016 5.562 1 97.94 127 GLY B C 1
ATOM 3271 O O . GLY B 1 127 ? -11.828 25.828 5.848 1 97.94 127 GLY B O 1
ATOM 3272 N N . THR B 1 128 ? -10.453 24.844 4.305 1 98.19 128 THR B N 1
ATOM 3273 C CA . THR B 1 128 ? -11.062 25.359 3.088 1 98.19 128 THR B CA 1
ATOM 3274 C C . THR B 1 128 ? -11.078 24.312 1.99 1 98.19 128 THR B C 1
ATOM 3276 O O . THR B 1 128 ? -10.375 23.297 2.086 1 98.19 128 THR B O 1
ATOM 3279 N N . ILE B 1 129 ? -11.859 24.516 0.954 1 96.38 129 ILE B N 1
ATOM 3280 C CA . ILE B 1 129 ? -11.898 23.516 -0.109 1 96.38 129 ILE B CA 1
ATOM 3281 C C . ILE B 1 129 ? -10.68 23.672 -1.016 1 96.38 129 ILE B C 1
ATOM 3283 O O . ILE B 1 129 ? -10.273 22.719 -1.684 1 96.38 129 ILE B O 1
ATOM 3287 N N . GLY B 1 130 ? -10.055 24.859 -1.002 1 95.5 130 GLY B N 1
ATOM 3288 C CA . GLY B 1 130 ? -8.906 25.109 -1.863 1 95.5 130 GLY B CA 1
ATOM 3289 C C . GLY B 1 130 ? -7.59 25.141 -1.112 1 95.5 130 GLY B C 1
ATOM 3290 O O . GLY B 1 130 ? -6.574 25.578 -1.646 1 95.5 130 GLY B O 1
ATOM 3291 N N . ASP B 1 131 ? -7.559 24.844 0.171 1 95.94 131 ASP B N 1
ATOM 3292 C CA . ASP B 1 131 ? -6.391 24.859 1.048 1 95.94 131 ASP B CA 1
ATOM 3293 C C . ASP B 1 131 ? -5.77 26.25 1.116 1 95.94 131 ASP B C 1
ATOM 3295 O O . ASP B 1 131 ? -4.555 26.391 1.284 1 95.94 131 ASP B O 1
ATOM 3299 N N . ASP B 1 132 ? -6.523 27.203 0.956 1 97.62 132 ASP B N 1
ATOM 3300 C CA . ASP B 1 132 ? -6.039 28.578 0.842 1 97.62 132 ASP B CA 1
ATOM 3301 C C . ASP B 1 132 ? -5.27 28.984 2.096 1 97.62 132 ASP B C 1
ATOM 3303 O O . ASP B 1 132 ? -4.25 29.688 2.006 1 97.62 132 ASP B O 1
ATOM 3307 N N . GLU B 1 133 ? -5.777 28.562 3.203 1 97.56 133 GLU B N 1
ATOM 3308 C CA . GLU B 1 133 ? -5.25 29.031 4.48 1 97.56 133 GLU B CA 1
ATOM 3309 C C . GLU B 1 133 ? -3.91 28.375 4.797 1 97.56 133 GLU B C 1
ATOM 3311 O O . GLU B 1 133 ? -3.184 28.828 5.684 1 97.56 133 GLU B O 1
ATOM 3316 N N . THR B 1 134 ? -3.564 27.297 4.094 1 97.69 134 THR B N 1
ATOM 3317 C CA . THR B 1 134 ? -2.342 26.594 4.477 1 97.69 134 THR B CA 1
ATOM 3318 C C . THR B 1 134 ? -1.385 26.5 3.291 1 97.69 134 THR B C 1
ATOM 3320 O O . THR B 1 134 ? -0.256 26.016 3.436 1 97.69 134 THR B O 1
ATOM 3323 N N . THR B 1 135 ? -1.767 26.953 2.146 1 97 135 THR B N 1
ATOM 3324 C CA . THR B 1 135 ? -0.915 26.797 0.972 1 97 135 THR B CA 1
ATOM 3325 C C . THR B 1 135 ? 0.071 27.953 0.869 1 97 135 THR B C 1
ATOM 3327 O O . THR B 1 135 ? 0.976 27.938 0.033 1 97 135 THR B O 1
ATOM 3330 N N . HIS B 1 136 ? -0.039 29 1.667 1 97.44 136 HIS B N 1
ATOM 3331 C CA . HIS B 1 136 ? 0.864 30.141 1.568 1 97.44 136 HIS B CA 1
ATOM 3332 C C . HIS B 1 136 ? 2.297 29.734 1.905 1 97.44 136 HIS B C 1
ATOM 3334 O O . HIS B 1 136 ? 2.52 28.781 2.664 1 97.44 136 HIS B O 1
ATOM 3340 N N . ALA B 1 137 ? 3.213 30.531 1.453 1 96.94 137 ALA B N 1
ATOM 3341 C CA . ALA B 1 137 ? 4.621 30.141 1.426 1 96.94 137 ALA B CA 1
ATOM 3342 C C . ALA B 1 137 ? 5.211 30.125 2.832 1 96.94 137 ALA B C 1
ATOM 3344 O O . ALA B 1 137 ? 6.262 29.531 3.062 1 96.94 137 ALA B O 1
ATOM 3345 N N . GLY B 1 138 ? 4.59 30.766 3.762 1 97.81 138 GLY B N 1
ATOM 3346 C CA . GLY B 1 138 ? 5.102 30.797 5.121 1 97.81 138 GLY B CA 1
ATOM 3347 C C . GLY B 1 138 ? 4.59 29.656 5.98 1 97.81 138 GLY B C 1
ATOM 3348 O O . GLY B 1 138 ? 4.961 29.531 7.148 1 97.81 138 GLY B O 1
ATOM 3349 N N . TYR B 1 139 ? 3.758 28.812 5.422 1 98.19 139 TYR B N 1
ATOM 3350 C CA . TYR B 1 139 ? 3.17 27.734 6.203 1 98.19 139 TYR B CA 1
ATOM 3351 C C . TYR B 1 139 ? 4.129 26.562 6.312 1 98.19 139 TYR B C 1
ATOM 3353 O O . TYR B 1 139 ? 4.754 26.172 5.324 1 98.19 139 TYR B O 1
ATOM 3361 N N . PHE B 1 140 ? 4.277 25.984 7.496 1 97.69 140 PHE B N 1
ATOM 3362 C CA . PHE B 1 140 ? 5.16 24.859 7.754 1 97.69 140 PHE B CA 1
ATOM 3363 C C . PHE B 1 140 ? 4.406 23.719 8.445 1 97.69 140 PHE B C 1
ATOM 3365 O O . PHE B 1 140 ? 4.398 23.641 9.672 1 97.69 140 PHE B O 1
ATOM 3372 N N . GLY B 1 141 ? 3.854 22.766 7.629 1 94.75 141 GLY B N 1
ATOM 3373 C CA . GLY B 1 141 ? 2.963 21.766 8.188 1 94.75 141 GLY B CA 1
ATOM 3374 C C . GLY B 1 141 ? 3.557 20.359 8.188 1 94.75 141 GLY B C 1
ATOM 3375 O O . GLY B 1 141 ? 3.209 19.531 9.039 1 94.75 141 GLY B O 1
ATOM 3376 N N . ALA B 1 142 ? 4.426 20.047 7.273 1 92.56 142 ALA B N 1
ATOM 3377 C CA . ALA B 1 142 ? 4.895 18.672 7.105 1 92.56 142 ALA B CA 1
ATOM 3378 C C . ALA B 1 142 ? 6.309 18.516 7.656 1 92.56 142 ALA B C 1
ATOM 3380 O O . ALA B 1 142 ? 6.836 17.406 7.703 1 92.56 142 ALA B O 1
ATOM 3381 N N . TYR B 1 143 ? 6.91 19.625 8.008 1 97.31 143 TYR B N 1
ATOM 3382 C CA . TYR B 1 143 ? 8.289 19.625 8.484 1 97.31 143 TYR B CA 1
ATOM 3383 C C . TYR B 1 143 ? 9.195 18.875 7.52 1 97.31 143 TYR B C 1
ATOM 3385 O O . TYR B 1 143 ? 9.305 19.234 6.344 1 97.31 143 TYR B O 1
ATOM 3393 N N . GLY B 1 144 ? 9.867 17.891 8.008 1 97 144 GLY B N 1
ATOM 3394 C CA . GLY B 1 144 ? 10.805 17.203 7.137 1 97 144 GLY B CA 1
ATOM 3395 C C . GLY B 1 144 ? 10.266 15.891 6.594 1 97 144 GLY B C 1
ATOM 3396 O O . GLY B 1 144 ? 11.016 15.086 6.043 1 97 144 GLY B O 1
ATOM 3397 N N . ASP B 1 145 ? 9.008 15.672 6.672 1 96 145 ASP B N 1
ATOM 3398 C CA . ASP B 1 145 ? 8.414 14.422 6.199 1 96 145 ASP B CA 1
ATOM 3399 C C . ASP B 1 145 ? 8.422 14.359 4.672 1 96 145 ASP B C 1
ATOM 3401 O O . ASP B 1 145 ? 8.266 15.383 4.004 1 96 145 ASP B O 1
ATOM 3405 N N . GLY B 1 146 ? 8.547 13.188 4.102 1 93.5 146 GLY B N 1
ATOM 3406 C CA . GLY B 1 146 ? 8.375 12.93 2.68 1 93.5 146 GLY B CA 1
ATOM 3407 C C . GLY B 1 146 ? 9.539 13.422 1.838 1 93.5 146 GLY B C 1
ATOM 3408 O O . GLY B 1 146 ? 9.352 13.82 0.687 1 93.5 146 GLY B O 1
ATOM 3409 N N . LYS B 1 147 ? 10.656 13.484 2.395 1 94.5 147 LYS B N 1
ATOM 3410 C CA . LYS B 1 147 ? 11.805 13.969 1.626 1 94.5 147 LYS B CA 1
ATOM 3411 C C . LYS B 1 147 ? 12.406 12.852 0.782 1 94.5 147 LYS B C 1
ATOM 3413 O O . LYS B 1 147 ? 13.242 13.109 -0.088 1 94.5 147 LYS B O 1
ATOM 3418 N N . TYR B 1 148 ? 11.977 11.664 1.116 1 92.62 148 TYR B N 1
ATOM 3419 C CA . TYR B 1 148 ? 12.336 10.523 0.276 1 92.62 148 TYR B CA 1
ATOM 3420 C C . TYR B 1 148 ? 11.102 9.953 -0.423 1 92.62 148 TYR B C 1
ATOM 3422 O O . TYR B 1 148 ? 10.469 10.641 -1.229 1 92.62 148 TYR B O 1
ATOM 3430 N N . ASP B 1 149 ? 10.656 8.812 -0.04 1 89.06 149 ASP B N 1
ATOM 3431 C CA . ASP B 1 149 ? 9.516 8.25 -0.757 1 89.06 149 ASP B CA 1
ATOM 3432 C C . ASP B 1 149 ? 8.234 8.383 0.063 1 89.06 149 ASP B C 1
ATOM 3434 O O . ASP B 1 149 ? 7.219 7.758 -0.253 1 89.06 149 ASP B O 1
ATOM 3438 N N . ASN B 1 150 ? 8.289 9.117 1.166 1 92.56 150 ASN B N 1
ATOM 3439 C CA . ASN B 1 150 ? 7.152 9.43 2.027 1 92.56 150 ASN B CA 1
ATOM 3440 C C . ASN B 1 150 ? 6.613 8.188 2.721 1 92.56 150 ASN B C 1
ATOM 3442 O O . ASN B 1 150 ? 5.445 8.141 3.115 1 92.56 150 ASN B O 1
ATOM 3446 N N . GLN B 1 151 ? 7.344 7.121 2.754 1 93.38 151 GLN B N 1
ATOM 3447 C CA . GLN B 1 151 ? 7.059 5.969 3.6 1 93.38 151 GLN B CA 1
ATOM 3448 C C . GLN B 1 151 ? 7.746 6.098 4.957 1 93.38 151 GLN B C 1
ATOM 3450 O O . GLN B 1 151 ? 8.969 6.031 5.051 1 93.38 151 GLN B O 1
ATOM 3455 N N . ILE B 1 152 ? 6.922 6.246 5.973 1 96.31 152 ILE B N 1
ATOM 3456 C CA . ILE B 1 152 ? 7.438 6.512 7.312 1 96.31 152 ILE B CA 1
ATOM 3457 C C . ILE B 1 152 ? 6.984 5.41 8.266 1 96.31 152 ILE B C 1
ATOM 3459 O O . ILE B 1 152 ? 5.84 4.953 8.195 1 96.31 152 ILE B O 1
ATOM 3463 N N . ALA B 1 153 ? 7.879 4.965 9.094 1 97.62 153 ALA B N 1
ATOM 3464 C CA . ALA B 1 153 ? 7.527 4.148 10.258 1 97.62 153 ALA B CA 1
ATOM 3465 C C . ALA B 1 153 ? 7.555 4.973 11.539 1 97.62 153 ALA B C 1
ATOM 3467 O O . ALA B 1 153 ? 8.523 5.688 11.805 1 97.62 153 ALA B O 1
ATOM 3468 N N . ARG B 1 154 ? 6.484 4.871 12.305 1 98.81 154 ARG B N 1
ATOM 3469 C CA . ARG B 1 154 ? 6.406 5.625 13.547 1 98.81 154 ARG B CA 1
ATOM 3470 C C . ARG B 1 154 ? 5.906 4.742 14.688 1 98.81 154 ARG B C 1
ATOM 3472 O O . ARG B 1 154 ? 4.887 4.066 14.555 1 98.81 154 ARG B O 1
ATOM 3479 N N . TYR B 1 155 ? 6.695 4.734 15.719 1 98.88 155 TYR B N 1
ATOM 3480 C CA . TYR B 1 155 ? 6.246 4.156 16.984 1 98.88 155 TYR B CA 1
ATOM 3481 C C . TYR B 1 155 ? 5.82 5.25 17.953 1 98.88 155 TYR B C 1
ATOM 3483 O O . TYR B 1 155 ? 6.516 6.254 18.109 1 98.88 155 TYR B O 1
ATOM 3491 N N . GLU B 1 156 ? 4.684 5.004 18.547 1 98.81 156 GLU B N 1
ATOM 3492 C CA . GLU B 1 156 ? 4.234 5.969 19.547 1 98.81 156 GLU B CA 1
ATOM 3493 C C . GLU B 1 156 ? 3.697 5.266 20.781 1 98.81 156 GLU B C 1
ATOM 3495 O O . GLU B 1 156 ? 3.191 4.145 20.703 1 98.81 156 GLU B O 1
ATOM 3500 N N . TYR B 1 157 ? 3.84 5.914 21.906 1 98.69 157 TYR B N 1
ATOM 3501 C CA . TYR B 1 157 ? 3.375 5.449 23.203 1 98.69 157 TYR B CA 1
ATOM 3502 C C . TYR B 1 157 ? 2.807 6.602 24.016 1 98.69 157 TYR B C 1
ATOM 3504 O O . TYR B 1 157 ? 3.354 7.707 24.016 1 98.69 157 TYR B O 1
ATOM 3512 N N . SER B 1 158 ? 1.707 6.328 24.656 1 97.25 158 SER B N 1
ATOM 3513 C CA . SER B 1 158 ? 1.084 7.312 25.531 1 97.25 158 SER B CA 1
ATOM 3514 C C . SER B 1 158 ? 1.028 6.816 26.969 1 97.25 158 SER B C 1
ATOM 3516 O O . SER B 1 158 ? 0.781 5.637 27.219 1 97.25 158 SER B O 1
ATOM 3518 N N . PHE B 1 159 ? 1.279 7.664 27.875 1 96.12 159 PHE B N 1
ATOM 3519 C CA . PHE B 1 159 ? 1.174 7.383 29.297 1 96.12 159 PHE B CA 1
ATOM 3520 C C . PHE B 1 159 ? 0.684 8.617 30.062 1 96.12 159 PHE B C 1
ATOM 3522 O O . PHE B 1 159 ? 1.397 9.617 30.156 1 96.12 159 PHE B O 1
ATOM 3529 N N . GLY B 1 160 ? -0.517 8.445 30.625 1 95.44 160 GLY B N 1
ATOM 3530 C CA . GLY B 1 160 ? -1.163 9.609 31.203 1 95.44 160 GLY B CA 1
ATOM 3531 C C . GLY B 1 160 ? -1.424 10.719 30.203 1 95.44 160 GLY B C 1
ATOM 3532 O O . GLY B 1 160 ? -2.035 10.484 29.156 1 95.44 160 GLY B O 1
ATOM 3533 N N . ASP B 1 161 ? -0.863 11.914 30.531 1 95.88 161 ASP B N 1
ATOM 3534 C CA . ASP B 1 161 ? -1.076 13.086 29.688 1 95.88 161 ASP B CA 1
ATOM 3535 C C . ASP B 1 161 ? 0.086 13.289 28.719 1 95.88 161 ASP B C 1
ATOM 3537 O O . ASP B 1 161 ? 0.145 14.297 28.016 1 95.88 161 ASP B O 1
ATOM 3541 N N . PHE B 1 162 ? 0.982 12.297 28.688 1 98 162 PHE B N 1
ATOM 3542 C CA . PHE B 1 162 ? 2.189 12.414 27.891 1 98 162 PHE B CA 1
ATOM 3543 C C . PHE B 1 162 ? 2.158 11.438 26.719 1 98 162 PHE B C 1
ATOM 3545 O O . PHE B 1 162 ? 1.556 10.367 26.812 1 98 162 PHE B O 1
ATOM 3552 N N . GLY B 1 163 ? 2.725 11.859 25.656 1 98.56 163 GLY B N 1
ATOM 3553 C CA . GLY B 1 163 ? 3.008 10.977 24.531 1 98.56 163 GLY B CA 1
ATOM 3554 C C . GLY B 1 163 ? 4.422 11.125 24 1 98.56 163 GLY B C 1
ATOM 3555 O O . GLY B 1 163 ? 4.992 12.219 24.031 1 98.56 163 GLY B O 1
ATOM 3556 N N . VAL B 1 164 ? 4.984 10.055 23.547 1 98.88 164 VAL B N 1
ATOM 3557 C CA . VAL B 1 164 ? 6.289 10.062 22.906 1 98.88 164 VAL B CA 1
ATOM 3558 C C . VAL B 1 164 ? 6.223 9.281 21.594 1 98.88 164 VAL B C 1
ATOM 3560 O O . VAL B 1 164 ? 5.406 8.359 21.453 1 98.88 164 VAL B O 1
ATOM 3563 N N . ALA B 1 165 ? 7.055 9.68 20.641 1 98.94 165 ALA B N 1
ATOM 3564 C CA . ALA B 1 165 ? 7.117 8.969 19.375 1 98.94 165 ALA B CA 1
ATOM 3565 C C . ALA B 1 165 ? 8.523 9.016 18.781 1 98.94 165 ALA B C 1
ATOM 3567 O O . ALA B 1 165 ? 9.273 9.961 19.031 1 98.94 165 ALA B O 1
ATOM 3568 N N . ILE B 1 166 ? 8.898 7.996 18.078 1 98.94 166 ILE B N 1
ATOM 3569 C CA . ILE B 1 166 ? 10.086 7.957 17.234 1 98.94 166 ILE B CA 1
ATOM 3570 C C . ILE B 1 166 ? 9.695 7.523 15.828 1 98.94 166 ILE B C 1
ATOM 3572 O O . ILE B 1 166 ? 8.719 6.793 15.641 1 98.94 166 ILE B O 1
ATOM 3576 N N . SER B 1 167 ? 10.391 8.047 14.852 1 98.88 167 SER B N 1
ATOM 3577 C CA . SER B 1 167 ? 10.062 7.664 13.484 1 98.88 167 SER B CA 1
ATOM 3578 C C . SER B 1 167 ? 11.305 7.648 12.602 1 98.88 167 SER B C 1
ATOM 3580 O O . SER B 1 167 ? 12.336 8.219 12.961 1 98.88 167 SER B O 1
ATOM 3582 N N . ALA B 1 168 ? 11.164 6.977 11.492 1 98.44 168 ALA B N 1
ATOM 3583 C CA . ALA B 1 168 ? 12.211 6.922 10.477 1 98.44 168 ALA B CA 1
ATOM 3584 C C . ALA B 1 168 ? 11.609 6.938 9.07 1 98.44 168 ALA B C 1
ATOM 3586 O O . ALA B 1 168 ? 10.508 6.426 8.852 1 98.44 168 ALA B O 1
ATOM 3587 N N . GLU B 1 169 ? 12.258 7.543 8.195 1 96.88 169 GLU B N 1
ATOM 3588 C CA . GLU B 1 169 ? 12.062 7.469 6.75 1 96.88 169 GLU B CA 1
ATOM 3589 C C . GLU B 1 169 ? 13.359 7.086 6.039 1 96.88 169 GLU B C 1
ATOM 3591 O O . GLU B 1 169 ? 14.375 7.781 6.164 1 96.88 169 GLU B O 1
ATOM 3596 N N . LEU B 1 170 ? 13.312 6.039 5.285 1 96 170 LEU B N 1
ATOM 3597 C CA . LEU B 1 170 ? 14.539 5.516 4.707 1 96 170 LEU B CA 1
ATOM 3598 C C . LEU B 1 170 ? 14.75 6.059 3.297 1 96 170 LEU B C 1
ATOM 3600 O O . LEU B 1 1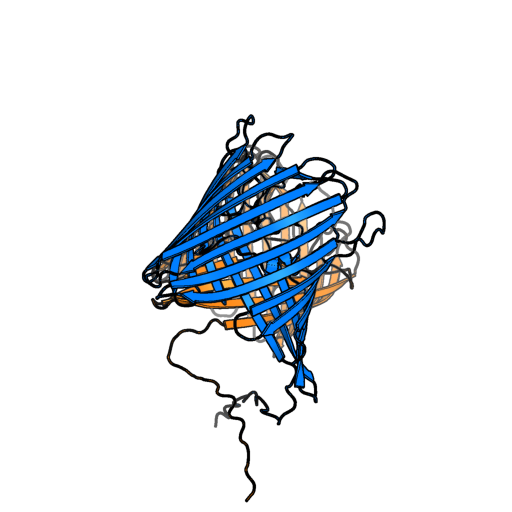70 ? 13.797 6.223 2.539 1 96 170 LEU B O 1
ATOM 3604 N N . ASP B 1 171 ? 15.992 6.371 2.969 1 95.12 171 ASP B N 1
ATOM 3605 C CA . ASP B 1 171 ? 16.375 6.648 1.585 1 95.12 171 ASP B CA 1
ATOM 3606 C C . ASP B 1 171 ? 16.641 5.355 0.818 1 95.12 171 ASP B C 1
ATOM 3608 O O . ASP B 1 171 ? 17.719 4.785 0.911 1 95.12 171 ASP B O 1
ATOM 3612 N N . ASP B 1 172 ? 15.797 5.008 -0.008 1 90.81 172 ASP B N 1
ATOM 3613 C CA . ASP B 1 172 ? 15.875 3.717 -0.685 1 90.81 172 ASP B CA 1
ATOM 3614 C C . ASP B 1 172 ? 16.969 3.717 -1.746 1 90.81 172 ASP B C 1
ATOM 3616 O O . ASP B 1 172 ? 17.375 2.656 -2.23 1 90.81 172 ASP B O 1
ATOM 3620 N N . THR B 1 173 ? 17.406 4.891 -2.123 1 89.69 173 THR B N 1
ATOM 3621 C CA . THR B 1 173 ? 18.5 4.961 -3.094 1 89.69 173 THR B CA 1
ATOM 3622 C C . THR B 1 173 ? 19.844 4.73 -2.416 1 89.69 173 THR B C 1
ATOM 3624 O O . THR B 1 173 ? 20.844 4.48 -3.086 1 89.69 173 THR B O 1
ATOM 3627 N N . ASP B 1 174 ? 19.844 4.887 -1.101 1 90.56 174 ASP B N 1
ATOM 3628 C CA . ASP B 1 174 ? 21.031 4.691 -0.272 1 90.56 174 ASP B CA 1
ATOM 3629 C C . ASP B 1 174 ? 22.109 5.707 -0.623 1 90.56 174 ASP B C 1
ATOM 3631 O O . ASP B 1 174 ? 23.312 5.398 -0.558 1 90.56 174 ASP B O 1
ATOM 3635 N N . THR B 1 175 ? 21.766 6.812 -1.115 1 93.19 175 THR B N 1
ATOM 3636 C CA . THR B 1 175 ? 22.703 7.883 -1.436 1 93.19 175 THR B CA 1
ATOM 3637 C C . THR B 1 175 ? 22.781 8.898 -0.298 1 93.19 175 THR B C 1
ATOM 3639 O O . THR B 1 175 ? 23.781 9.594 -0.147 1 93.19 175 THR B O 1
ATOM 3642 N N . ASN B 1 176 ? 21.719 8.984 0.462 1 95.69 176 ASN B N 1
ATOM 3643 C CA . ASN B 1 176 ? 21.641 9.883 1.606 1 95.69 176 ASN B CA 1
ATOM 3644 C C . ASN B 1 176 ? 21.453 9.117 2.912 1 95.69 176 ASN B C 1
ATOM 3646 O O . ASN B 1 176 ? 21 7.973 2.906 1 95.69 176 ASN B O 1
ATOM 3650 N N . GLY B 1 177 ? 21.891 9.766 4.039 1 96.44 177 GLY B N 1
ATOM 3651 C CA . GLY B 1 177 ? 21.484 9.234 5.332 1 96.44 177 GLY B CA 1
ATOM 3652 C C . GLY B 1 177 ? 19.984 9.203 5.531 1 96.44 177 GLY B C 1
ATOM 3653 O O . GLY B 1 177 ? 19.281 10.094 5.066 1 96.44 177 GLY B O 1
ATOM 3654 N N . ASP B 1 178 ? 19.531 8.195 6.273 1 97.62 178 ASP B N 1
ATOM 3655 C CA . ASP B 1 178 ? 18.109 8.062 6.562 1 97.62 178 ASP B CA 1
ATOM 3656 C C . ASP B 1 178 ? 17.609 9.203 7.449 1 97.62 178 ASP B C 1
ATOM 3658 O O . ASP B 1 178 ? 18.406 9.891 8.086 1 97.62 178 ASP B O 1
ATOM 3662 N N . GLY B 1 179 ? 16.312 9.445 7.375 1 98.44 179 GLY B N 1
ATOM 3663 C CA . GLY B 1 179 ? 15.695 10.422 8.25 1 98.44 179 GLY B CA 1
ATOM 3664 C C . GLY B 1 179 ? 15.18 9.82 9.547 1 98.44 179 GLY B C 1
ATOM 3665 O O . GLY B 1 179 ? 14.633 8.719 9.547 1 98.44 179 GLY B O 1
ATOM 3666 N N . TYR B 1 180 ? 15.383 10.539 10.648 1 98.88 180 TYR B N 1
ATOM 3667 C CA . TYR B 1 180 ? 14.898 10.117 11.961 1 98.88 180 TYR B CA 1
ATOM 3668 C C . TYR B 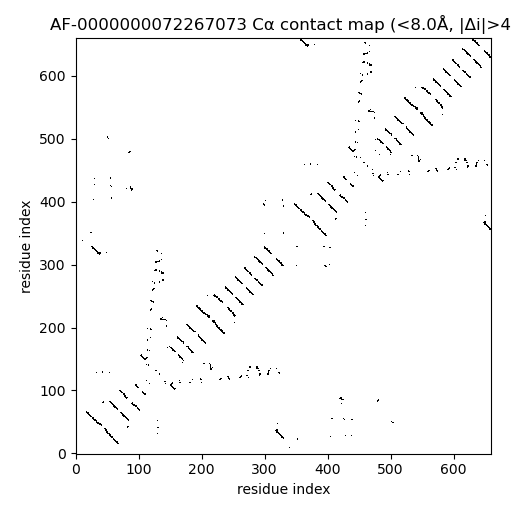1 180 ? 14.234 11.281 12.695 1 98.88 180 TYR B C 1
ATOM 3670 O O . TYR B 1 180 ? 14.578 12.445 12.453 1 98.88 180 TYR B O 1
ATOM 3678 N N . ALA B 1 181 ? 13.273 10.977 13.516 1 98.94 181 ALA B N 1
ATOM 3679 C CA . ALA B 1 181 ? 12.672 12.016 14.352 1 98.94 181 ALA B CA 1
ATOM 3680 C C . ALA B 1 181 ? 12.25 11.453 15.703 1 98.94 181 ALA B C 1
ATOM 3682 O O . ALA B 1 181 ? 12 10.25 15.836 1 98.94 181 ALA B O 1
ATOM 3683 N N . ILE B 1 182 ? 12.273 12.234 16.641 1 98.94 182 ILE B N 1
ATOM 3684 C CA . ILE B 1 182 ? 11.727 11.969 17.969 1 98.94 182 ILE B CA 1
ATOM 3685 C C . ILE B 1 182 ? 10.828 13.125 18.406 1 98.94 182 ILE B C 1
ATOM 3687 O O . ILE B 1 182 ? 11.117 14.281 18.109 1 98.94 182 ILE B O 1
ATOM 3691 N N . GLY B 1 183 ? 9.719 12.867 19.031 1 98.88 183 GLY B N 1
ATOM 3692 C CA . GLY B 1 183 ? 8.781 13.883 19.484 1 98.88 183 GLY B CA 1
ATOM 3693 C C . GLY B 1 183 ? 8.117 13.531 20.797 1 98.88 183 GLY B C 1
ATOM 3694 O O . GLY B 1 183 ? 8 12.352 21.156 1 98.88 183 GLY B O 1
ATOM 3695 N N . ALA B 1 184 ? 7.793 14.492 21.5 1 98.88 184 ALA B N 1
ATOM 3696 C CA . ALA B 1 184 ? 7.02 14.367 22.734 1 98.88 184 ALA B CA 1
ATOM 3697 C C . ALA B 1 184 ? 5.879 15.383 22.766 1 98.88 184 ALA B C 1
ATOM 3699 O O . ALA B 1 184 ? 6.008 16.484 22.25 1 98.88 184 ALA B O 1
ATOM 3700 N N . LYS B 1 185 ? 4.812 14.992 23.359 1 98.44 185 LYS B N 1
ATOM 3701 C CA . LYS B 1 185 ? 3.697 15.914 23.547 1 98.44 185 LYS B CA 1
ATOM 3702 C C . LYS B 1 185 ? 3.098 15.781 24.938 1 98.44 185 LYS B C 1
ATOM 3704 O O . LYS B 1 185 ? 3.236 14.742 25.578 1 98.44 185 LYS B O 1
ATOM 3709 N N . TYR B 1 186 ? 2.566 16.781 25.406 1 98.31 186 TYR B N 1
ATOM 3710 C CA . TYR B 1 186 ? 1.887 16.859 26.688 1 98.31 186 TYR B CA 1
ATOM 3711 C C . TYR B 1 186 ? 0.616 17.703 26.578 1 98.31 186 TYR B C 1
ATOM 3713 O O . TYR B 1 186 ? 0.596 18.734 25.906 1 98.31 186 TYR B O 1
ATOM 3721 N N . LYS B 1 187 ? -0.407 17.219 27.188 1 96.38 187 LYS B N 1
ATOM 3722 C CA . LYS B 1 187 ? -1.651 17.969 27.297 1 96.38 187 LYS B CA 1
ATOM 3723 C C . LYS B 1 187 ? -2.141 18.016 28.734 1 96.38 187 LYS B C 1
ATOM 3725 O O . LYS B 1 187 ? -2.061 17.031 29.453 1 96.38 187 LYS B O 1
ATOM 3730 N N . GLY B 1 188 ? -2.617 19.234 29.125 1 95.06 188 GLY B N 1
ATOM 3731 C CA . GLY B 1 188 ? -3.139 19.391 30.484 1 95.06 188 GLY B CA 1
ATOM 3732 C C . GLY B 1 188 ? -4.039 20.594 30.641 1 95.06 188 GLY B C 1
ATOM 3733 O O . GLY B 1 188 ? -4.16 21.406 29.719 1 95.06 188 GLY B O 1
ATOM 3734 N N . ASP B 1 189 ? -4.688 20.547 31.75 1 93.19 189 ASP B N 1
ATOM 3735 C CA . ASP B 1 189 ? -5.504 21.688 32.156 1 93.19 189 ASP B CA 1
ATOM 3736 C C . ASP B 1 189 ? -4.773 22.562 33.156 1 93.19 189 ASP B C 1
ATOM 3738 O O . ASP B 1 189 ? -4.23 22.047 34.156 1 93.19 189 ASP B O 1
ATOM 3742 N N . PHE B 1 190 ? -4.773 23.797 32.781 1 91.31 190 PHE B N 1
ATOM 3743 C CA . PHE B 1 190 ? -4.121 24.75 33.688 1 91.31 190 PHE B CA 1
ATOM 3744 C C . PHE B 1 190 ? -5.059 25.906 34.031 1 91.31 190 PHE B C 1
ATOM 3746 O O . PHE B 1 190 ? -5.137 26.891 33.281 1 91.31 190 PHE B O 1
ATOM 3753 N N . GLY B 1 191 ? -5.617 25.875 35.25 1 89.31 191 GLY B N 1
ATOM 3754 C CA . GLY B 1 191 ? -6.438 26.969 35.719 1 89.31 191 GLY B CA 1
ATOM 3755 C C . GLY B 1 191 ? -7.609 27.281 34.812 1 89.31 191 GLY B C 1
ATOM 3756 O O . GLY B 1 191 ? -7.891 28.453 34.531 1 89.31 191 GLY B O 1
ATOM 3757 N N . GLY B 1 192 ? -8.133 26.406 34.188 1 86.75 192 GLY B N 1
ATOM 3758 C CA . GLY B 1 192 ? -9.305 26.625 33.344 1 86.75 192 GLY B CA 1
ATOM 3759 C C . GLY B 1 192 ? -9 26.625 31.859 1 86.75 192 GLY B C 1
ATOM 3760 O O . GLY B 1 192 ? -9.906 26.719 31.031 1 86.75 192 GLY B O 1
ATOM 3761 N N . PHE B 1 193 ? -7.75 26.703 31.531 1 90.75 193 PHE B N 1
ATOM 3762 C CA . PHE B 1 193 ? -7.344 26.641 30.141 1 90.75 193 PHE B CA 1
ATOM 3763 C C . PHE B 1 193 ? -6.73 25.281 29.812 1 90.75 193 PHE B C 1
ATOM 3765 O O . PHE B 1 193 ? -5.949 24.734 30.594 1 90.75 193 PHE B O 1
ATOM 3772 N N . GLY B 1 194 ? -7.25 24.656 28.719 1 95.31 194 GLY B N 1
ATOM 3773 C CA . GLY B 1 194 ? -6.516 23.5 28.203 1 95.31 194 GLY B CA 1
ATOM 3774 C C . GLY B 1 194 ? -5.262 23.891 27.438 1 95.31 194 GLY B C 1
ATOM 3775 O O . GLY B 1 194 ? -5.281 24.812 26.625 1 95.31 194 GLY B O 1
ATOM 3776 N N . MET B 1 195 ? -4.168 23.281 27.797 1 97.56 195 MET B N 1
ATOM 3777 C CA . MET B 1 195 ? -2.926 23.609 27.094 1 97.56 195 MET B CA 1
ATOM 3778 C C . MET B 1 195 ? -2.291 22.344 26.5 1 97.56 195 MET B C 1
ATOM 3780 O O . MET B 1 195 ? -2.393 21.266 27.078 1 97.56 195 MET B O 1
ATOM 3784 N N . GLY B 1 196 ? -1.74 22.5 25.359 1 98.19 196 GLY B N 1
ATOM 3785 C CA . GLY B 1 196 ? -0.939 21.469 24.719 1 98.19 196 GLY B CA 1
ATOM 3786 C C . GLY B 1 196 ? 0.474 21.922 24.406 1 98.19 196 GLY B C 1
ATOM 3787 O O . GLY B 1 196 ? 0.693 23.078 24.031 1 98.19 196 GLY B O 1
ATOM 3788 N N . PHE B 1 197 ? 1.393 21.016 24.578 1 98.69 197 PHE B N 1
ATOM 3789 C CA . PHE B 1 197 ? 2.799 21.281 24.297 1 98.69 197 PHE B CA 1
ATOM 3790 C C . PHE B 1 197 ? 3.379 20.203 23.375 1 98.69 197 PHE B C 1
ATOM 3792 O O . PHE B 1 197 ? 3.062 19.031 23.516 1 98.69 197 PHE B O 1
ATOM 3799 N N . GLY B 1 198 ? 4.219 20.625 22.469 1 98.88 198 GLY B N 1
ATOM 3800 C CA . GLY B 1 198 ? 4.984 19.719 21.609 1 98.88 198 GLY B CA 1
ATOM 3801 C C . GLY B 1 198 ? 6.461 20.062 21.562 1 98.88 198 GLY B C 1
ATOM 3802 O O . GLY B 1 198 ? 6.832 21.234 21.562 1 98.88 198 GLY B O 1
ATOM 3803 N N . LEU B 1 199 ? 7.285 19.078 21.562 1 98.88 199 LEU B N 1
ATOM 3804 C CA . LEU B 1 199 ? 8.727 19.172 21.391 1 98.88 199 LEU B CA 1
ATOM 3805 C C . LEU B 1 199 ? 9.234 18.062 20.469 1 98.88 199 LEU B C 1
ATOM 3807 O O . LEU B 1 199 ? 8.875 16.891 20.641 1 98.88 199 LEU B O 1
ATOM 3811 N N . ALA B 1 200 ? 10.047 18.5 19.469 1 98.94 200 ALA B N 1
ATOM 3812 C CA . ALA B 1 200 ? 10.477 17.422 18.562 1 98.94 200 ALA B CA 1
ATOM 3813 C C . ALA B 1 200 ? 11.805 17.781 17.891 1 98.94 200 ALA B C 1
ATOM 3815 O O . ALA B 1 200 ? 12.156 18.953 17.781 1 98.94 200 ALA B O 1
ATOM 3816 N N . TYR B 1 201 ? 12.508 16.781 17.578 1 98.94 201 TYR B N 1
ATOM 3817 C CA . TYR B 1 201 ? 13.75 16.844 16.812 1 98.94 201 TYR B CA 1
ATOM 3818 C C . TYR B 1 201 ? 13.695 15.906 15.609 1 98.94 201 TYR B C 1
ATOM 3820 O O . TYR B 1 201 ? 13.219 14.781 15.711 1 98.94 201 TYR B O 1
ATOM 3828 N N . GLN B 1 202 ? 14.133 16.422 14.398 1 98.94 202 GLN B N 1
ATOM 3829 C CA . GLN B 1 202 ? 14.156 15.641 13.172 1 98.94 202 GLN B CA 1
ATOM 3830 C C . GLN B 1 202 ? 15.43 15.906 12.375 1 98.94 202 GLN B C 1
ATOM 3832 O O . GLN B 1 202 ? 15.898 17.047 12.305 1 98.94 202 GLN B O 1
ATOM 3837 N N . THR B 1 203 ? 15.977 14.867 11.789 1 98.81 203 THR B N 1
ATOM 3838 C CA . THR B 1 203 ? 17.141 14.992 10.922 1 98.81 203 THR B CA 1
ATOM 3839 C C . THR B 1 203 ? 16.938 14.195 9.633 1 98.81 203 THR B C 1
ATOM 3841 O O . THR B 1 203 ? 16.266 13.164 9.633 1 98.81 203 THR B O 1
ATOM 3844 N N . PHE B 1 204 ? 17.453 14.672 8.586 1 98.69 204 PHE B N 1
ATOM 3845 C CA . PHE B 1 204 ? 17.516 13.977 7.305 1 98.69 204 PHE B CA 1
ATOM 3846 C C . PHE B 1 204 ? 18.641 14.555 6.438 1 98.69 204 PHE B C 1
ATOM 3848 O O . PHE B 1 204 ? 19.266 15.547 6.801 1 98.69 204 PHE B O 1
ATOM 3855 N N . GLU B 1 205 ? 18.922 13.867 5.398 1 98.56 205 GLU B N 1
ATOM 3856 C CA . GLU B 1 205 ? 19.984 14.281 4.492 1 98.56 205 GLU B CA 1
ATOM 3857 C C . GLU B 1 205 ? 19.484 14.375 3.055 1 98.56 205 GLU B C 1
ATOM 3859 O O . GLU B 1 205 ? 18.641 13.578 2.633 1 98.56 205 GLU B O 1
ATOM 3864 N N . THR B 1 206 ? 19.953 15.359 2.338 1 97.44 206 THR B N 1
ATOM 3865 C CA . THR B 1 206 ? 19.672 15.5 0.914 1 97.44 206 THR B CA 1
ATOM 3866 C C . THR B 1 206 ? 2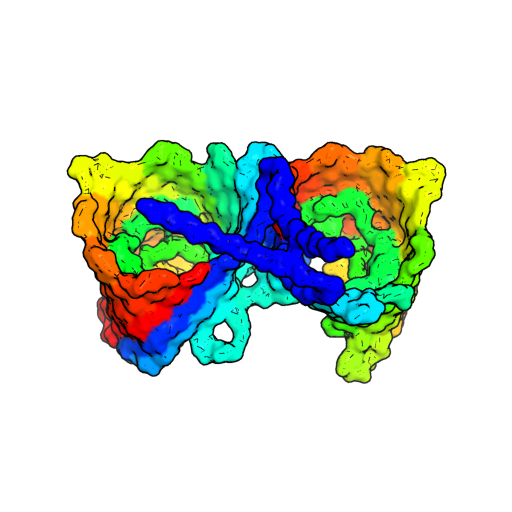0.938 15.906 0.15 1 97.44 206 THR B C 1
ATOM 3868 O O . THR B 1 206 ? 21.719 16.719 0.63 1 97.44 206 THR B O 1
ATOM 3871 N N . ASP B 1 207 ? 21.078 15.398 -1.045 1 95 207 ASP B N 1
ATOM 3872 C CA . ASP B 1 207 ? 22.234 15.727 -1.861 1 95 207 ASP B CA 1
ATOM 3873 C C . ASP B 1 207 ? 21.953 16.922 -2.764 1 95 207 ASP B C 1
ATOM 3875 O O . ASP B 1 207 ? 22.875 17.453 -3.402 1 95 207 ASP B O 1
ATOM 3879 N N . VAL B 1 208 ? 20.766 17.281 -2.855 1 94.5 208 VAL B N 1
ATOM 3880 C CA . VAL B 1 208 ? 20.359 18.469 -3.604 1 94.5 208 VAL B CA 1
ATOM 3881 C C . VAL B 1 208 ? 19.609 19.438 -2.684 1 94.5 208 VAL B C 1
ATOM 3883 O O . VAL B 1 208 ? 19.188 19.047 -1.59 1 94.5 208 VAL B O 1
ATOM 3886 N N . LEU B 1 209 ? 19.531 20.656 -3.158 1 96.12 209 LEU B N 1
ATOM 3887 C CA . LEU B 1 209 ? 18.703 21.594 -2.414 1 96.12 209 LEU B CA 1
ATOM 3888 C C . LEU B 1 209 ? 17.234 21.219 -2.494 1 96.12 209 LEU B C 1
ATOM 3890 O O . LEU B 1 209 ? 16.719 20.922 -3.578 1 96.12 209 LEU B O 1
ATOM 3894 N N . VAL B 1 210 ? 16.625 21.172 -1.308 1 96.38 210 VAL B N 1
ATOM 3895 C CA . VAL B 1 210 ? 15.18 20.938 -1.237 1 96.38 210 VAL B CA 1
ATOM 3896 C C . VAL B 1 210 ? 14.516 22.031 -0.406 1 96.38 210 VAL B C 1
ATOM 3898 O O . VAL B 1 210 ? 15.188 22.734 0.347 1 96.38 210 VAL B O 1
ATOM 3901 N N . GLY B 1 211 ? 13.234 22.156 -0.588 1 96.69 211 GLY B N 1
ATOM 3902 C CA . GLY B 1 211 ? 12.516 23.203 0.127 1 96.69 211 GLY B CA 1
ATOM 3903 C C . GLY B 1 211 ? 11.703 22.672 1.291 1 96.69 211 GLY B C 1
ATOM 3904 O O . GLY B 1 211 ? 11.148 21.578 1.223 1 96.69 211 GLY B O 1
ATOM 3905 N N . LEU B 1 212 ? 11.586 23.469 2.359 1 96.81 212 LEU B N 1
ATOM 3906 C CA . LEU B 1 212 ? 10.664 23.234 3.465 1 96.81 212 LEU B CA 1
ATOM 3907 C C . LEU B 1 212 ? 9.422 24.094 3.318 1 96.81 212 LEU B C 1
ATOM 3909 O O . LEU B 1 212 ? 9.461 25.141 2.666 1 96.81 212 LEU B O 1
ATOM 3913 N N . GLY B 1 213 ? 8.344 23.562 3.902 1 94 213 GLY B N 1
ATOM 3914 C CA . GLY B 1 213 ? 7.113 24.344 3.91 1 94 213 GLY B CA 1
ATOM 3915 C C . GLY B 1 213 ? 6.207 24.031 2.732 1 94 213 GLY B C 1
ATOM 3916 O O . GLY B 1 213 ? 6.594 23.281 1.827 1 94 213 GLY B O 1
ATOM 3917 N N . SER B 1 214 ? 4.992 24.625 2.701 1 91.56 214 SER B N 1
ATOM 3918 C CA . SER B 1 214 ? 3.932 24.297 1.758 1 91.56 214 SER B CA 1
ATOM 3919 C C . SER B 1 214 ? 4.34 24.625 0.326 1 91.56 214 SER B C 1
ATOM 3921 O O . SER B 1 214 ? 3.955 23.922 -0.613 1 91.56 214 SER B O 1
ATOM 3923 N N . GLN B 1 215 ? 5.102 25.625 0.07 1 90.62 215 GLN B N 1
ATOM 3924 C CA . GLN B 1 215 ? 5.527 25.969 -1.28 1 90.62 215 GLN B CA 1
ATOM 3925 C C . GLN B 1 215 ? 7.02 25.703 -1.473 1 90.62 215 GLN B C 1
ATOM 3927 O O . GLN B 1 215 ? 7.617 26.172 -2.447 1 90.62 215 GLN B O 1
ATOM 3932 N N . GLU B 1 216 ? 7.582 25.062 -0.501 1 91.69 216 GLU B N 1
ATOM 3933 C CA . GLU B 1 216 ? 8.992 24.672 -0.562 1 91.69 216 GLU B CA 1
ATOM 3934 C C . GLU B 1 216 ? 9.883 25.906 -0.754 1 91.69 216 GLU B C 1
ATOM 3936 O O . GLU B 1 216 ? 10.805 25.875 -1.572 1 91.69 216 GLU B O 1
ATOM 3941 N N . ALA B 1 217 ? 9.516 26.953 -0.001 1 88.31 217 ALA B N 1
ATOM 3942 C CA . ALA B 1 217 ? 10.188 28.234 -0.269 1 88.31 217 ALA B CA 1
ATOM 3943 C C . ALA B 1 217 ? 11.43 28.391 0.595 1 88.31 217 ALA B C 1
ATOM 3945 O O . ALA B 1 217 ? 12.297 29.219 0.303 1 88.31 217 ALA B O 1
ATOM 3946 N N . ALA B 1 218 ? 11.555 27.594 1.656 1 95.25 218 ALA B N 1
ATOM 3947 C CA . ALA B 1 218 ? 12.75 27.625 2.494 1 95.25 218 ALA B CA 1
ATOM 3948 C C . ALA B 1 218 ? 13.727 26.516 2.094 1 95.25 218 ALA B C 1
ATOM 3950 O O . ALA B 1 218 ? 13.539 25.344 2.447 1 95.25 218 ALA B O 1
ATOM 3951 N N . LEU B 1 219 ? 14.82 26.953 1.509 1 97.12 219 LEU B N 1
ATOM 3952 C CA . LEU B 1 219 ? 15.727 25.984 0.913 1 97.12 219 LEU B CA 1
ATOM 3953 C C . LEU B 1 219 ? 16.703 25.438 1.948 1 97.12 219 LEU B C 1
ATOM 3955 O O . LEU B 1 219 ? 17.25 26.203 2.748 1 97.12 219 LEU B O 1
ATOM 3959 N N . VAL B 1 220 ? 16.859 24.141 1.973 1 98.12 220 VAL B N 1
ATOM 3960 C CA . VAL B 1 220 ? 17.844 23.469 2.812 1 98.12 220 VAL B CA 1
ATOM 3961 C C . VAL B 1 220 ? 18.594 22.422 1.992 1 98.12 220 VAL B C 1
ATOM 3963 O O . VAL B 1 220 ? 18.172 22.078 0.882 1 98.12 220 VAL B O 1
ATOM 3966 N N . GLY B 1 221 ? 19.797 21.922 2.529 1 98 221 GLY B N 1
ATOM 3967 C CA . GLY B 1 221 ? 20.578 20.906 1.849 1 98 221 GLY B CA 1
ATOM 3968 C C . GLY B 1 221 ? 21.641 20.281 2.73 1 98 221 GLY B C 1
ATOM 3969 O O . GLY B 1 221 ? 21.953 20.812 3.795 1 98 221 GLY B O 1
ATOM 3970 N N . GLY B 1 222 ? 22.188 19.109 2.26 1 98.12 222 GLY B N 1
ATOM 3971 C CA . GLY B 1 222 ? 23.125 18.359 3.082 1 98.12 222 GLY B CA 1
ATOM 3972 C C . GLY B 1 222 ? 22.484 17.734 4.305 1 98.12 222 GLY B C 1
ATOM 3973 O O . GLY B 1 222 ? 21.422 17.109 4.199 1 98.12 222 GLY B O 1
ATOM 3974 N N . ASP B 1 223 ? 23.203 17.859 5.41 1 98.5 223 ASP B N 1
ATOM 3975 C CA . ASP B 1 223 ? 22.625 17.422 6.676 1 98.5 223 ASP B CA 1
ATOM 3976 C C . ASP B 1 223 ? 21.641 18.453 7.219 1 98.5 223 ASP B C 1
ATOM 3978 O O . ASP B 1 223 ? 22.016 19.609 7.434 1 98.5 223 ASP B O 1
ATOM 3982 N N . VAL B 1 224 ? 20.438 18.062 7.418 1 98.75 224 VAL B N 1
ATOM 3983 C CA . VAL B 1 224 ? 19.391 18.969 7.891 1 98.75 224 VAL B CA 1
ATOM 3984 C C . VAL B 1 224 ? 18.938 18.547 9.281 1 98.75 224 VAL B C 1
ATOM 3986 O O . VAL B 1 224 ? 18.672 17.359 9.531 1 98.75 224 VAL B O 1
ATOM 3989 N N . GLU B 1 225 ? 18.812 19.484 10.164 1 98.81 225 GLU B N 1
ATOM 3990 C CA . GLU B 1 225 ? 18.297 19.281 11.516 1 98.81 225 GLU B CA 1
ATOM 3991 C C . GLU B 1 225 ? 17.203 20.297 11.836 1 98.81 225 GLU B C 1
ATOM 3993 O O . GLU B 1 225 ? 17.344 21.484 11.578 1 98.81 225 GLU B O 1
ATOM 3998 N N . LEU B 1 226 ? 16.125 19.781 12.352 1 98.88 226 LEU B N 1
ATOM 3999 C CA . LEU B 1 226 ? 15.008 20.594 12.828 1 98.88 226 LEU B CA 1
ATOM 4000 C C . LEU B 1 226 ? 14.758 20.359 14.312 1 98.88 226 LEU B C 1
ATOM 4002 O O . LEU B 1 226 ? 14.672 19.219 14.758 1 98.88 226 LEU B O 1
ATOM 4006 N N . LEU B 1 227 ? 14.789 21.391 15.039 1 98.94 227 LEU B N 1
ATOM 4007 C CA . LEU B 1 227 ? 14.375 21.375 16.438 1 98.94 227 LEU B CA 1
ATOM 4008 C C . LEU B 1 227 ? 13.156 22.266 16.656 1 98.94 227 LEU B C 1
ATOM 4010 O O . LEU B 1 227 ? 13.242 23.484 16.469 1 98.94 227 LEU B O 1
ATOM 4014 N N . GLY B 1 228 ? 12.047 21.672 17.078 1 98.81 228 GLY B N 1
ATOM 4015 C CA . GLY B 1 228 ? 10.797 22.422 17.141 1 98.81 228 GLY B CA 1
ATOM 4016 C C . GLY B 1 228 ? 10.117 22.344 18.484 1 98.81 228 GLY B C 1
ATOM 4017 O O . GLY B 1 228 ? 10.242 21.344 19.203 1 98.81 228 GLY B O 1
ATOM 4018 N N . ALA B 1 229 ? 9.398 23.391 18.797 1 98.88 229 ALA B N 1
ATOM 4019 C CA . ALA B 1 229 ? 8.523 23.453 19.969 1 98.88 229 ALA B CA 1
ATOM 4020 C C . ALA B 1 229 ? 7.211 24.156 19.641 1 98.88 229 ALA B C 1
ATOM 4022 O O . ALA B 1 229 ? 7.188 25.109 18.859 1 98.88 229 ALA B O 1
ATOM 4023 N N . SER B 1 230 ? 6.129 23.656 20.25 1 98.88 230 SER B N 1
ATOM 4024 C CA . SER B 1 230 ? 4.836 24.297 20.047 1 98.88 230 SER B CA 1
ATOM 4025 C C . SER B 1 230 ? 4.043 24.344 21.359 1 98.88 230 SER B C 1
ATOM 4027 O O . SER B 1 230 ? 4.246 23.516 22.25 1 98.88 230 SER B O 1
ATOM 4029 N N . VAL B 1 231 ? 3.219 25.344 21.438 1 98.69 231 VAL B N 1
ATOM 4030 C CA . VAL B 1 231 ? 2.279 25.5 22.547 1 98.69 231 VAL B CA 1
ATOM 4031 C C . VAL B 1 231 ? 0.928 25.969 22.016 1 98.69 231 VAL B C 1
ATOM 4033 O O . VAL B 1 231 ? 0.868 26.781 21.078 1 98.69 231 VAL B O 1
ATOM 4036 N N . ASN B 1 232 ? -0.113 25.359 22.547 1 98.25 232 ASN B N 1
ATOM 4037 C CA . ASN B 1 232 ? -1.455 25.828 22.203 1 98.25 232 ASN B CA 1
ATOM 4038 C C . ASN B 1 232 ? -2.365 25.859 23.422 1 98.25 232 ASN B C 1
ATOM 4040 O O . ASN B 1 232 ? -2.113 25.172 24.422 1 98.25 232 ASN B O 1
ATOM 4044 N N . ALA B 1 233 ? -3.387 26.703 23.281 1 98 233 ALA B N 1
ATOM 4045 C CA . ALA B 1 233 ? -4.305 26.906 24.391 1 98 233 ALA B CA 1
ATOM 4046 C C . ALA B 1 233 ? -5.754 26.938 23.922 1 98 233 ALA B C 1
ATOM 4048 O O . ALA B 1 233 ? -6.055 27.5 22.859 1 98 233 ALA B O 1
ATOM 4049 N N . ASP B 1 234 ? -6.508 26.297 24.734 1 97.81 234 ASP B N 1
ATOM 4050 C CA . ASP B 1 234 ? -7.961 26.391 24.641 1 97.81 234 ASP B CA 1
ATOM 4051 C C . ASP B 1 234 ? -8.547 27.156 25.828 1 97.81 234 ASP B C 1
ATOM 4053 O O . ASP B 1 234 ? -8.492 26.672 26.969 1 97.81 234 ASP B O 1
ATOM 4057 N N . PHE B 1 235 ? -9.172 28.203 25.547 1 96.75 235 PHE B N 1
ATOM 4058 C CA . PHE B 1 235 ? -9.625 29.094 26.609 1 96.75 235 PHE B CA 1
ATOM 4059 C C . PHE B 1 235 ? -11.039 28.719 27.047 1 96.75 235 PHE B C 1
ATOM 4061 O O . PHE B 1 235 ? -11.641 29.438 27.859 1 96.75 235 PHE B O 1
ATOM 4068 N N . ASN B 1 236 ? -11.562 27.734 26.453 1 94.38 236 ASN B N 1
ATOM 4069 C CA . ASN B 1 236 ? -12.844 27.141 26.828 1 94.38 236 ASN B CA 1
ATOM 4070 C C . ASN B 1 236 ? -14 28.125 26.625 1 94.38 236 ASN B C 1
ATOM 4072 O O . ASN B 1 236 ? -14.969 28.125 27.375 1 94.38 236 ASN B O 1
ATOM 4076 N N . ASN B 1 237 ? -13.883 28.984 25.766 1 96.06 237 ASN B N 1
ATOM 4077 C CA . ASN B 1 237 ? -14.93 29.938 25.391 1 96.06 237 ASN B CA 1
ATOM 4078 C C . ASN B 1 237 ? -15.078 30.047 23.891 1 96.06 237 ASN B C 1
ATOM 4080 O O . ASN B 1 237 ? -15.594 31.047 23.375 1 96.06 237 ASN B O 1
ATOM 4084 N N . GLY B 1 2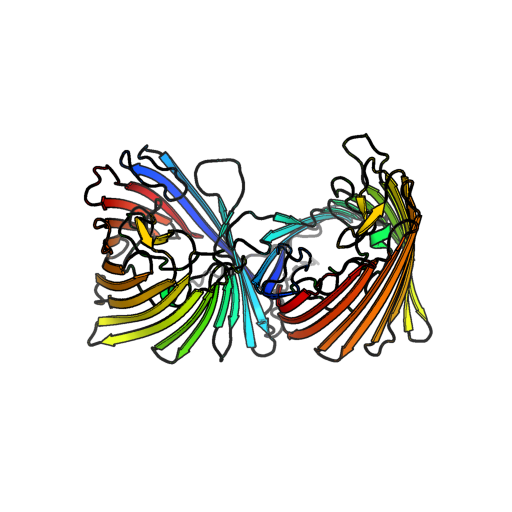38 ? -14.516 29.047 23.219 1 97.31 238 GLY B N 1
ATOM 4085 C CA . GLY B 1 238 ? -14.547 29.047 21.766 1 97.31 238 GLY B CA 1
ATOM 4086 C C . GLY B 1 238 ? -13.25 29.516 21.141 1 97.31 238 GLY B C 1
ATOM 4087 O O . GLY B 1 238 ? -13.008 29.281 19.953 1 97.31 238 GLY B O 1
ATOM 4088 N N . PHE B 1 239 ? -12.469 30.25 21.891 1 98.38 239 PHE B N 1
ATOM 4089 C CA . PHE B 1 239 ? -11.211 30.797 21.391 1 98.38 239 PHE B CA 1
ATOM 4090 C C . PHE B 1 239 ? -10.055 29.844 21.656 1 98.38 239 PHE B C 1
ATOM 4092 O O . PHE B 1 239 ? -9.945 29.297 22.766 1 98.38 239 PHE B O 1
ATOM 4099 N N . VAL B 1 240 ? -9.242 29.641 20.656 1 98.62 240 VAL B N 1
ATOM 4100 C CA . VAL B 1 240 ? -8.016 28.859 20.781 1 98.62 240 VAL B CA 1
ATOM 4101 C C . VAL B 1 240 ? -6.863 29.609 20.109 1 98.62 240 VAL B C 1
ATOM 4103 O O . VAL B 1 240 ? -7.078 30.391 19.188 1 98.62 240 VAL B O 1
ATOM 4106 N N . ALA B 1 241 ? -5.695 29.375 20.594 1 98.69 241 ALA B N 1
ATOM 4107 C CA . ALA B 1 241 ? -4.5 30 20.016 1 98.69 241 ALA B CA 1
ATOM 4108 C C . ALA B 1 241 ? -3.299 29.062 20.109 1 98.69 241 ALA B C 1
ATOM 4110 O O . ALA B 1 241 ? -3.27 28.156 20.969 1 98.69 241 ALA B O 1
ATOM 411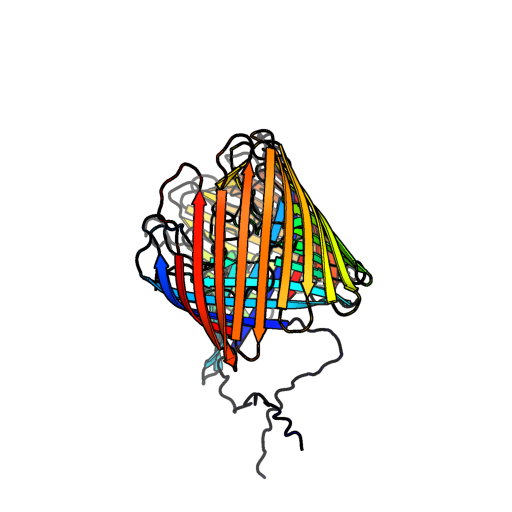1 N N . GLY B 1 242 ? -2.34 29.25 19.203 1 98.69 242 GLY B N 1
ATOM 4112 C CA . GLY B 1 242 ? -1.15 28.422 19.203 1 98.69 242 GLY B CA 1
ATOM 4113 C C . GLY B 1 242 ? 0.069 29.109 18.625 1 98.69 242 GLY B C 1
ATOM 4114 O O . GLY B 1 242 ? -0.06 30.078 17.875 1 98.69 242 GLY B O 1
ATOM 4115 N N . LEU B 1 243 ? 1.142 28.688 19.062 1 98.75 243 LEU B N 1
ATOM 4116 C CA . LEU B 1 243 ? 2.457 29.109 18.609 1 98.75 243 LEU B CA 1
ATOM 4117 C C . LEU B 1 243 ? 3.367 27.922 18.359 1 98.75 243 LEU B C 1
ATOM 4119 O O . LEU B 1 243 ? 3.389 26.969 19.141 1 98.75 243 LEU B O 1
ATOM 4123 N N . ALA B 1 244 ? 4.086 27.953 17.234 1 98.81 244 ALA B N 1
ATOM 4124 C CA . ALA B 1 244 ? 5.098 26.953 16.938 1 98.81 244 ALA B CA 1
ATOM 4125 C C . ALA B 1 244 ? 6.395 27.609 16.469 1 98.81 244 ALA B C 1
ATOM 4127 O O . ALA B 1 244 ? 6.371 28.547 15.664 1 98.81 244 ALA B O 1
ATOM 4128 N N . TYR B 1 245 ? 7.453 27.141 17 1 98.88 245 TYR B N 1
ATOM 4129 C CA . TYR B 1 245 ? 8.781 27.609 16.609 1 98.88 245 TYR B CA 1
ATOM 4130 C C . TYR B 1 245 ? 9.672 26.438 16.219 1 98.88 245 TYR B C 1
ATOM 4132 O O . TYR B 1 245 ? 9.656 25.391 16.859 1 98.88 245 TYR B O 1
ATOM 4140 N N . THR B 1 246 ? 10.43 26.594 15.156 1 98.88 246 THR B N 1
ATOM 4141 C CA . THR B 1 246 ? 11.367 25.562 14.711 1 98.88 246 THR B CA 1
ATOM 4142 C C . THR B 1 246 ? 12.719 26.172 14.359 1 98.88 246 THR B C 1
ATOM 4144 O O . THR B 1 246 ? 12.797 27.062 13.516 1 98.88 246 THR B O 1
ATOM 4147 N N . ASP B 1 247 ? 13.719 25.688 14.992 1 98.94 247 ASP B N 1
ATOM 4148 C CA . ASP B 1 247 ? 15.086 25.969 14.578 1 98.94 247 ASP B CA 1
ATOM 4149 C C . ASP B 1 247 ? 15.516 25.062 13.43 1 98.94 247 ASP B C 1
ATOM 4151 O O . ASP B 1 247 ? 15.25 23.859 13.453 1 98.94 247 ASP B O 1
ATOM 4155 N N . ILE B 1 248 ? 16.125 25.672 12.414 1 98.81 248 ILE B N 1
ATOM 4156 C CA . ILE B 1 248 ? 16.5 24.938 11.219 1 98.81 248 ILE B CA 1
ATOM 4157 C C . ILE B 1 248 ? 18.016 25.047 11.008 1 98.81 248 ILE B C 1
ATOM 4159 O O . ILE B 1 248 ? 18.562 26.141 10.867 1 98.81 248 ILE B O 1
ATOM 4163 N N . SER B 1 249 ? 18.703 23.906 10.969 1 98.81 249 SER B N 1
ATOM 4164 C CA . SER B 1 249 ? 20.125 23.844 10.625 1 98.81 249 SER B CA 1
ATOM 4165 C C . SER B 1 249 ? 20.359 22.922 9.43 1 98.81 249 SER B C 1
ATOM 4167 O O . SER B 1 249 ? 19.797 21.828 9.359 1 98.81 249 SER B O 1
ATOM 4169 N N . SER B 1 250 ? 21.109 23.406 8.461 1 98.62 250 SER B N 1
ATOM 4170 C CA . SER B 1 250 ? 21.5 22.578 7.324 1 98.62 250 SER B CA 1
ATOM 4171 C C . SER B 1 250 ? 22.844 23.031 6.766 1 98.62 250 SER B C 1
ATOM 4173 O O . SER B 1 250 ? 23.359 24.094 7.129 1 98.62 250 SER B O 1
ATOM 4175 N N . ASP B 1 251 ? 23.469 22.234 5.879 1 98.25 251 ASP B N 1
ATOM 4176 C CA . ASP B 1 251 ? 24.75 22.594 5.266 1 98.25 251 ASP B CA 1
ATOM 4177 C C . ASP B 1 251 ? 24.578 23.797 4.336 1 98.25 251 ASP B C 1
ATOM 4179 O O . ASP B 1 251 ? 25.516 24.609 4.184 1 98.25 251 ASP B O 1
ATOM 4183 N N . ALA B 1 252 ? 23.469 23.922 3.742 1 97.88 252 ALA B N 1
ATOM 4184 C CA . ALA B 1 252 ? 23.234 25 2.795 1 97.88 252 ALA B CA 1
ATOM 4185 C C . ALA B 1 252 ? 23.016 26.328 3.523 1 97.88 252 ALA B C 1
ATOM 4187 O O . ALA B 1 252 ? 23.5 27.375 3.074 1 97.88 252 ALA B O 1
ATOM 4188 N N . GLN B 1 253 ? 22.203 26.328 4.551 1 97.81 253 GLN B N 1
ATOM 4189 C CA . GLN B 1 253 ? 21.969 27.5 5.375 1 97.81 253 GLN B CA 1
ATOM 4190 C C . GLN B 1 253 ? 21.234 27.125 6.66 1 97.81 253 GLN B C 1
ATOM 4192 O O . GLN B 1 253 ? 20.578 26.078 6.73 1 97.81 253 GLN B O 1
ATOM 4197 N N . ASP B 1 254 ? 21.344 28.031 7.629 1 98.56 254 ASP B N 1
ATOM 4198 C CA . ASP B 1 254 ? 20.578 27.938 8.867 1 98.56 254 ASP B CA 1
ATOM 4199 C C . ASP B 1 254 ? 19.438 28.938 8.883 1 98.56 254 ASP B C 1
ATOM 4201 O O . ASP B 1 254 ? 19.375 29.828 8.023 1 98.56 254 ASP B O 1
ATOM 4205 N N . GLY B 1 255 ? 18.547 28.734 9.805 1 98.62 255 GLY B N 1
ATOM 4206 C CA . GLY B 1 255 ? 17.453 29.672 10 1 98.62 255 GLY B CA 1
ATOM 4207 C C . GLY B 1 255 ? 16.438 29.203 11.023 1 98.62 255 GLY B C 1
ATOM 4208 O O . GLY B 1 255 ? 16.781 28.469 11.945 1 98.62 255 GLY B O 1
ATOM 4209 N N . ASN B 1 256 ? 15.266 29.734 10.875 1 98.75 256 ASN B N 1
ATOM 4210 C CA . ASN B 1 256 ? 14.188 29.344 11.773 1 98.75 256 ASN B CA 1
ATOM 4211 C C . ASN B 1 256 ? 12.82 29.625 11.164 1 98.75 256 ASN B C 1
ATOM 4213 O O . ASN B 1 256 ? 12.727 30.266 10.117 1 98.75 256 ASN B O 1
ATOM 4217 N N . HIS B 1 257 ? 11.836 29.062 11.773 1 98.81 257 HIS B N 1
ATOM 4218 C CA . HIS B 1 257 ? 10.445 29.297 11.406 1 98.81 257 HIS B CA 1
ATOM 4219 C C . HIS B 1 257 ? 9.602 29.625 12.641 1 98.81 257 HIS B C 1
ATOM 4221 O O . HIS B 1 257 ? 9.773 29 13.695 1 98.81 257 HIS B O 1
ATOM 4227 N N . LEU B 1 258 ? 8.758 30.594 12.438 1 98.75 258 LEU B N 1
ATOM 4228 C CA . LEU B 1 258 ? 7.754 30.938 13.438 1 98.75 258 LEU B CA 1
ATOM 4229 C C . LEU B 1 258 ? 6.348 30.844 12.852 1 98.75 258 LEU B C 1
ATOM 4231 O O . LEU B 1 258 ? 6.082 31.391 11.781 1 98.75 258 LEU B O 1
ATOM 4235 N N . GLY B 1 259 ? 5.461 30.109 13.578 1 98.69 259 GLY B N 1
ATOM 4236 C CA . GLY B 1 259 ? 4.059 30.016 13.195 1 98.69 259 GLY B CA 1
ATOM 4237 C C . GLY B 1 259 ? 3.111 30.422 14.312 1 98.69 259 GLY B C 1
ATOM 4238 O O . GLY B 1 259 ? 3.32 30.062 15.469 1 98.69 259 GLY B O 1
ATOM 4239 N N . LEU B 1 260 ? 2.125 31.188 13.914 1 98.81 260 LEU B N 1
ATOM 4240 C CA . LEU B 1 260 ? 1.049 31.609 14.805 1 98.81 260 LEU B CA 1
ATOM 4241 C C . LEU B 1 260 ? -0.307 31.172 14.258 1 98.81 260 LEU B C 1
ATOM 4243 O O . LEU B 1 260 ? -0.521 31.172 13.047 1 98.81 260 LEU B O 1
ATOM 4247 N N . SER B 1 261 ? -1.169 30.812 15.164 1 98.81 261 SER B N 1
ATOM 4248 C CA . SER B 1 261 ? -2.521 30.484 14.734 1 98.81 261 SER B CA 1
ATOM 4249 C C . SER B 1 261 ? -3.541 30.75 15.836 1 98.81 261 SER B C 1
ATOM 4251 O O . SER B 1 261 ? -3.199 30.734 17.016 1 98.81 261 SER B O 1
ATOM 4253 N N . ALA B 1 262 ? -4.699 31 15.406 1 98.88 262 ALA B N 1
ATOM 4254 C CA . ALA B 1 262 ? -5.828 31.188 16.312 1 98.88 262 ALA B CA 1
ATOM 4255 C C . ALA B 1 262 ? -7.148 30.844 15.633 1 98.88 262 ALA B C 1
ATOM 4257 O O . ALA B 1 262 ? -7.238 30.844 14.406 1 98.88 262 ALA B O 1
ATOM 4258 N N . GLY B 1 263 ? -8.125 30.516 16.469 1 98.75 263 GLY B N 1
ATOM 4259 C CA . GLY B 1 263 ? -9.453 30.219 15.977 1 98.75 263 GLY B CA 1
ATOM 4260 C C . GLY B 1 263 ? -10.547 30.531 16.969 1 98.75 263 GLY B C 1
ATOM 4261 O O . GLY B 1 263 ? -10.281 30.703 18.172 1 98.75 263 GLY B O 1
ATOM 4262 N N . PHE B 1 264 ? -11.68 30.656 16.453 1 98.81 264 PHE B N 1
ATOM 4263 C CA . PHE B 1 264 ? -12.867 30.938 17.25 1 98.81 264 PHE B CA 1
ATOM 4264 C C . PHE B 1 264 ? -14.062 30.156 16.734 1 98.81 264 PHE B C 1
ATOM 4266 O O . PHE B 1 264 ? -14.312 30.125 15.523 1 98.81 264 PHE B O 1
ATOM 4273 N N . THR B 1 265 ? -14.719 29.531 17.609 1 98.5 265 THR B N 1
ATOM 4274 C CA . THR B 1 265 ? -15.922 28.781 17.266 1 98.5 265 THR B CA 1
ATOM 4275 C C . THR B 1 265 ? -17.109 29.266 18.094 1 98.5 265 THR B C 1
ATOM 4277 O O . THR B 1 265 ? -17 29.422 19.312 1 98.5 265 THR B O 1
ATOM 4280 N N . THR B 1 266 ? -18.188 29.578 17.469 1 98.19 266 THR B N 1
ATOM 4281 C CA . THR B 1 266 ? -19.438 29.891 18.125 1 98.19 266 THR B CA 1
ATOM 4282 C C . THR B 1 266 ? -20.625 29.312 17.359 1 98.19 266 THR B C 1
ATOM 4284 O O . THR B 1 266 ? -20.828 29.625 16.188 1 98.19 266 THR B O 1
ATOM 4287 N N . GLY B 1 267 ? -21.422 28.453 18.094 1 97.75 267 GLY B N 1
ATOM 4288 C CA . GLY B 1 267 ? -22.484 27.75 17.391 1 97.75 267 GLY B CA 1
ATOM 4289 C C . GLY B 1 267 ? -21.984 26.984 16.188 1 97.75 267 GLY B C 1
ATOM 4290 O O . GLY B 1 267 ? -21.047 26.188 16.281 1 97.75 267 GLY B O 1
ATOM 4291 N N . ALA B 1 268 ? -22.656 27.25 15.039 1 98.38 268 ALA B N 1
ATOM 4292 C CA . ALA B 1 268 ? -22.328 26.547 13.797 1 98.38 268 ALA B CA 1
ATOM 4293 C C . ALA B 1 268 ? -21.188 27.234 13.062 1 98.38 268 ALA B C 1
ATOM 4295 O O . ALA B 1 268 ? -20.688 26.719 12.055 1 98.38 268 ALA B O 1
ATOM 4296 N N . PHE B 1 269 ? -20.781 28.359 13.492 1 98.69 269 PHE B N 1
ATOM 4297 C CA . PHE B 1 269 ? -19.797 29.156 12.797 1 98.69 269 PHE B CA 1
ATOM 4298 C C . PHE B 1 269 ? -18.406 28.953 13.398 1 98.69 269 PHE B C 1
ATOM 4300 O O . PHE B 1 269 ? -18.266 28.875 14.617 1 98.69 269 PHE B O 1
ATOM 4307 N N . GLN B 1 270 ? -17.391 28.844 12.562 1 98.81 270 GLN B N 1
ATOM 4308 C CA . GLN B 1 270 ? -15.992 28.75 12.938 1 98.81 270 GLN B CA 1
ATOM 4309 C C . GLN B 1 270 ? -15.109 29.609 12.031 1 98.81 270 GLN B C 1
ATOM 4311 O O . GLN B 1 270 ? -15.328 29.656 10.812 1 98.81 270 GLN B O 1
ATOM 4316 N N . ILE B 1 271 ? -14.125 30.25 12.602 1 98.88 271 ILE B N 1
ATOM 4317 C CA . ILE B 1 271 ? -13.148 31.016 11.828 1 98.88 271 ILE B CA 1
ATOM 4318 C C . ILE B 1 271 ? -11.75 30.781 12.391 1 98.88 271 ILE B C 1
ATOM 4320 O O . ILE B 1 271 ? -11.578 30.641 13.602 1 98.88 271 ILE B O 1
ATOM 4324 N N . GLY B 1 272 ? -10.805 30.656 11.555 1 98.88 272 GLY B N 1
ATOM 4325 C CA . GLY B 1 272 ? -9.406 30.484 11.93 1 98.88 272 GLY B CA 1
ATOM 4326 C C . GLY B 1 272 ? -8.469 31.328 11.086 1 98.88 272 GLY B C 1
ATOM 4327 O O . GLY B 1 272 ? -8.773 31.641 9.938 1 98.88 272 GLY B O 1
ATOM 4328 N N . ALA B 1 273 ? -7.379 31.656 11.664 1 98.88 273 ALA B N 1
ATOM 4329 C CA . ALA B 1 273 ? -6.32 32.375 10.969 1 98.88 273 ALA B CA 1
ATOM 4330 C C . ALA B 1 273 ? -4.941 31.875 11.383 1 98.88 273 ALA B C 1
ATOM 4332 O O . ALA B 1 273 ? -4.77 31.359 12.492 1 98.88 273 ALA B O 1
ATOM 4333 N N . ASN B 1 274 ? -4.027 32 10.492 1 98.81 274 ASN B N 1
ATOM 4334 C CA . ASN B 1 274 ? -2.648 31.641 10.82 1 98.81 274 ASN B CA 1
ATOM 4335 C C . ASN B 1 274 ? -1.653 32.5 10.055 1 98.81 274 ASN B C 1
ATOM 4337 O O . ASN B 1 274 ? -2.01 33.156 9.062 1 98.81 274 ASN B O 1
ATOM 4341 N N . TYR B 1 275 ? -0.538 32.594 10.602 1 98.69 275 TYR B N 1
ATOM 4342 C CA . TYR B 1 275 ? 0.609 33.312 10.055 1 98.69 275 TYR B CA 1
ATOM 4343 C C . TYR B 1 275 ? 1.892 32.531 10.234 1 98.69 275 TYR B C 1
ATOM 4345 O O . TYR B 1 275 ? 2.07 31.844 11.25 1 98.69 275 TYR B O 1
ATOM 4353 N N . GLY B 1 276 ? 2.777 32.594 9.234 1 98.62 276 GLY B N 1
ATOM 4354 C CA . GLY B 1 276 ? 4.07 31.938 9.344 1 98.62 276 GLY B CA 1
ATOM 4355 C C . GLY B 1 276 ? 5.184 32.688 8.633 1 98.62 276 GLY B C 1
ATOM 4356 O O . GLY B 1 276 ? 4.934 33.375 7.648 1 98.62 276 GLY B O 1
ATOM 4357 N N . VAL B 1 277 ? 6.387 32.531 9.188 1 98.5 277 VAL B N 1
ATOM 4358 C CA . VAL B 1 277 ? 7.535 33.188 8.578 1 98.5 277 VAL B CA 1
ATOM 4359 C C . VAL B 1 277 ? 8.766 32.281 8.672 1 98.5 277 VAL B C 1
ATOM 4361 O O . VAL B 1 277 ? 9.062 31.75 9.742 1 98.5 277 VAL B O 1
ATOM 4364 N N . PHE B 1 278 ? 9.414 32.094 7.543 1 98.44 278 PHE B N 1
ATOM 4365 C CA . PHE B 1 278 ? 10.758 31.547 7.484 1 98.44 278 PHE B CA 1
ATOM 4366 C C . PHE B 1 278 ? 11.797 32.656 7.449 1 98.44 278 PHE B C 1
ATOM 4368 O O . PHE B 1 278 ? 11.742 33.562 6.594 1 98.44 278 PHE B O 1
ATOM 4375 N N . ASP B 1 279 ? 12.703 32.625 8.383 1 98.38 279 ASP B N 1
ATOM 4376 C CA . ASP B 1 279 ? 13.859 33.531 8.414 1 98.38 279 ASP B CA 1
ATOM 4377 C C . ASP B 1 279 ? 15.164 32.75 8.258 1 98.38 279 ASP B C 1
ATOM 4379 O O . ASP B 1 279 ? 15.719 32.25 9.242 1 98.38 279 ASP B O 1
ATOM 4383 N N . MET B 1 280 ? 15.555 32.656 6.977 1 97.94 280 MET B N 1
ATOM 4384 C CA . MET B 1 280 ? 16.734 31.875 6.629 1 97.94 280 MET B CA 1
ATOM 4385 C C . MET B 1 280 ? 17.938 32.812 6.414 1 97.94 280 MET B C 1
ATOM 4387 O O . MET B 1 280 ? 17.781 33.938 5.961 1 97.94 280 MET B O 1
ATOM 4391 N N . ASP B 1 281 ? 19.125 32.344 6.645 1 97.56 281 ASP B N 1
ATOM 4392 C CA . ASP B 1 281 ? 20.312 33.219 6.734 1 97.56 281 ASP B CA 1
ATOM 4393 C C . ASP B 1 281 ? 20.703 33.75 5.363 1 97.56 281 ASP B C 1
ATOM 4395 O O . ASP B 1 281 ? 21.219 34.875 5.258 1 97.56 281 ASP B O 1
ATOM 4399 N N . VAL B 1 282 ? 20.516 32.969 4.324 1 95.19 282 VAL B N 1
ATOM 4400 C CA . VAL B 1 282 ? 21.125 33.344 3.055 1 95.19 282 VAL B CA 1
ATOM 4401 C C . VAL B 1 282 ? 20.031 33.594 2.016 1 95.19 282 VAL B C 1
ATOM 4403 O O . VAL B 1 282 ? 20.281 33.5 0.811 1 95.19 282 VAL B O 1
ATOM 4406 N N . GLN B 1 283 ? 18.797 33.656 2.455 1 93.69 283 GLN B N 1
ATOM 4407 C CA . GLN B 1 283 ? 17.703 34 1.545 1 93.69 283 GLN B CA 1
ATOM 4408 C C . GLN B 1 283 ? 16.734 35 2.193 1 93.69 283 GLN B C 1
ATOM 4410 O O . GLN B 1 283 ? 16.766 35.188 3.41 1 93.69 283 GLN B O 1
ATOM 4415 N N . ASP B 1 284 ? 15.969 35.625 1.36 1 92.88 284 ASP B N 1
ATOM 4416 C CA . ASP B 1 284 ? 14.977 36.562 1.85 1 92.88 284 ASP B CA 1
ATOM 4417 C C . ASP B 1 284 ? 13.914 35.875 2.693 1 92.88 284 ASP B C 1
ATOM 4419 O O . ASP B 1 284 ? 13.609 34.688 2.473 1 92.88 284 ASP B O 1
ATOM 4423 N N . LYS B 1 285 ? 13.352 36.719 3.582 1 96.5 285 LYS B N 1
ATOM 4424 C CA . LYS B 1 285 ? 12.289 36.156 4.422 1 96.5 285 LYS B CA 1
ATOM 4425 C C . LYS B 1 285 ? 11.086 35.75 3.578 1 96.5 285 LYS B C 1
ATOM 4427 O O . LYS B 1 285 ? 10.711 36.438 2.629 1 96.5 285 LYS B O 1
ATOM 4432 N N . VAL B 1 286 ? 10.547 34.625 3.973 1 96.56 286 VAL B N 1
ATOM 4433 C CA . VAL B 1 286 ? 9.336 34.125 3.344 1 96.56 286 VAL B CA 1
ATOM 4434 C C . VAL B 1 286 ? 8.188 34.125 4.348 1 96.56 286 VAL B C 1
ATOM 4436 O O . VAL B 1 286 ? 8.234 33.469 5.371 1 96.56 286 VAL B O 1
ATOM 4439 N N . LYS B 1 287 ? 7.156 34.906 4.02 1 97.56 287 LYS B N 1
ATOM 4440 C CA . LYS B 1 287 ? 6.031 35.094 4.93 1 97.56 287 LYS B CA 1
ATOM 4441 C C . LYS B 1 287 ? 4.715 34.719 4.254 1 97.56 287 LYS B C 1
ATOM 4443 O O . LYS B 1 287 ? 4.621 34.719 3.023 1 97.56 287 LYS B O 1
ATOM 4448 N N . GLY B 1 288 ? 3.736 34.406 5.059 1 97.94 288 GLY B N 1
ATOM 4449 C CA . GLY B 1 288 ? 2.381 34.219 4.566 1 97.94 288 GLY B CA 1
ATOM 4450 C C . GLY B 1 288 ? 1.345 34.156 5.672 1 97.94 288 GLY B C 1
ATOM 4451 O O . GLY B 1 288 ? 1.692 34.031 6.848 1 97.94 288 GLY B O 1
ATOM 4452 N N . TRP B 1 289 ? 0.147 34.344 5.254 1 98.56 289 TRP B N 1
ATOM 4453 C CA . TRP B 1 289 ? -0.976 34.25 6.18 1 98.56 289 TRP B CA 1
ATOM 4454 C C . TRP B 1 289 ? -2.205 33.688 5.484 1 98.56 289 TRP B C 1
ATOM 4456 O O . TRP B 1 289 ? -2.285 33.688 4.254 1 98.56 289 TRP B O 1
ATOM 4466 N N . GLY B 1 290 ? -3.098 33.062 6.273 1 98.75 290 GLY B N 1
ATOM 4467 C CA . GLY B 1 290 ? -4.344 32.531 5.762 1 98.75 290 GLY B CA 1
ATOM 4468 C C . GLY B 1 290 ? -5.496 32.656 6.742 1 98.75 290 GLY B C 1
ATOM 4469 O O . GLY B 1 290 ? -5.281 32.656 7.957 1 98.75 290 GLY B O 1
ATOM 4470 N N . VAL B 1 291 ? -6.68 32.75 6.16 1 98.88 291 VAL B N 1
ATOM 4471 C CA . VAL B 1 291 ? -7.918 32.75 6.934 1 98.88 291 VAL B CA 1
ATOM 4472 C C . VAL B 1 291 ? -8.898 31.734 6.336 1 98.88 291 VAL B C 1
ATOM 4474 O O . VAL B 1 291 ? -8.969 31.562 5.117 1 98.88 291 VAL B O 1
ATOM 4477 N N . ALA B 1 292 ? -9.602 31.078 7.184 1 98.94 292 ALA B N 1
ATOM 4478 C CA . ALA B 1 292 ? -10.625 30.109 6.805 1 98.94 292 ALA B CA 1
ATOM 4479 C C . ALA B 1 292 ? -11.875 30.266 7.668 1 98.94 292 ALA B C 1
ATOM 4481 O O . ALA B 1 292 ? -11.773 30.484 8.883 1 98.94 292 ALA B O 1
ATOM 4482 N N . ALA B 1 293 ? -12.938 30.188 7.066 1 98.94 293 ALA B N 1
ATOM 4483 C CA . ALA B 1 293 ? -14.227 30.188 7.762 1 98.94 293 ALA B CA 1
ATOM 4484 C C . ALA B 1 293 ? -15.109 29.047 7.293 1 98.94 293 ALA B C 1
ATOM 4486 O O . ALA B 1 293 ? -15.062 28.656 6.125 1 98.94 293 ALA B O 1
ATOM 4487 N N . ALA B 1 294 ? -15.914 28.578 8.234 1 98.94 294 ALA B N 1
ATOM 4488 C CA . ALA B 1 294 ? -16.859 27.516 7.895 1 98.94 294 ALA B CA 1
ATOM 4489 C C . ALA B 1 294 ? -18.156 27.672 8.672 1 98.94 294 ALA B C 1
ATOM 4491 O O . ALA B 1 294 ? -18.172 28.188 9.789 1 98.94 294 ALA B O 1
ATOM 4492 N N . TYR B 1 295 ? -19.172 27.266 8.078 1 98.94 295 TYR B N 1
ATOM 4493 C CA . TYR B 1 295 ? -20.5 27.172 8.68 1 98.94 295 TYR B CA 1
ATOM 4494 C C . TYR B 1 295 ? -21.047 25.75 8.555 1 98.94 295 TYR B C 1
ATOM 4496 O O . TYR B 1 295 ? -21.297 25.281 7.441 1 98.94 295 TYR B O 1
ATOM 4504 N N . ASP B 1 296 ? -21.297 25.156 9.727 1 98.81 296 ASP B N 1
ATOM 4505 C CA . ASP B 1 296 ? -21.812 23.797 9.773 1 98.81 296 ASP B CA 1
ATOM 4506 C C . ASP B 1 296 ? -23.312 23.766 9.516 1 98.81 296 ASP B C 1
ATOM 4508 O O . ASP B 1 296 ? -24.094 24.297 10.305 1 98.81 296 ASP B O 1
ATOM 4512 N N . LEU B 1 297 ? -23.656 23.078 8.5 1 98.75 297 LEU B N 1
ATOM 4513 C CA . LEU B 1 297 ? -25.078 23.031 8.133 1 98.75 297 LEU B CA 1
ATOM 4514 C C . LEU B 1 297 ? -25.734 21.766 8.688 1 98.75 297 LEU B C 1
ATOM 4516 O O . LEU B 1 297 ? -26.938 21.547 8.508 1 98.75 297 LEU B O 1
ATOM 4520 N N . GLY B 1 298 ? -24.969 20.969 9.305 1 98.06 298 GLY B N 1
ATOM 4521 C CA . GLY B 1 298 ? -25.469 19.719 9.875 1 98.06 298 GLY B CA 1
ATOM 4522 C C . GLY B 1 298 ? -25.406 18.562 8.898 1 98.06 298 GLY B C 1
ATOM 4523 O O . GLY B 1 298 ? -25.344 18.75 7.688 1 98.06 298 GLY B O 1
ATOM 4524 N N . GLY B 1 299 ? -25.391 17.234 9.477 1 97.88 299 GLY B N 1
ATOM 4525 C CA . GLY B 1 299 ? -25.469 16.016 8.672 1 97.88 299 GLY B CA 1
ATOM 4526 C C . GLY B 1 299 ? -24.188 15.75 7.887 1 97.88 299 GLY B C 1
ATOM 4527 O O . GLY B 1 299 ? -24.172 14.883 7.004 1 97.88 299 GLY B O 1
ATOM 4528 N N . GLY B 1 300 ? -23.234 16.562 7.996 1 98.19 300 GLY B N 1
ATOM 4529 C CA . GLY B 1 300 ? -21.984 16.344 7.285 1 98.19 300 GLY B CA 1
ATOM 4530 C C . GLY B 1 300 ? -21.719 17.406 6.219 1 98.19 300 GLY B C 1
ATOM 4531 O O . GLY B 1 300 ? -20.688 17.359 5.535 1 98.19 300 GLY B O 1
ATOM 4532 N N . LEU B 1 301 ? -22.547 18.281 6.051 1 98.75 301 LEU B N 1
ATOM 4533 C CA . LEU B 1 301 ? -22.406 19.344 5.059 1 98.75 301 LEU B CA 1
ATOM 4534 C C . LEU B 1 301 ? -21.906 20.641 5.707 1 98.75 301 LEU B C 1
ATOM 4536 O O . LEU B 1 301 ? -22.438 21.062 6.73 1 98.75 301 LEU B O 1
ATOM 4540 N N . LYS B 1 302 ? -20.875 21.266 5.16 1 98.81 302 LYS B N 1
ATOM 4541 C CA . LYS B 1 302 ? -20.359 22.547 5.633 1 98.81 302 LYS B CA 1
ATOM 4542 C C . LYS B 1 302 ? -20.125 23.5 4.469 1 98.81 302 LYS B C 1
ATOM 4544 O O . LYS B 1 302 ? -19.688 23.078 3.395 1 98.81 302 LYS B O 1
ATOM 4549 N N . LEU B 1 303 ? -20.391 24.766 4.664 1 98.94 303 LEU B N 1
ATOM 4550 C CA . LEU B 1 303 ? -19.984 25.844 3.771 1 98.94 303 LEU B CA 1
ATOM 4551 C C . LEU B 1 303 ? -18.641 26.422 4.195 1 98.94 303 LEU B C 1
ATOM 4553 O O . LEU B 1 303 ? -18.453 26.75 5.367 1 98.94 303 LEU B O 1
ATOM 4557 N N . HIS B 1 304 ? -17.781 26.562 3.232 1 98.88 304 HIS B N 1
ATOM 4558 C CA . HIS B 1 304 ? -16.438 27.062 3.527 1 98.88 304 HIS B CA 1
ATOM 4559 C C . HIS B 1 304 ? -16.125 28.312 2.717 1 98.88 304 HIS B C 1
ATOM 4561 O O . HIS B 1 304 ? -16.578 28.453 1.577 1 98.88 304 HIS B O 1
ATOM 4567 N N . GLY B 1 305 ? -15.352 29.125 3.236 1 98.88 305 GLY B N 1
ATOM 4568 C CA . GLY B 1 305 ? -14.633 30.203 2.576 1 98.88 305 GLY B CA 1
ATOM 4569 C C . GLY B 1 305 ? -13.227 30.406 3.105 1 98.88 305 GLY B C 1
ATOM 4570 O O . GL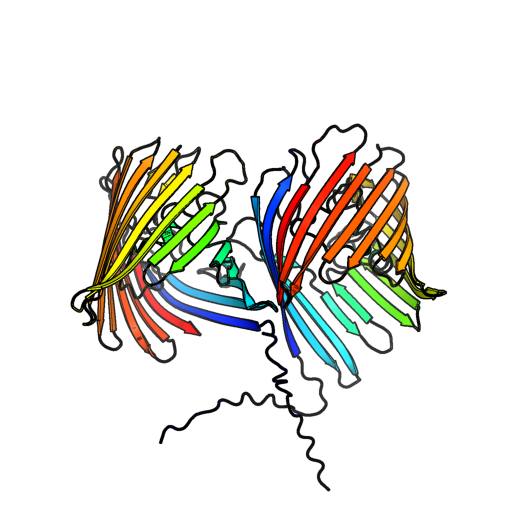Y B 1 305 ? -12.984 30.25 4.305 1 98.88 305 GLY B O 1
ATOM 4571 N N . GLY B 1 306 ? -12.359 30.844 2.213 1 98.69 306 GLY B N 1
ATOM 4572 C CA . GLY B 1 306 ? -10.984 31.031 2.668 1 98.69 306 GLY B CA 1
ATOM 4573 C C . GLY B 1 306 ? -10.18 31.953 1.773 1 98.69 306 GLY B C 1
ATOM 4574 O O . GLY B 1 306 ? -10.578 32.219 0.642 1 98.69 306 GLY B O 1
ATOM 4575 N N . TYR B 1 307 ? -9.148 32.406 2.342 1 98.75 307 TYR B N 1
ATOM 4576 C CA . TYR B 1 307 ? -8.211 33.312 1.68 1 98.75 307 TYR B CA 1
ATOM 4577 C C . TYR B 1 307 ? -6.805 33.125 2.246 1 98.75 307 TYR B C 1
ATOM 4579 O O . TYR B 1 307 ? -6.637 32.906 3.447 1 98.75 307 TYR B O 1
ATOM 4587 N N . GLY B 1 308 ? -5.816 33.25 1.407 1 98.5 308 GLY B N 1
ATOM 4588 C CA . GLY B 1 308 ? -4.418 33.219 1.812 1 98.5 308 GLY B CA 1
ATOM 4589 C C . GLY B 1 308 ? -3.525 34.062 0.921 1 98.5 308 GLY B C 1
ATOM 4590 O O . GLY B 1 308 ? -3.896 34.375 -0.209 1 98.5 308 GLY B O 1
ATOM 4591 N N . ASP B 1 309 ? -2.432 34.406 1.462 1 98.12 309 ASP B N 1
ATOM 4592 C CA . ASP B 1 309 ? -1.473 35.188 0.694 1 98.12 309 ASP B CA 1
ATOM 4593 C C . ASP B 1 309 ? -0.05 34.969 1.209 1 98.12 309 ASP B C 1
ATOM 4595 O O . ASP B 1 309 ? 0.146 34.562 2.352 1 98.12 309 ASP B O 1
ATOM 4599 N N . SER B 1 310 ? 0.875 35.188 0.314 1 97.31 310 SER B N 1
ATOM 4600 C CA . SER B 1 310 ? 2.29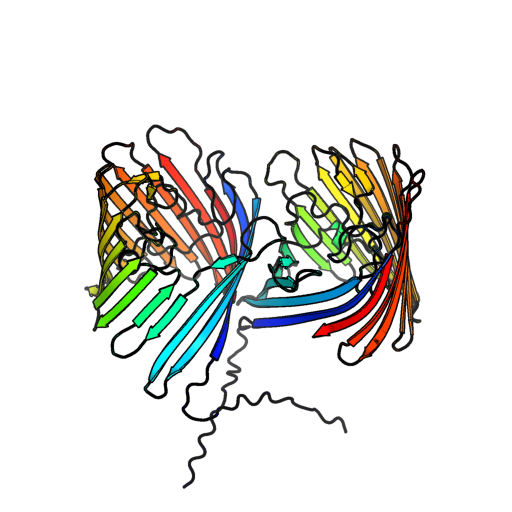5 35.062 0.626 1 97.31 310 SER B CA 1
ATOM 4601 C C . SER B 1 310 ? 3.039 36.375 0.334 1 97.31 310 SER B C 1
ATOM 4603 O O . SER B 1 310 ? 2.633 37.156 -0.537 1 97.31 310 SER B O 1
ATOM 4605 N N . ASP B 1 311 ? 4.004 36.562 1.111 1 94.31 311 ASP B N 1
ATOM 4606 C CA . ASP B 1 311 ? 4.949 37.656 0.908 1 94.31 311 ASP B CA 1
ATOM 4607 C C . ASP B 1 311 ? 6.391 37.156 0.981 1 94.31 311 ASP B C 1
ATOM 4609 O O . ASP B 1 311 ? 6.875 36.781 2.055 1 94.31 311 ASP B O 1
ATOM 4613 N N . ILE B 1 312 ? 7.012 37.156 -0.183 1 87.06 312 ILE B N 1
ATOM 4614 C CA . ILE B 1 312 ? 8.43 36.812 -0.278 1 87.06 312 ILE B CA 1
ATOM 4615 C C . ILE B 1 312 ? 9.25 38.062 -0.526 1 87.06 312 ILE B C 1
ATOM 4617 O O . ILE B 1 312 ? 9.117 38.719 -1.574 1 87.06 312 ILE B O 1
ATOM 4621 N N . ASP B 1 313 ? 10.062 38.375 0.415 1 85.62 313 ASP B N 1
ATOM 4622 C CA . ASP B 1 313 ? 10.82 39.594 0.301 1 85.62 313 ASP B CA 1
ATOM 4623 C C . ASP B 1 313 ? 11.625 39.656 -1 1 85.62 313 ASP B C 1
ATOM 4625 O O . ASP B 1 313 ? 12.273 38.656 -1.363 1 85.62 313 ASP B O 1
ATOM 4629 N N . GLY B 1 314 ? 11.547 40.719 -1.652 1 83 314 GLY B N 1
ATOM 4630 C CA . GLY B 1 314 ? 12.289 40.938 -2.885 1 83 314 GLY B CA 1
ATOM 4631 C C . GLY B 1 314 ? 11.586 40.406 -4.109 1 83 314 GLY B C 1
ATOM 4632 O O . GLY B 1 314 ? 12.07 40.531 -5.234 1 83 314 GLY B O 1
ATOM 4633 N N . VAL B 1 315 ? 10.555 39.688 -3.918 1 85.56 315 VAL B N 1
ATOM 4634 C CA . VAL B 1 315 ? 9.797 39.125 -5.039 1 85.56 315 VAL B CA 1
ATOM 4635 C C . VAL B 1 315 ? 8.422 39.781 -5.109 1 85.56 315 VAL B C 1
ATOM 4637 O O . VAL B 1 315 ? 7.617 39.656 -4.184 1 85.56 315 VAL B O 1
ATOM 4640 N N . ASP B 1 316 ? 8.211 40.562 -6.152 1 86.88 316 ASP B N 1
ATOM 4641 C CA . ASP B 1 316 ? 6.883 41.125 -6.375 1 86.88 316 ASP B CA 1
ATOM 4642 C C . ASP B 1 316 ? 5.969 40.094 -7.07 1 86.88 316 ASP B C 1
ATOM 4644 O O . ASP B 1 316 ? 6.367 39.469 -8.055 1 86.88 316 ASP B O 1
ATOM 4648 N N . GLY B 1 317 ? 4.871 39.719 -6.355 1 90.69 317 GLY B N 1
ATOM 4649 C CA . GLY B 1 317 ? 3.938 38.781 -6.969 1 90.69 317 GLY B CA 1
ATOM 4650 C C . GLY B 1 317 ? 2.57 38.781 -6.312 1 90.69 317 GLY B C 1
ATOM 4651 O O . GLY B 1 317 ? 2.424 39.219 -5.176 1 90.69 317 GLY B O 1
ATOM 4652 N N . ASP B 1 318 ? 1.653 38.469 -7.109 1 94.38 318 ASP B N 1
ATOM 4653 C CA . ASP B 1 318 ? 0.291 38.281 -6.625 1 94.38 318 ASP B CA 1
ATOM 4654 C C . ASP B 1 318 ? 0.056 36.812 -6.238 1 94.38 318 ASP B C 1
ATOM 4656 O O . ASP B 1 318 ? -0.431 36.031 -7.047 1 94.38 318 ASP B O 1
ATOM 4660 N N . PHE B 1 319 ? 0.278 36.5 -5.02 1 96.88 319 PHE B N 1
ATOM 4661 C CA . PHE B 1 319 ? 0.311 35.094 -4.594 1 96.88 319 PHE B CA 1
ATOM 4662 C C . PHE B 1 319 ? -0.979 34.719 -3.875 1 96.88 319 PHE B C 1
ATOM 4664 O O . PHE B 1 319 ? -1.089 33.625 -3.316 1 96.88 319 PHE B O 1
ATOM 4671 N N . GLU B 1 320 ? -1.92 35.562 -3.859 1 97.69 320 GLU B N 1
ATOM 4672 C CA . GLU B 1 320 ? -3.129 35.312 -3.084 1 97.69 320 GLU B CA 1
ATOM 4673 C C . GLU B 1 320 ? -3.936 34.156 -3.688 1 97.69 320 GLU B C 1
ATOM 4675 O O . GLU B 1 320 ? -3.883 33.938 -4.898 1 97.69 320 GLU B O 1
ATOM 4680 N N . THR B 1 321 ? -4.68 33.406 -2.857 1 98.25 321 THR B N 1
ATOM 4681 C CA . THR B 1 321 ? -5.617 32.375 -3.225 1 98.25 321 THR B CA 1
ATOM 4682 C C . THR B 1 321 ? -6.938 32.531 -2.473 1 98.25 321 THR B C 1
ATOM 4684 O O . THR B 1 321 ? -6.957 33.031 -1.344 1 98.25 321 THR B O 1
ATOM 4687 N N . TYR B 1 322 ? -8.023 32.156 -3.111 1 98.62 322 TYR B N 1
ATOM 4688 C CA . TYR B 1 322 ? -9.32 32.125 -2.445 1 98.62 322 TYR B CA 1
ATOM 4689 C C . TYR B 1 322 ? -10.141 30.922 -2.885 1 98.62 322 TYR B C 1
ATOM 4691 O O . TYR B 1 322 ? -9.898 30.344 -3.949 1 98.62 322 TYR B O 1
ATOM 4699 N N . SER B 1 323 ? -11.109 30.547 -2.09 1 98.5 323 SER B N 1
ATOM 4700 C CA . SER B 1 323 ? -12.078 29.516 -2.449 1 98.5 323 SER B CA 1
ATOM 4701 C C . SER B 1 323 ? -13.367 29.672 -1.648 1 98.5 323 SER B C 1
ATOM 4703 O O . SER B 1 323 ? -13.352 30.172 -0.526 1 98.5 323 SER B O 1
ATOM 4705 N N . VAL B 1 324 ? -14.375 29.281 -2.254 1 98.81 324 VAL B N 1
ATOM 4706 C CA . VAL B 1 324 ? -15.688 29.188 -1.626 1 98.81 324 VAL B CA 1
ATOM 4707 C C . VAL B 1 324 ? -16.422 27.953 -2.131 1 98.81 324 VAL B C 1
ATOM 4709 O O . VAL B 1 324 ? -16.422 27.672 -3.33 1 98.81 324 VAL B O 1
ATOM 4712 N N . GLY B 1 325 ? -16.953 27.203 -1.154 1 98.69 325 GLY B N 1
ATOM 4713 C CA . GLY B 1 325 ? -17.703 26.031 -1.587 1 98.69 325 GLY B CA 1
ATOM 4714 C C . GLY B 1 325 ? -18.141 25.156 -0.437 1 98.69 325 GLY B C 1
ATOM 4715 O O . GLY B 1 325 ? -18.188 25.594 0.711 1 98.69 325 GLY B O 1
ATOM 4716 N N . LEU B 1 326 ? -18.531 23.906 -0.772 1 98.81 326 LEU B N 1
ATOM 4717 C CA . LEU B 1 326 ? -19.094 22.953 0.176 1 98.81 326 LEU B CA 1
ATOM 4718 C C . LEU B 1 326 ? -18.172 21.766 0.375 1 98.81 326 LEU B C 1
ATOM 4720 O O . LEU B 1 326 ? -17.562 21.281 -0.583 1 98.81 326 LEU B O 1
ATOM 4724 N N . SER B 1 327 ? -18.094 21.359 1.571 1 98.56 327 SER B N 1
ATOM 4725 C CA . SER B 1 327 ? -17.547 20.031 1.867 1 98.56 327 SER B CA 1
ATOM 4726 C C . SER B 1 327 ? -18.625 19.094 2.391 1 98.56 327 SER B C 1
ATOM 4728 O O . SER B 1 327 ? -19.516 19.516 3.121 1 98.56 327 SER B O 1
ATOM 4730 N N . MET B 1 328 ? -18.531 17.844 2.029 1 98.69 328 MET B N 1
ATOM 4731 C CA . MET B 1 328 ? -19.469 16.781 2.385 1 98.69 328 MET B CA 1
ATOM 4732 C C . MET B 1 328 ? -18.75 15.594 3.002 1 98.69 328 MET B C 1
ATOM 4734 O O . MET B 1 328 ? -17.797 15.078 2.424 1 98.69 328 MET B O 1
ATOM 4738 N N . SER B 1 329 ? -19.219 15.266 4.121 1 98.38 329 SER B N 1
ATOM 4739 C CA . SER B 1 329 ? -18.641 14.102 4.789 1 98.38 329 SER B CA 1
ATOM 4740 C C . SER B 1 329 ? -19.688 12.984 4.938 1 98.38 329 SER B C 1
ATOM 4742 O O . SER B 1 329 ? -20.844 13.25 5.234 1 98.38 329 SER B O 1
ATOM 4744 N N . PHE B 1 330 ? -19.141 11.797 4.773 1 98.06 330 PHE B N 1
ATOM 4745 C CA . PHE B 1 330 ? -20.016 10.641 4.789 1 98.06 330 PHE B CA 1
ATOM 4746 C C . PHE B 1 330 ? -19.453 9.539 5.676 1 98.06 330 PHE B C 1
ATOM 4748 O O . PHE B 1 330 ? -18.234 9.359 5.754 1 98.06 330 PHE B O 1
#

Solvent-accessible surface area (backbone atoms only — not comparable to full-atom values): 30713 Å² total; per-residue (Å²): 133,86,80,77,82,74,82,70,77,71,67,73,55,66,78,89,66,55,63,74,43,76,49,77,39,36,38,34,34,44,37,40,31,30,39,22,74,51,10,65,58,41,67,59,39,67,61,36,19,57,65,32,80,38,45,34,43,37,40,33,44,37,36,39,37,43,46,96,87,62,38,36,35,36,37,34,38,30,44,28,41,65,31,63,53,32,54,39,64,64,42,80,42,60,38,35,36,37,42,33,49,94,87,25,37,42,37,39,24,44,58,73,36,14,29,46,64,22,44,53,62,70,35,50,63,65,47,40,85,38,41,17,44,54,52,18,40,13,28,63,74,55,65,78,56,56,80,60,81,38,49,24,39,28,41,38,40,75,57,92,55,36,34,40,27,37,19,40,34,62,40,89,80,66,82,42,58,55,27,42,22,35,14,31,29,38,52,48,77,56,96,74,25,40,35,38,39,15,37,23,36,34,37,35,40,36,95,51,80,43,48,35,35,58,58,36,66,48,68,33,19,38,56,33,38,37,44,34,41,20,41,35,40,32,59,78,73,39,43,30,36,27,37,25,40,33,44,35,40,26,68,68,36,39,36,32,36,43,31,37,18,26,16,38,46,56,91,51,38,31,35,15,40,35,38,18,33,36,49,40,73,85,50,64,42,28,25,20,35,15,32,18,27,30,38,56,54,36,51,42,34,30,42,26,33,25,31,16,29,42,46,42,58,96,54,91,69,42,34,29,29,32,24,42,34,37,39,37,44,74,133,85,80,76,81,74,56,72,69,72,73,72,75,65,77,87,68,49,66,50,43,79,47,77,40,35,38,38,36,44,36,39,31,30,39,22,73,52,9,64,57,42,70,65,39,67,61,37,18,67,76,39,82,40,47,36,42,37,40,32,43,38,37,38,32,26,26,77,86,59,39,37,35,37,36,35,36,30,46,28,40,63,35,89,54,96,69,78,75,52,34,38,36,57,27,34,34,38,43,32,49,97,87,26,35,44,37,39,23,32,58,71,37,15,30,48,64,22,45,53,61,70,35,49,64,64,48,38,86,37,42,20,43,54,53,19,42,13,28,62,73,54,62,80,58,55,77,60,48,31,41,23,40,29,39,36,41,72,58,90,53,33,36,41,26,37,19,38,34,57,37,68,82,67,82,41,58,56,26,41,22,34,16,31,30,39,51,47,78,56,95,75,26,41,36,39,38,15,37,24,37,36,37,34,40,36,95,52,80,43,50,35,35,58,58,37,65,48,67,34,18,39,59,32,40,36,44,35,41,20,41,34,38,33,60,79,73,41,43,30,37,30,37,25,39,31,44,36,42,26,69,69,35,40,36,34,37,44,29,37,18,26,15,39,44,56,93,53,37,33,35,14,39,37,37,16,32,35,50,39,74,84,50,64,43,29,26,20,36,15,31,19,26,30,37,57,71,55,95,42,37,32,43,26,31,27,31,17,29,41,45,41,58,96,54,91,66,42,33,28,29,33,22,42,34,38,41,38,46,91

Secondary structure (DSSP, 8-state):
---------------SS---EEEEEEEEEEEEEEE-TTPPPBTTBPSS---EEEEEEEEEEEEEEE-TTS-EEEEEEEEEE-SS-SSEE-EEEEEEEEEEETTEEEEEES---HHHHH-----S----SS-TTT-STT--SSTTTTSSSS-EEEEEEEETTEEEEEEEE--TTSSSPPEEEEEEEEEEEETTEEEEEEEEEEEEEEEEEEEETTTT-EEEEEEEEEEEEEEEEE-SSSEEEEEEEEEEE-SS--EEEEEEEEEEEETTEEEEEEEEEEEETTS--EEEEEEEEEEEEETTEEEEEEEEEEEETT------EEEEEEEEE-/--------------SS----EEEEEEEEEEEEEEE-TTPPPBTTBPSS---EEEEEEEEEEEEEEE-TTS-EEEEEEEEEE-SS-SSS--EEEEEEEEEEETTEEEEEES---HHHHH-----S----SS-TTT-STT--SSTTTTSSSS-EEEEEEEETTEEEEEEEE--TTSSSPPEEEEEEEEEEEETTEEEEEEEEEEEEEEEEEEEETTTT-EEEEEEEEEEEEEEEEE-SSSEEEEEEEEEEEESS--EEEEEEEEEEEETTEEEEEEEEEEEETTS--EEEEEEEEEEEEETTEEEEEEEEEEEETT------EEEEEEEEE-